Protein AF-A0A951NUY1-F1 (afdb_monomer_lite)

Sequence (379 aa):
MERYWPQEQVYLFAQLSLFPEKLAGEALGEEAFKRYVPASPRGDFDLMATLHQYERAGYFKFETTLSNQYTDRVRKLALMADRADLLGPAAMHAAAGHNGLSSEVALKVAATAPLTTAEVETLPNEAKRYLLFTLTDINRQKFTDELTAYLEKYSEDKLTTGRETRPENFASQQMKLWRAAVQDYPQHGYRPIIKSSVVPGATFWELILAHQLVTGDVWLVGMGYDDSVGSIAAGLSYRHAGTIAFAELEIKAKPVQQLVAAQARSVKPAIAALDDESEHEEYKGVAVDSDNRISYRGTPIPFTFQEQQVMFVFLDNPERLLTKDAFTNNPDVFTREHYPDKDATLRKLIWAVHTKLKRVIGKDCIENVPREGWRLEIK

Radius of gyration: 27.58 Å; chains: 1; bounding box: 68×48×79 Å

Secondary structure (DSSP, 8-state):
-PBPPPHHHHHHHHHHHH-GGGTBT-EEEHHHHTTTSPPPTTS---HHHHHHHHHHTTS-EEEEEE-HHHHHHHHHHHHHHHTGGGT-HHHHHHHHTT--S-HHHHHHHHTTPPBPHHHHHHS-HHHHTTEEEEEES--HHHHHHHHHHHHHHHHTT--B-SSS-PPPPHHHHHHHHHHHHHHHTTTTTT--EEETTTS-GGGHHHHHHHIIIII--EEEEEEEEE--S----SSS----TT-EEEEEEEE--HHHHHHHHHHHHHS--TTS-TTS------BTTEEE-TTS-EEETTEE----HHHHHHHHHHHTSTTS-B-HHHHHT-TTTT-SS--S-HHHHHHHHHHHHHHHHHHHHSS--EEEETTTEEEE---

Structure (mmCIF, N/CA/C/O backbone):
data_AF-A0A951NUY1-F1
#
_entry.id   AF-A0A951NUY1-F1
#
loop_
_atom_site.group_PDB
_atom_site.id
_atom_site.type_symbol
_atom_site.label_atom_id
_atom_site.label_alt_id
_atom_site.label_comp_id
_atom_site.label_asym_id
_atom_site.label_entity_id
_atom_site.label_seq_id
_atom_site.pdbx_PDB_ins_code
_atom_site.Cartn_x
_atom_site.Cartn_y
_atom_site.Cartn_z
_atom_site.occupancy
_atom_site.B_iso_or_equiv
_atom_site.auth_seq_id
_atom_site.auth_comp_id
_atom_site.auth_asym_id
_atom_site.auth_atom_id
_atom_site.pdbx_PDB_model_num
ATOM 1 N N . MET A 1 1 ? 15.004 16.073 12.065 1.00 77.31 1 MET A N 1
ATOM 2 C CA . MET A 1 1 ? 13.908 15.112 12.297 1.00 77.31 1 MET A CA 1
ATOM 3 C C . MET A 1 1 ? 13.635 14.422 10.976 1.00 77.31 1 MET A C 1
ATOM 5 O O . MET A 1 1 ? 13.639 15.100 9.952 1.00 77.31 1 MET A O 1
ATOM 9 N N . GLU A 1 2 ? 13.523 13.101 10.985 1.00 92.25 2 GLU A N 1
ATOM 10 C CA . GLU A 1 2 ? 13.328 12.305 9.771 1.00 92.25 2 GLU A CA 1
ATOM 11 C C . GLU A 1 2 ? 11.897 12.434 9.253 1.00 92.25 2 GLU A C 1
ATOM 13 O O . GLU A 1 2 ? 10.973 12.659 10.037 1.00 92.25 2 GLU A O 1
ATOM 18 N N . ARG A 1 3 ? 11.725 12.369 7.931 1.00 94.25 3 ARG A N 1
ATOM 19 C CA . ARG A 1 3 ? 10.421 12.556 7.291 1.00 94.25 3 ARG A CA 1
ATOM 20 C C . ARG A 1 3 ? 9.716 11.224 7.071 1.00 94.25 3 ARG A C 1
ATOM 22 O O . ARG A 1 3 ? 10.384 10.216 6.867 1.00 94.25 3 ARG A O 1
ATOM 29 N N . TYR A 1 4 ? 8.385 11.255 7.052 1.00 93.94 4 TYR A N 1
ATOM 30 C CA . TYR A 1 4 ? 7.588 10.131 6.555 1.00 93.94 4 TYR A CA 1
ATOM 31 C C . TYR A 1 4 ? 8.000 9.772 5.124 1.00 93.94 4 TYR A C 1
ATOM 33 O O . TYR A 1 4 ? 8.212 10.663 4.292 1.00 93.94 4 TYR A O 1
ATOM 41 N N . TRP A 1 5 ? 8.114 8.475 4.856 1.00 94.19 5 TRP A N 1
ATOM 42 C CA . TRP A 1 5 ? 8.316 7.953 3.511 1.00 94.19 5 TRP A CA 1
ATOM 43 C C . TRP A 1 5 ? 7.002 8.007 2.716 1.00 94.19 5 TRP A C 1
ATOM 45 O O . TRP A 1 5 ? 5.918 7.973 3.304 1.00 94.19 5 TRP A O 1
ATOM 55 N N . PRO A 1 6 ? 7.063 8.097 1.377 1.00 91.81 6 PRO A N 1
ATOM 56 C CA . PRO A 1 6 ? 5.899 7.850 0.532 1.00 91.81 6 PRO A CA 1
ATOM 57 C C . PRO A 1 6 ? 5.319 6.452 0.792 1.00 91.81 6 PRO A C 1
ATOM 59 O O . PRO A 1 6 ? 6.074 5.494 0.966 1.00 91.81 6 PRO A O 1
ATOM 62 N N . GLN A 1 7 ? 3.990 6.321 0.783 1.00 91.44 7 GLN A N 1
ATOM 63 C CA . GLN A 1 7 ? 3.315 5.042 1.048 1.00 91.44 7 GLN A CA 1
ATOM 64 C C . GLN A 1 7 ? 3.713 3.962 0.033 1.00 91.44 7 GLN A C 1
ATOM 66 O O . GLN A 1 7 ? 3.845 2.798 0.398 1.00 91.44 7 GLN A O 1
ATOM 71 N N . GLU A 1 8 ? 3.973 4.346 -1.218 1.00 91.00 8 GLU A N 1
ATOM 72 C CA . GLU A 1 8 ? 4.449 3.465 -2.288 1.00 91.00 8 GLU A CA 1
ATOM 73 C C . GLU A 1 8 ? 5.818 2.861 -1.946 1.00 91.00 8 GLU A C 1
ATOM 75 O O . GLU A 1 8 ? 6.041 1.667 -2.142 1.00 91.00 8 GLU A O 1
ATOM 80 N N . GLN A 1 9 ? 6.710 3.664 -1.355 1.00 93.62 9 GLN A N 1
ATOM 81 C CA . GLN A 1 9 ? 8.023 3.204 -0.908 1.00 93.62 9 GLN A CA 1
ATOM 82 C C . GLN A 1 9 ? 7.899 2.252 0.286 1.00 93.62 9 GLN A C 1
ATOM 84 O O . GLN A 1 9 ? 8.536 1.200 0.288 1.00 93.62 9 GLN A O 1
ATOM 89 N N . VAL A 1 10 ? 7.080 2.593 1.289 1.00 96.25 10 VAL A N 1
ATOM 90 C CA . VAL A 1 10 ? 6.836 1.715 2.450 1.00 96.25 10 VAL A CA 1
ATOM 91 C C . VAL A 1 10 ? 6.263 0.375 1.981 1.00 96.25 10 VAL A C 1
ATOM 93 O O . VAL A 1 10 ? 6.738 -0.682 2.397 1.00 96.25 10 VAL A O 1
ATOM 96 N N . TYR A 1 11 ? 5.302 0.417 1.055 1.00 95.50 11 TYR A N 1
ATOM 97 C CA . TYR A 1 11 ? 4.687 -0.762 0.459 1.00 95.50 11 TYR A CA 1
ATOM 98 C C . TYR A 1 11 ? 5.696 -1.615 -0.323 1.00 95.50 11 TYR A C 1
ATOM 100 O O . TYR A 1 11 ? 5.751 -2.823 -0.109 1.00 95.50 11 TYR A O 1
ATOM 108 N N . LEU A 1 12 ? 6.543 -1.015 -1.169 1.00 95.38 12 LEU A N 1
ATOM 109 C CA . LEU A 1 12 ? 7.604 -1.732 -1.890 1.00 95.38 12 LEU A CA 1
ATOM 110 C C . LEU A 1 12 ? 8.591 -2.411 -0.932 1.00 95.38 12 LEU A C 1
ATOM 112 O O . LEU A 1 12 ? 8.920 -3.584 -1.110 1.00 95.38 12 LEU A O 1
ATOM 116 N N . PHE A 1 13 ? 9.049 -1.689 0.094 1.00 97.56 13 PHE A N 1
ATOM 117 C CA . PHE A 1 13 ? 9.992 -2.223 1.079 1.00 97.56 13 PHE A CA 1
ATOM 118 C C . PHE A 1 13 ? 9.376 -3.390 1.851 1.00 97.56 13 PHE A C 1
ATOM 120 O O . PHE A 1 13 ? 10.033 -4.410 2.060 1.00 97.56 13 PHE A O 1
ATOM 127 N N . ALA A 1 14 ? 8.104 -3.281 2.230 1.00 97.38 14 ALA A N 1
ATOM 128 C CA . ALA A 1 14 ? 7.365 -4.366 2.860 1.00 97.38 14 ALA A CA 1
ATOM 129 C C . ALA A 1 14 ? 7.214 -5.576 1.934 1.00 97.38 14 ALA A C 1
ATOM 131 O O . ALA A 1 14 ? 7.475 -6.705 2.339 1.00 97.38 14 ALA A O 1
ATOM 132 N N . GLN A 1 15 ? 6.860 -5.339 0.673 1.00 96.12 15 GLN A N 1
ATOM 133 C CA . GLN A 1 15 ? 6.677 -6.386 -0.320 1.00 96.12 15 GLN A CA 1
ATOM 134 C C . GLN A 1 15 ? 7.969 -7.185 -0.532 1.00 96.12 15 GLN A C 1
ATOM 136 O O . GLN A 1 15 ? 7.947 -8.409 -0.465 1.00 96.12 15 GLN A O 1
ATOM 141 N N . LEU A 1 16 ? 9.106 -6.509 -0.712 1.00 96.62 16 LEU A N 1
ATOM 142 C CA . LEU A 1 16 ? 10.399 -7.160 -0.953 1.00 96.62 16 LEU A CA 1
ATOM 143 C C . LEU A 1 16 ? 11.029 -7.753 0.321 1.00 96.62 16 LEU A C 1
ATOM 145 O O . LEU A 1 16 ? 11.824 -8.689 0.229 1.00 96.62 16 LEU A O 1
ATOM 149 N N . SER A 1 17 ? 10.673 -7.254 1.509 1.00 97.25 17 SER A N 1
ATOM 150 C CA . SER A 1 17 ? 11.132 -7.822 2.789 1.00 97.25 17 SER A CA 1
ATOM 151 C C . SER A 1 17 ? 10.302 -9.019 3.254 1.00 97.25 17 SER A C 1
ATOM 153 O O . SER A 1 17 ? 10.855 -9.957 3.830 1.00 97.25 17 SER A O 1
ATOM 155 N N . LEU A 1 18 ? 8.988 -9.023 3.032 1.00 96.25 18 LEU A N 1
ATOM 156 C CA . LEU A 1 18 ? 8.083 -10.047 3.563 1.00 96.25 18 LEU A CA 1
ATOM 157 C C . LEU A 1 18 ? 7.686 -11.086 2.513 1.00 96.25 18 LEU A C 1
ATOM 159 O O . LEU A 1 18 ? 7.664 -12.271 2.844 1.00 96.25 18 LEU A O 1
ATOM 163 N N . PHE A 1 19 ? 7.456 -10.654 1.270 1.00 95.50 19 PHE A N 1
ATOM 164 C CA . PHE A 1 19 ? 6.941 -11.471 0.165 1.00 95.50 19 PHE A CA 1
ATOM 165 C C . PHE A 1 19 ? 7.747 -11.277 -1.134 1.00 95.50 19 PHE A C 1
ATOM 167 O O . PHE A 1 19 ? 7.169 -10.924 -2.174 1.00 95.50 19 PHE A O 1
ATOM 174 N N . PRO A 1 20 ? 9.086 -11.441 -1.109 1.00 95.25 20 PRO A N 1
ATOM 175 C CA . PRO A 1 20 ? 9.921 -11.197 -2.283 1.00 95.25 20 PRO A CA 1
ATOM 176 C C . PRO A 1 20 ? 9.492 -12.033 -3.491 1.00 95.25 20 PRO A C 1
ATOM 178 O O . PRO A 1 20 ? 9.602 -11.563 -4.616 1.00 95.25 20 PRO A O 1
ATOM 181 N N . GLU A 1 21 ? 8.951 -13.232 -3.280 1.00 93.25 21 GLU A N 1
ATOM 182 C CA . GLU A 1 21 ? 8.463 -14.139 -4.323 1.00 93.25 21 GLU A CA 1
ATOM 183 C C . GLU A 1 21 ? 7.333 -13.566 -5.186 1.00 93.25 21 GLU A C 1
ATOM 185 O O . GLU A 1 21 ? 7.118 -14.049 -6.291 1.00 93.25 21 GLU A O 1
ATOM 190 N N . LYS A 1 22 ? 6.626 -12.532 -4.713 1.00 90.38 22 LYS A N 1
ATOM 191 C CA . LYS A 1 22 ? 5.584 -11.845 -5.490 1.00 90.38 22 LYS A CA 1
ATOM 192 C C . LYS A 1 22 ? 6.139 -10.857 -6.521 1.00 90.38 22 LYS A C 1
ATOM 194 O O . LYS A 1 22 ? 5.356 -10.291 -7.267 1.00 90.38 22 LYS A O 1
ATOM 199 N N . LEU A 1 23 ? 7.444 -10.574 -6.50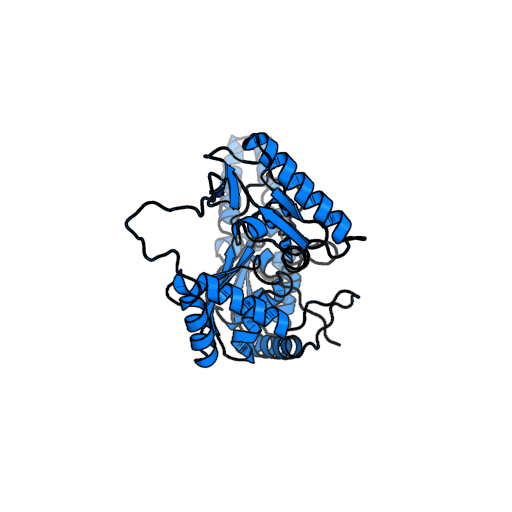1 1.00 92.44 23 LEU A N 1
ATOM 200 C CA . LEU A 1 23 ? 8.099 -9.641 -7.430 1.00 92.44 23 LEU A CA 1
ATOM 201 C C . LEU A 1 23 ? 9.402 -10.203 -8.025 1.00 92.44 23 LEU A C 1
ATOM 203 O O . LEU A 1 23 ? 9.793 -9.821 -9.126 1.00 92.44 23 LEU A O 1
ATOM 207 N N . ALA A 1 24 ? 10.102 -11.087 -7.310 1.00 94.38 24 ALA A N 1
ATOM 208 C CA . ALA A 1 24 ? 11.327 -11.727 -7.780 1.00 94.38 24 ALA A CA 1
ATOM 209 C C . ALA A 1 24 ? 11.070 -12.572 -9.024 1.00 94.38 24 ALA A C 1
ATOM 211 O O . ALA A 1 24 ? 10.224 -13.462 -9.015 1.00 94.38 24 ALA A O 1
ATOM 212 N N . GLY A 1 25 ? 11.872 -12.348 -10.065 1.00 92.44 25 GLY A N 1
ATOM 213 C CA . GLY A 1 25 ? 11.820 -13.147 -11.288 1.00 92.44 25 GLY A CA 1
ATOM 214 C C . GLY A 1 25 ? 10.576 -12.920 -12.152 1.00 92.44 25 GLY A C 1
ATOM 215 O O . GLY A 1 25 ? 10.495 -13.492 -13.237 1.00 92.44 25 GLY A O 1
ATOM 216 N N . GLU A 1 26 ? 9.629 -12.083 -11.721 1.00 93.81 26 GLU A N 1
ATOM 217 C CA . GLU A 1 26 ? 8.469 -11.718 -12.526 1.00 93.81 26 GLU A CA 1
ATOM 218 C C . GLU A 1 26 ? 8.814 -10.554 -13.460 1.00 93.81 26 GLU A C 1
ATOM 220 O O . GLU A 1 26 ? 9.384 -9.544 -13.043 1.00 93.81 26 GLU A O 1
ATOM 225 N N . ALA A 1 27 ? 8.466 -10.697 -14.739 1.00 93.12 27 ALA A N 1
ATOM 226 C CA . ALA A 1 27 ? 8.669 -9.665 -15.745 1.00 93.12 27 ALA A CA 1
ATOM 227 C C . ALA A 1 27 ? 7.501 -8.668 -15.714 1.00 93.12 27 ALA A C 1
ATOM 229 O O . ALA A 1 27 ? 6.433 -8.914 -16.277 1.00 93.12 27 ALA A O 1
ATOM 230 N N . LEU A 1 28 ? 7.714 -7.530 -15.058 1.00 92.75 28 LEU A N 1
ATOM 231 C CA . LEU A 1 28 ? 6.677 -6.542 -14.770 1.00 92.75 28 LEU A CA 1
ATOM 232 C C . LEU A 1 28 ? 6.801 -5.312 -15.674 1.00 92.75 28 LEU A C 1
ATOM 234 O O . LEU A 1 28 ? 7.883 -4.757 -15.854 1.00 92.75 28 LEU A O 1
ATOM 238 N N . GLY A 1 29 ? 5.679 -4.866 -16.237 1.00 91.06 29 GLY A N 1
ATOM 239 C CA . GLY A 1 29 ? 5.617 -3.628 -17.017 1.00 91.06 29 GLY A CA 1
ATOM 240 C C . GLY A 1 29 ? 5.536 -2.372 -16.144 1.00 91.06 29 GLY A C 1
ATOM 241 O O . GLY A 1 29 ? 5.273 -2.439 -14.944 1.00 91.06 29 GLY A O 1
ATOM 242 N N . GLU A 1 30 ? 5.687 -1.207 -16.773 1.00 87.88 30 GLU A N 1
ATOM 243 C CA . GLU A 1 30 ? 5.664 0.105 -16.107 1.00 87.88 30 GLU A CA 1
ATOM 244 C C . GLU A 1 30 ? 4.421 0.324 -15.219 1.00 87.88 30 GLU A C 1
ATOM 246 O O . GLU A 1 30 ? 4.534 0.777 -14.081 1.00 87.88 30 GLU A O 1
ATOM 251 N N . GLU A 1 31 ? 3.234 -0.058 -15.705 1.00 84.88 31 GLU A N 1
ATOM 252 C CA . GLU A 1 31 ? 1.967 0.084 -14.972 1.00 84.88 31 GLU A CA 1
ATOM 253 C C . GLU A 1 31 ? 1.946 -0.691 -13.648 1.00 84.88 31 GLU A C 1
ATOM 255 O O . GLU A 1 31 ? 1.395 -0.203 -12.660 1.00 84.88 31 GLU A O 1
ATOM 260 N N . ALA A 1 32 ? 2.575 -1.870 -13.596 1.00 87.56 32 ALA A N 1
ATOM 261 C CA . ALA A 1 32 ? 2.661 -2.656 -12.367 1.00 87.56 32 ALA A CA 1
ATOM 262 C C . ALA A 1 32 ? 3.529 -1.946 -11.313 1.00 87.56 32 ALA A C 1
ATOM 264 O O . ALA A 1 32 ? 3.225 -1.990 -10.121 1.00 87.56 32 ALA A O 1
ATOM 265 N N . PHE A 1 33 ? 4.560 -1.214 -11.753 1.00 87.69 33 PHE A N 1
ATOM 266 C CA . PHE A 1 33 ? 5.456 -0.473 -10.866 1.00 87.69 33 PHE A CA 1
ATOM 267 C C . PHE A 1 33 ? 4.884 0.822 -10.300 1.00 87.69 33 PHE A C 1
ATOM 269 O O . PHE A 1 33 ? 5.401 1.324 -9.299 1.00 87.69 33 PHE A O 1
ATOM 276 N N . LYS A 1 34 ? 3.793 1.348 -10.865 1.00 84.25 34 LYS A N 1
ATOM 277 C CA . LYS A 1 34 ? 3.161 2.578 -10.360 1.00 84.25 34 LYS A CA 1
ATOM 278 C C . LYS A 1 34 ? 2.711 2.479 -8.904 1.00 84.25 34 LYS A C 1
ATOM 280 O O . LYS A 1 34 ? 2.635 3.496 -8.231 1.00 84.25 34 LYS A O 1
ATOM 285 N N . ARG A 1 35 ? 2.444 1.266 -8.407 1.00 82.50 35 ARG A N 1
ATOM 286 C CA . ARG A 1 35 ? 2.067 1.018 -7.002 1.00 82.50 35 ARG A CA 1
ATOM 287 C C . ARG A 1 35 ? 3.260 1.055 -6.033 1.00 82.50 35 ARG A C 1
ATOM 289 O O . ARG A 1 35 ? 3.054 1.099 -4.824 1.00 82.50 35 ARG A O 1
ATOM 296 N N . TYR A 1 36 ? 4.486 1.009 -6.554 1.00 86.69 36 TYR A N 1
ATOM 297 C CA . TYR A 1 36 ? 5.725 0.853 -5.784 1.00 86.69 36 TYR A CA 1
ATOM 298 C C . TYR A 1 36 ? 6.650 2.066 -5.862 1.00 86.69 36 TYR A C 1
ATOM 300 O O . TYR A 1 36 ? 7.473 2.280 -4.973 1.00 86.69 36 TYR A O 1
ATOM 308 N N . VAL A 1 37 ? 6.544 2.848 -6.935 1.00 85.69 37 VAL A N 1
ATOM 309 C CA . VAL A 1 37 ? 7.412 3.996 -7.179 1.00 85.69 37 VAL A CA 1
ATOM 310 C C . VAL A 1 37 ? 6.601 5.280 -7.023 1.00 85.69 37 VAL A C 1
ATOM 312 O O . VAL A 1 37 ? 5.638 5.480 -7.766 1.00 85.69 37 VAL A O 1
ATOM 315 N N . PRO A 1 38 ? 6.973 6.165 -6.080 1.00 79.38 38 PRO A N 1
ATOM 316 C CA . PRO A 1 38 ? 6.259 7.415 -5.891 1.00 79.38 38 PRO A CA 1
ATOM 317 C C . PRO A 1 38 ? 6.395 8.293 -7.137 1.00 79.38 38 PRO A C 1
ATOM 319 O O . PRO A 1 38 ? 7.489 8.468 -7.679 1.00 79.38 38 PRO A O 1
ATOM 322 N N . ALA A 1 39 ? 5.288 8.894 -7.570 1.00 76.00 39 ALA A N 1
ATOM 323 C CA . ALA A 1 39 ? 5.335 9.914 -8.610 1.00 76.00 39 ALA A CA 1
ATOM 324 C C . ALA A 1 39 ? 6.187 11.100 -8.133 1.00 76.00 39 ALA A C 1
ATOM 326 O O . ALA A 1 39 ? 6.088 11.531 -6.977 1.00 76.00 39 ALA A O 1
ATOM 327 N N . SER A 1 40 ? 7.015 11.664 -9.017 1.00 72.75 40 SER A N 1
ATOM 328 C CA . SER A 1 40 ? 7.781 12.855 -8.655 1.00 72.75 40 SER A CA 1
ATOM 329 C C . SER A 1 40 ? 6.836 14.022 -8.317 1.00 72.75 40 SER A C 1
ATOM 331 O O . SER A 1 40 ? 5.698 14.067 -8.797 1.00 72.75 40 SER A O 1
ATOM 333 N N . PRO A 1 41 ? 7.291 15.044 -7.567 1.00 65.06 41 PRO A N 1
ATOM 334 C CA . PRO A 1 41 ? 6.488 16.241 -7.304 1.00 65.06 41 PRO A CA 1
ATOM 335 C C . PRO A 1 41 ? 6.016 16.975 -8.570 1.00 65.06 41 PRO A C 1
ATOM 337 O O . PRO A 1 41 ? 5.078 17.767 -8.501 1.00 65.06 41 PRO A O 1
ATOM 340 N N . ARG A 1 42 ? 6.673 16.735 -9.715 1.00 67.19 42 ARG A N 1
ATOM 341 C CA . ARG A 1 42 ? 6.308 17.288 -11.028 1.00 67.19 42 ARG A CA 1
ATOM 342 C C . ARG A 1 42 ? 5.274 16.438 -11.773 1.00 67.19 42 ARG A C 1
ATOM 344 O O . ARG A 1 42 ? 4.797 16.861 -12.816 1.00 67.19 42 ARG A O 1
ATOM 351 N N . GLY A 1 43 ? 4.898 15.284 -11.222 1.00 63.38 43 GLY A N 1
ATOM 352 C CA . GLY A 1 43 ? 4.000 14.315 -11.847 1.00 63.38 43 GLY A CA 1
ATOM 353 C C . GLY A 1 43 ? 4.702 13.356 -12.807 1.00 63.38 43 GLY A C 1
ATOM 354 O O . GLY A 1 43 ? 4.060 12.433 -13.298 1.00 63.38 43 GLY A O 1
ATOM 355 N N . ASP A 1 44 ? 6.003 13.538 -13.042 1.00 69.06 44 ASP A N 1
ATOM 356 C CA . ASP A 1 44 ? 6.792 12.644 -13.884 1.00 69.06 44 ASP A CA 1
ATOM 357 C C . ASP A 1 44 ? 7.073 11.340 -13.128 1.00 69.06 44 ASP A C 1
ATOM 359 O O . ASP A 1 44 ? 7.513 11.364 -11.971 1.00 69.06 44 ASP A O 1
ATOM 363 N N . PHE A 1 45 ? 6.797 10.216 -13.782 1.00 75.31 45 PHE A N 1
ATOM 364 C CA . PHE A 1 45 ? 7.108 8.870 -13.317 1.00 75.31 45 PHE A CA 1
ATOM 365 C C . PHE A 1 45 ? 8.397 8.416 -14.009 1.00 75.31 45 PHE A C 1
ATOM 367 O O . PHE A 1 45 ? 8.386 8.133 -15.203 1.00 75.31 45 PHE A O 1
ATOM 374 N N . ASP A 1 46 ? 9.515 8.398 -13.280 1.00 86.38 46 ASP A N 1
ATOM 375 C CA . ASP A 1 46 ? 10.810 7.949 -13.809 1.00 86.38 46 ASP A CA 1
ATOM 376 C C . ASP A 1 46 ? 11.216 6.621 -13.167 1.00 86.38 46 ASP A C 1
ATOM 378 O O . ASP A 1 46 ? 12.072 6.547 -12.282 1.00 86.38 46 ASP A O 1
ATOM 382 N N . LEU A 1 47 ? 10.548 5.555 -13.614 1.00 89.38 47 LEU A N 1
ATOM 383 C CA . LEU A 1 47 ? 10.790 4.199 -13.131 1.00 89.38 47 LEU A CA 1
ATOM 384 C C . LEU A 1 47 ? 12.252 3.784 -13.290 1.00 89.38 47 LEU A C 1
ATOM 386 O O . LEU A 1 47 ? 12.836 3.229 -12.363 1.00 89.38 47 LEU A O 1
ATOM 390 N N . MET A 1 48 ? 12.853 4.074 -14.444 1.00 89.31 48 MET A N 1
ATOM 391 C CA . MET A 1 48 ? 14.226 3.674 -14.748 1.00 89.31 48 MET A CA 1
ATOM 392 C C . MET A 1 48 ? 15.226 4.303 -13.784 1.00 89.31 48 MET A C 1
ATOM 394 O O . MET A 1 48 ? 16.080 3.600 -13.237 1.00 89.31 48 MET A O 1
ATOM 398 N N . ALA A 1 49 ? 15.114 5.611 -13.532 1.00 90.25 49 ALA A N 1
ATOM 399 C CA . ALA A 1 49 ? 15.990 6.274 -12.575 1.00 90.25 49 ALA A CA 1
ATOM 400 C C . ALA A 1 49 ? 15.816 5.708 -11.160 1.00 90.25 49 ALA A C 1
ATOM 402 O O . ALA A 1 49 ? 16.812 5.492 -10.463 1.00 90.25 49 ALA A O 1
ATOM 403 N N . THR A 1 50 ? 14.576 5.423 -10.746 1.00 91.94 50 THR A N 1
ATOM 404 C CA . THR A 1 50 ? 14.292 4.819 -9.439 1.00 91.94 50 THR A CA 1
ATOM 405 C C . THR A 1 50 ? 14.864 3.403 -9.316 1.00 91.94 50 THR A C 1
ATOM 407 O O . THR A 1 50 ? 15.530 3.107 -8.323 1.00 91.94 50 THR A O 1
ATOM 410 N N . LEU A 1 51 ? 14.690 2.538 -10.320 1.00 93.69 51 LEU A N 1
ATOM 411 C CA . LEU A 1 51 ? 15.247 1.179 -10.305 1.00 93.69 51 LEU A CA 1
ATOM 412 C C . LEU A 1 51 ? 16.781 1.200 -10.250 1.00 93.69 51 LEU A C 1
ATOM 414 O O . LEU A 1 51 ? 17.372 0.533 -9.402 1.00 93.69 51 LEU A O 1
ATOM 418 N N . HIS A 1 52 ? 17.439 2.043 -11.052 1.00 93.88 52 HIS A N 1
ATOM 419 C CA . HIS A 1 52 ? 18.896 2.212 -10.984 1.00 93.88 52 HIS A CA 1
ATOM 420 C C . HIS A 1 52 ? 19.378 2.843 -9.671 1.00 93.88 52 HIS A C 1
ATOM 422 O O . HIS A 1 52 ? 20.523 2.634 -9.260 1.00 93.88 52 HIS A O 1
ATOM 428 N N . GLN A 1 53 ? 18.560 3.657 -9.001 1.00 94.62 53 GLN A N 1
ATOM 429 C CA . GLN A 1 53 ? 18.881 4.144 -7.661 1.00 94.62 53 GLN A CA 1
ATOM 430 C C . GLN A 1 53 ? 18.883 2.993 -6.650 1.00 94.62 53 GLN A C 1
ATOM 432 O O . GLN A 1 53 ? 19.842 2.878 -5.885 1.00 94.62 53 GLN A O 1
ATOM 437 N N . TYR A 1 54 ? 17.862 2.132 -6.666 1.00 95.88 54 TYR A N 1
ATOM 438 C CA . TYR A 1 54 ? 17.802 0.964 -5.785 1.00 95.88 54 TYR A CA 1
ATOM 439 C C . TYR A 1 54 ? 18.911 -0.054 -6.083 1.00 95.88 54 TYR A C 1
ATOM 441 O O . TYR A 1 54 ? 19.531 -0.579 -5.156 1.00 95.88 54 TYR A O 1
ATOM 449 N N . GLU A 1 55 ? 19.236 -0.265 -7.357 1.00 96.44 55 GLU A N 1
ATOM 450 C CA . GLU A 1 55 ? 20.340 -1.134 -7.764 1.00 96.44 55 GLU A CA 1
ATOM 451 C C . GLU A 1 55 ? 21.693 -0.629 -7.257 1.00 96.44 55 GLU A C 1
ATOM 453 O O . GLU A 1 55 ? 22.422 -1.360 -6.588 1.00 96.44 55 GLU A O 1
ATOM 458 N N . ARG A 1 56 ? 22.012 0.654 -7.480 1.00 97.31 56 ARG A N 1
ATOM 459 C CA . ARG A 1 56 ? 23.260 1.262 -6.982 1.00 97.31 56 ARG A CA 1
ATOM 460 C C . ARG A 1 56 ? 23.344 1.277 -5.464 1.00 97.31 56 ARG A C 1
ATOM 462 O O . ARG A 1 56 ? 24.434 1.178 -4.907 1.00 97.31 56 ARG A O 1
ATOM 469 N N . ALA A 1 57 ? 22.205 1.411 -4.795 1.00 97.06 57 ALA A N 1
ATOM 470 C CA . ALA A 1 57 ? 22.137 1.304 -3.350 1.00 97.06 57 ALA A CA 1
ATOM 471 C C . ALA A 1 57 ? 22.242 -0.154 -2.865 1.00 97.06 57 ALA A C 1
ATOM 473 O O . ALA A 1 57 ? 22.390 -0.362 -1.668 1.00 97.06 57 ALA A O 1
ATOM 474 N N . GLY A 1 58 ? 22.233 -1.164 -3.739 1.00 97.69 58 GLY A N 1
ATOM 475 C CA . GLY A 1 58 ? 22.441 -2.568 -3.375 1.00 97.69 58 GLY A CA 1
ATOM 476 C C . GLY A 1 58 ? 21.215 -3.247 -2.764 1.00 97.69 58 GLY A C 1
ATOM 477 O O . GLY A 1 58 ? 21.369 -4.145 -1.933 1.00 97.69 58 GLY A O 1
ATOM 478 N N . TYR A 1 59 ? 20.010 -2.799 -3.128 1.00 97.81 59 TYR A N 1
ATOM 479 C CA . TYR A 1 59 ? 18.763 -3.443 -2.706 1.00 97.81 59 TYR A CA 1
ATOM 480 C C . TYR A 1 59 ? 18.408 -4.663 -3.556 1.00 97.81 59 TYR A C 1
ATOM 482 O O . TYR A 1 59 ? 17.910 -5.650 -3.029 1.00 97.81 59 TYR A O 1
ATOM 490 N N . PHE A 1 60 ? 18.642 -4.597 -4.861 1.00 97.75 60 PHE A N 1
ATOM 491 C CA . PHE A 1 60 ? 18.421 -5.685 -5.813 1.00 97.75 60 PHE A CA 1
ATOM 492 C C . PHE A 1 60 ? 19.211 -5.398 -7.090 1.00 97.75 60 PHE A C 1
ATOM 494 O O . PHE A 1 60 ? 19.737 -4.300 -7.257 1.00 97.75 60 PHE A O 1
ATOM 501 N N . LYS A 1 61 ? 19.263 -6.356 -8.009 1.00 97.50 61 LYS A N 1
ATOM 502 C CA . LYS A 1 61 ? 19.561 -6.107 -9.422 1.00 97.50 61 LYS A CA 1
ATOM 503 C C . LYS A 1 61 ? 18.272 -6.170 -10.227 1.00 97.50 61 LYS A C 1
ATOM 505 O O . LYS A 1 61 ? 17.252 -6.664 -9.743 1.00 97.50 61 LYS A O 1
ATOM 510 N N . PHE A 1 62 ? 18.294 -5.656 -11.446 1.00 96.44 62 PHE A N 1
ATOM 511 C CA . PHE A 1 62 ? 17.169 -5.848 -12.345 1.00 96.44 62 PHE A CA 1
ATOM 512 C C . PHE A 1 62 ? 17.625 -6.012 -13.786 1.00 96.44 62 PHE A C 1
ATOM 514 O O . PHE A 1 62 ? 18.636 -5.464 -14.216 1.00 96.44 62 PHE A O 1
ATOM 521 N N . GLU A 1 63 ? 16.845 -6.775 -14.534 1.00 96.00 63 GLU A N 1
ATOM 522 C CA . GLU A 1 63 ? 17.022 -6.964 -15.964 1.00 96.00 63 GLU A CA 1
ATOM 523 C C . GLU A 1 63 ? 15.888 -6.272 -16.706 1.00 96.00 63 GLU A C 1
ATOM 525 O O . GLU A 1 63 ? 14.739 -6.280 -16.260 1.00 96.00 63 GLU A O 1
ATOM 530 N N . THR A 1 64 ? 16.209 -5.673 -17.850 1.00 94.56 64 THR A N 1
ATOM 531 C CA . THR A 1 64 ? 15.226 -5.011 -18.708 1.00 94.56 64 THR A CA 1
ATOM 532 C C . THR A 1 64 ? 15.071 -5.804 -19.996 1.00 94.56 64 THR A C 1
ATOM 534 O O . THR A 1 64 ? 16.055 -6.066 -20.676 1.00 94.56 64 THR A O 1
ATOM 537 N N . THR A 1 65 ? 13.850 -6.169 -20.367 1.00 91.38 65 THR A N 1
ATOM 538 C CA . THR A 1 65 ? 13.540 -6.848 -21.635 1.00 91.38 65 THR A CA 1
ATOM 539 C C . THR A 1 65 ? 12.400 -6.129 -22.353 1.00 91.38 65 THR A C 1
ATOM 541 O O . THR A 1 65 ? 11.762 -5.239 -21.792 1.00 91.38 65 THR A O 1
ATOM 544 N N . LEU A 1 66 ? 12.141 -6.473 -23.616 1.00 87.31 66 LEU A N 1
ATOM 545 C CA . LEU A 1 66 ? 10.945 -6.019 -24.330 1.00 87.31 66 LEU A CA 1
ATOM 546 C C . LEU A 1 66 ? 9.891 -7.121 -24.327 1.00 87.31 66 LEU A C 1
ATOM 548 O O . LEU A 1 66 ? 10.200 -8.290 -24.543 1.00 87.31 66 LEU A O 1
ATOM 552 N N . SER A 1 67 ? 8.633 -6.736 -24.127 1.00 86.19 67 SER A N 1
ATOM 553 C CA . SER A 1 67 ? 7.520 -7.682 -24.131 1.00 86.19 67 SER A CA 1
ATOM 554 C C . SER A 1 67 ? 7.355 -8.389 -25.479 1.00 86.19 67 SER A C 1
ATOM 556 O O . SER A 1 67 ? 7.510 -7.790 -26.551 1.00 86.19 67 SER A O 1
ATOM 558 N N . ASN A 1 68 ? 6.910 -9.648 -25.424 1.00 79.69 68 ASN A N 1
ATOM 559 C CA . ASN A 1 68 ? 6.597 -10.444 -26.613 1.00 79.69 68 ASN A CA 1
ATOM 560 C C . ASN A 1 68 ? 5.564 -9.759 -27.521 1.00 79.69 68 ASN A C 1
ATOM 562 O O . ASN A 1 68 ? 5.665 -9.862 -28.740 1.00 79.69 68 ASN A O 1
ATOM 566 N N . GLN A 1 69 ? 4.637 -8.977 -26.957 1.00 77.88 69 GLN A N 1
ATOM 567 C CA . GLN A 1 69 ? 3.647 -8.215 -27.726 1.00 77.88 69 GLN A CA 1
ATOM 568 C C . GLN A 1 69 ? 4.297 -7.227 -28.699 1.00 77.88 69 GLN A C 1
ATOM 570 O O . GLN A 1 69 ? 3.871 -7.106 -29.851 1.00 77.88 69 GLN A O 1
ATOM 575 N N . TYR A 1 70 ? 5.348 -6.539 -28.254 1.00 76.81 70 TYR A N 1
ATOM 576 C CA . TYR A 1 70 ? 6.105 -5.646 -29.119 1.00 76.81 70 TYR A CA 1
ATOM 577 C C . TYR A 1 70 ? 6.880 -6.433 -30.172 1.00 76.81 70 TYR A C 1
ATOM 579 O O . TYR A 1 70 ? 6.834 -6.085 -31.352 1.00 76.81 70 TYR A O 1
ATOM 587 N N . THR A 1 71 ? 7.505 -7.546 -29.775 1.00 69.06 71 THR A N 1
ATOM 588 C CA . THR A 1 71 ? 8.246 -8.414 -30.705 1.00 69.06 71 THR A CA 1
ATOM 589 C C . THR A 1 71 ? 7.350 -8.958 -31.824 1.00 69.06 71 THR A C 1
ATOM 591 O O . THR A 1 71 ? 7.720 -8.913 -32.998 1.00 69.06 71 THR A O 1
ATOM 594 N N . ASP A 1 72 ? 6.126 -9.374 -31.491 1.00 71.12 72 ASP A N 1
ATOM 595 C CA . ASP A 1 72 ? 5.143 -9.892 -32.438 1.00 71.12 72 ASP A CA 1
ATOM 596 C C . ASP A 1 72 ? 4.635 -8.801 -33.370 1.00 71.12 72 ASP A C 1
ATOM 598 O O . ASP A 1 72 ? 4.431 -9.040 -34.562 1.00 71.12 72 ASP A O 1
ATOM 602 N N . ARG A 1 73 ? 4.438 -7.588 -32.846 1.00 70.06 73 ARG A N 1
ATOM 603 C CA . ARG A 1 73 ? 4.047 -6.436 -33.656 1.00 70.06 73 ARG A CA 1
ATOM 604 C C . ARG A 1 73 ? 5.132 -6.090 -34.669 1.00 70.06 73 ARG A C 1
ATOM 606 O O . ARG A 1 73 ? 4.815 -5.948 -35.847 1.00 70.06 73 ARG A O 1
ATOM 613 N N . VAL A 1 74 ? 6.392 -6.031 -34.241 1.00 66.50 74 VAL A N 1
ATOM 614 C CA . VAL A 1 74 ? 7.539 -5.779 -35.127 1.00 66.50 74 VAL A CA 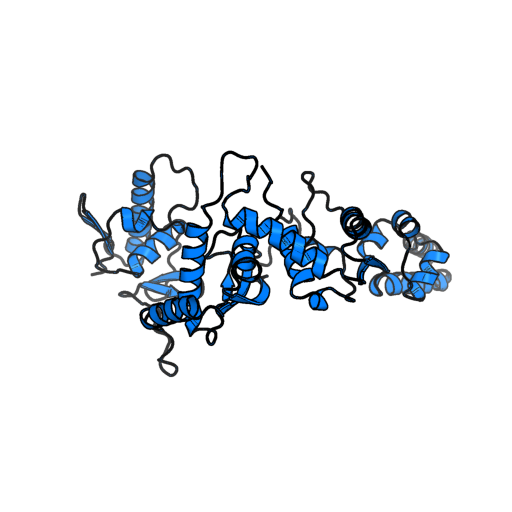1
ATOM 615 C C . VAL A 1 74 ? 7.678 -6.897 -36.165 1.00 66.50 74 VAL A C 1
ATOM 617 O O . VAL A 1 74 ? 7.825 -6.613 -37.351 1.00 66.50 74 VAL A O 1
ATOM 620 N N . ARG A 1 75 ? 7.530 -8.170 -35.773 1.00 66.69 75 ARG A N 1
ATOM 621 C CA . ARG A 1 75 ? 7.565 -9.305 -36.712 1.00 66.69 75 ARG A CA 1
ATOM 622 C C . ARG A 1 75 ? 6.436 -9.237 -37.744 1.00 66.69 75 ARG A C 1
ATOM 624 O O . ARG A 1 75 ? 6.679 -9.469 -38.926 1.00 66.69 75 ARG A O 1
ATOM 631 N N . LYS A 1 76 ? 5.208 -8.912 -37.329 1.00 68.19 76 LYS A N 1
ATOM 632 C CA . LYS A 1 76 ? 4.068 -8.738 -38.247 1.00 68.19 76 LYS A CA 1
ATOM 633 C C . LYS A 1 76 ? 4.309 -7.585 -39.218 1.00 68.19 76 LYS A C 1
ATOM 635 O O . LYS A 1 76 ? 4.057 -7.748 -40.405 1.00 68.19 76 LYS A O 1
ATOM 640 N N . LEU A 1 77 ? 4.838 -6.462 -38.736 1.00 63.41 77 LEU A N 1
ATOM 641 C CA . LEU A 1 77 ? 5.200 -5.323 -39.580 1.00 63.41 77 LEU A CA 1
ATOM 642 C C . LEU A 1 77 ? 6.302 -5.679 -40.583 1.00 63.41 77 LEU A C 1
ATOM 644 O O . LEU A 1 77 ? 6.180 -5.328 -41.751 1.00 63.41 77 LEU A O 1
ATOM 648 N N . ALA A 1 78 ? 7.323 -6.431 -40.167 1.00 62.25 78 ALA A N 1
ATOM 649 C CA . ALA A 1 78 ? 8.372 -6.923 -41.058 1.00 62.25 78 ALA A CA 1
ATOM 650 C C . ALA A 1 78 ? 7.816 -7.863 -42.144 1.00 62.25 78 ALA A C 1
ATOM 652 O O . ALA A 1 78 ? 8.112 -7.681 -43.318 1.00 62.25 78 ALA A O 1
ATOM 653 N N . LEU A 1 79 ? 6.933 -8.803 -41.788 1.00 65.50 79 LEU A N 1
ATOM 654 C CA . LEU A 1 79 ? 6.263 -9.680 -42.762 1.00 65.50 79 LEU A CA 1
ATOM 655 C C . LEU A 1 79 ? 5.360 -8.910 -43.738 1.00 65.50 79 LEU A C 1
ATOM 657 O O . LEU A 1 79 ? 5.205 -9.313 -44.889 1.00 65.50 79 LEU A O 1
ATOM 661 N N . MET A 1 80 ? 4.735 -7.821 -43.284 1.00 58.78 80 MET A N 1
ATOM 662 C CA . MET A 1 80 ? 3.957 -6.931 -44.149 1.00 58.78 80 MET A CA 1
ATOM 663 C C . MET A 1 80 ? 4.861 -6.095 -45.059 1.00 58.78 80 MET A C 1
ATOM 665 O O . MET A 1 80 ? 4.483 -5.863 -46.203 1.00 58.78 80 MET A O 1
ATOM 669 N N . ALA A 1 81 ? 6.045 -5.694 -44.585 1.00 59.03 81 ALA A N 1
ATOM 670 C CA . ALA A 1 81 ? 7.064 -5.005 -45.375 1.00 59.03 81 ALA A CA 1
ATOM 671 C C . ALA A 1 81 ? 7.644 -5.907 -46.477 1.00 59.03 81 ALA A C 1
ATOM 673 O O . ALA A 1 81 ? 7.709 -5.485 -47.624 1.00 59.03 81 ALA A O 1
ATOM 674 N N . ASP A 1 82 ? 7.952 -7.171 -46.172 1.00 61.66 82 ASP A N 1
ATOM 675 C CA . ASP A 1 82 ? 8.402 -8.171 -47.161 1.00 61.66 82 ASP A CA 1
ATOM 676 C C . ASP A 1 82 ? 7.332 -8.489 -48.215 1.00 61.66 82 ASP A C 1
ATOM 678 O O . ASP A 1 82 ? 7.626 -8.961 -49.310 1.00 61.66 82 ASP A O 1
ATOM 682 N N . ARG A 1 83 ? 6.060 -8.236 -47.891 1.00 60.50 83 ARG A N 1
ATOM 683 C CA . ARG A 1 83 ? 4.931 -8.343 -48.823 1.00 60.50 83 ARG A CA 1
ATOM 684 C C . ARG A 1 83 ? 4.521 -6.989 -49.408 1.00 60.50 83 ARG A C 1
ATOM 686 O O . ARG A 1 83 ? 3.538 -6.935 -50.147 1.00 60.50 83 ARG A O 1
ATOM 693 N N . ALA A 1 84 ? 5.224 -5.901 -49.087 1.00 52.66 84 ALA A N 1
ATOM 694 C CA . ALA A 1 84 ? 4.817 -4.543 -49.446 1.00 52.66 84 ALA A CA 1
ATOM 695 C C . ALA A 1 84 ? 4.929 -4.256 -50.947 1.00 52.66 84 ALA A C 1
ATOM 697 O O . ALA A 1 84 ? 4.184 -3.414 -51.451 1.00 52.66 84 ALA A O 1
ATOM 698 N N . ASP A 1 85 ? 5.740 -5.026 -51.675 1.00 57.91 85 ASP A N 1
ATOM 699 C CA . ASP A 1 85 ? 5.789 -5.018 -53.142 1.00 57.91 85 ASP A CA 1
ATOM 700 C C . ASP A 1 85 ? 4.407 -5.298 -53.773 1.00 57.91 85 ASP A C 1
ATOM 702 O O . ASP A 1 85 ? 4.121 -4.852 -54.882 1.00 57.91 85 ASP A O 1
ATOM 706 N N . LEU A 1 86 ? 3.509 -5.981 -53.046 1.00 57.88 86 LEU A N 1
ATOM 707 C CA . LEU A 1 86 ? 2.124 -6.259 -53.452 1.00 57.88 86 LEU A CA 1
ATOM 708 C C . LEU A 1 86 ? 1.116 -5.177 -53.011 1.00 57.88 86 LEU A C 1
ATOM 710 O O . LEU A 1 86 ? -0.030 -5.203 -53.454 1.00 57.88 86 LEU A O 1
ATOM 714 N N . LEU A 1 87 ? 1.505 -4.252 -52.123 1.00 54.66 87 LEU A N 1
ATOM 715 C CA . LEU A 1 87 ? 0.612 -3.299 -51.438 1.00 54.66 87 LEU A CA 1
ATOM 716 C C . LEU A 1 87 ? 0.855 -1.825 -51.829 1.00 54.66 87 LEU A C 1
ATOM 718 O O . LEU A 1 87 ? 0.063 -0.953 -51.466 1.00 54.66 87 LEU A O 1
ATOM 722 N N . GLY A 1 88 ? 1.912 -1.542 -52.597 1.00 56.16 88 GLY A N 1
ATOM 723 C CA . GLY A 1 88 ? 2.215 -0.225 -53.161 1.00 56.16 88 GLY A CA 1
ATOM 724 C C . GLY A 1 88 ? 2.939 0.755 -52.212 1.00 56.16 88 GLY A C 1
ATOM 725 O O . GLY A 1 88 ? 3.111 0.485 -51.021 1.00 56.16 88 GLY A O 1
ATOM 726 N N . PRO A 1 89 ? 3.361 1.937 -52.715 1.00 53.56 89 PRO A N 1
ATOM 727 C CA . PRO A 1 89 ? 4.294 2.844 -52.023 1.00 53.56 89 PRO A CA 1
ATOM 728 C C . PRO A 1 89 ? 3.796 3.393 -50.675 1.00 53.56 89 PRO A C 1
ATOM 730 O O . PRO A 1 89 ? 4.588 3.677 -49.777 1.00 53.56 89 PRO A O 1
ATOM 733 N N . ALA A 1 90 ? 2.476 3.527 -50.510 1.00 53.03 90 ALA A N 1
ATOM 734 C CA . ALA A 1 90 ? 1.865 4.006 -49.270 1.00 53.03 90 ALA A CA 1
ATOM 735 C C . ALA A 1 90 ? 2.002 2.991 -48.117 1.00 53.03 90 ALA A C 1
ATOM 737 O O . ALA A 1 90 ? 2.229 3.384 -46.973 1.00 53.03 90 ALA A O 1
ATOM 738 N N . ALA A 1 91 ? 1.928 1.688 -48.416 1.00 50.56 91 ALA A N 1
ATOM 739 C CA . ALA A 1 91 ? 2.117 0.625 -47.431 1.00 50.56 91 ALA A CA 1
ATOM 740 C C . ALA A 1 91 ? 3.590 0.493 -47.009 1.00 50.56 91 ALA A C 1
ATOM 742 O O . ALA A 1 91 ? 3.875 0.269 -45.833 1.00 50.56 91 ALA A O 1
ATOM 743 N N . MET A 1 92 ? 4.524 0.719 -47.940 1.00 46.06 92 MET A N 1
ATOM 744 C CA . MET A 1 92 ? 5.960 0.764 -47.644 1.00 46.06 92 MET A CA 1
ATOM 745 C C . MET A 1 92 ? 6.328 1.892 -46.674 1.00 46.06 92 MET A C 1
ATOM 747 O O . MET A 1 92 ? 7.054 1.658 -45.709 1.00 46.06 92 MET A O 1
ATOM 751 N N . HIS A 1 93 ? 5.806 3.104 -46.886 1.00 48.69 93 HIS A N 1
ATOM 752 C CA . HIS A 1 93 ? 6.050 4.227 -45.974 1.00 48.69 93 HIS A CA 1
ATOM 753 C C . HIS A 1 93 ? 5.450 3.998 -44.579 1.00 48.69 93 HIS A C 1
ATOM 755 O O . HIS A 1 93 ? 6.075 4.361 -43.583 1.00 48.69 93 HIS A O 1
ATOM 761 N N . ALA A 1 94 ? 4.282 3.352 -44.493 1.00 48.25 94 ALA A N 1
ATOM 762 C CA . ALA A 1 94 ? 3.671 2.987 -43.217 1.00 48.25 94 ALA A CA 1
ATOM 763 C C . ALA A 1 94 ? 4.482 1.910 -42.467 1.00 48.25 94 ALA A C 1
ATOM 765 O O . ALA A 1 94 ? 4.706 2.044 -41.268 1.00 48.25 94 ALA A O 1
ATOM 766 N N . ALA A 1 95 ? 4.984 0.878 -43.155 1.00 48.03 95 ALA A N 1
ATOM 767 C CA . ALA A 1 95 ? 5.785 -0.179 -42.531 1.00 48.03 95 ALA A CA 1
ATOM 768 C C . ALA A 1 95 ? 7.178 0.309 -42.077 1.00 48.03 95 ALA A C 1
ATOM 770 O O . ALA A 1 95 ? 7.642 -0.062 -40.998 1.00 48.03 95 ALA A O 1
ATOM 771 N N . ALA A 1 96 ? 7.820 1.194 -42.849 1.00 46.66 96 ALA A N 1
ATOM 772 C CA . ALA A 1 96 ? 9.120 1.780 -42.509 1.00 46.66 96 ALA A CA 1
ATOM 773 C C . ALA A 1 96 ? 9.060 2.739 -41.303 1.00 46.66 96 ALA A C 1
ATOM 775 O O . ALA A 1 96 ? 10.035 2.861 -40.563 1.00 46.66 96 ALA A O 1
ATOM 776 N N . GLY A 1 97 ? 7.912 3.382 -41.063 1.00 48.31 97 GLY A N 1
ATOM 777 C CA . GLY A 1 97 ? 7.702 4.271 -39.916 1.00 48.31 97 GLY A CA 1
ATOM 778 C C . GLY A 1 97 ? 7.537 3.563 -38.565 1.00 48.31 97 GLY A C 1
ATOM 779 O O . GLY A 1 97 ? 7.594 4.226 -37.532 1.00 48.31 97 GLY A O 1
ATOM 780 N N . HIS A 1 98 ? 7.348 2.237 -38.544 1.00 50.72 98 HIS A N 1
ATOM 781 C CA . HIS A 1 98 ? 6.999 1.492 -37.326 1.00 50.72 98 HIS A CA 1
ATOM 782 C C . HIS A 1 98 ? 8.112 0.601 -36.748 1.00 50.72 98 HIS A C 1
ATOM 784 O O . HIS A 1 98 ? 7.927 0.023 -35.677 1.00 50.72 98 HIS A O 1
ATOM 790 N N . ASN A 1 99 ? 9.278 0.513 -37.392 1.00 56.00 99 ASN A N 1
ATOM 791 C CA . ASN A 1 99 ? 10.338 -0.430 -37.008 1.00 56.00 99 ASN A CA 1
ATOM 792 C C . ASN A 1 99 ? 11.517 0.212 -36.258 1.00 56.00 99 ASN A C 1
ATOM 794 O O . ASN A 1 99 ? 12.614 -0.315 -36.340 1.00 56.00 99 ASN A O 1
ATOM 798 N N . GLY A 1 100 ? 11.326 1.323 -35.534 1.00 58.56 100 GLY A N 1
ATOM 799 C CA . GLY A 1 100 ? 12.391 2.176 -34.960 1.00 58.56 100 GLY A CA 1
ATOM 800 C C . GLY A 1 100 ? 13.438 1.548 -34.007 1.00 58.56 100 GLY A C 1
ATOM 801 O O . GLY A 1 100 ? 14.149 2.290 -33.339 1.00 58.56 100 GLY A O 1
ATOM 802 N N . LEU A 1 101 ? 13.549 0.223 -33.910 1.00 60.69 101 LEU A N 1
ATOM 803 C CA . LEU A 1 101 ? 14.653 -0.478 -33.255 1.00 60.69 101 LEU A CA 1
ATOM 804 C C . LEU A 1 101 ? 15.868 -0.598 -34.183 1.00 60.69 101 LEU A C 1
ATOM 806 O O . LEU A 1 101 ? 15.729 -0.801 -35.388 1.00 60.69 101 LEU A O 1
ATOM 810 N N . SER A 1 102 ? 17.072 -0.570 -33.610 1.00 60.69 102 SER A N 1
ATOM 811 C CA . SER A 1 102 ? 18.277 -0.988 -34.331 1.00 60.69 102 SER A CA 1
ATOM 812 C C . SER A 1 102 ? 18.271 -2.505 -34.579 1.00 60.69 102 SER A C 1
ATOM 814 O O . SER A 1 102 ? 17.650 -3.265 -33.832 1.00 60.69 102 SER A O 1
ATOM 816 N N . SER A 1 103 ? 18.996 -2.973 -35.604 1.00 57.28 103 SER A N 1
ATOM 817 C CA . SER A 1 103 ? 19.106 -4.408 -35.923 1.00 57.28 103 SER A CA 1
ATOM 818 C C . SER A 1 103 ? 19.655 -5.240 -34.756 1.00 57.28 103 SER A C 1
ATOM 820 O O . SER A 1 103 ? 19.239 -6.378 -34.561 1.00 57.28 103 SER A O 1
ATOM 822 N N . GLU A 1 104 ? 20.560 -4.671 -33.958 1.00 57.00 104 GLU A N 1
ATOM 823 C CA . GLU A 1 104 ? 21.137 -5.320 -32.774 1.00 57.00 104 GLU A CA 1
ATOM 824 C C . GLU A 1 104 ? 20.100 -5.503 -31.659 1.00 57.00 104 GLU A C 1
ATOM 826 O O . GLU A 1 104 ? 19.935 -6.606 -31.132 1.00 57.00 104 GLU A O 1
ATOM 831 N N . VAL A 1 105 ? 19.327 -4.453 -31.367 1.00 59.44 105 VAL A N 1
ATOM 832 C CA . VAL A 1 105 ? 18.230 -4.522 -30.397 1.00 59.44 105 VAL A CA 1
ATOM 833 C C . VAL A 1 105 ? 17.164 -5.506 -30.878 1.00 59.44 105 VAL A C 1
ATOM 835 O O . VAL A 1 105 ? 16.708 -6.333 -30.098 1.00 59.44 105 VAL A O 1
ATOM 838 N N . ALA A 1 106 ? 16.818 -5.505 -32.168 1.00 62.09 106 ALA A N 1
ATOM 839 C CA . ALA A 1 106 ? 15.856 -6.452 -32.731 1.00 62.09 106 ALA A CA 1
ATOM 840 C C . ALA A 1 106 ? 16.285 -7.923 -32.551 1.00 62.09 106 ALA A C 1
ATOM 842 O O . ALA A 1 106 ? 15.447 -8.773 -32.242 1.00 62.09 106 ALA A O 1
ATOM 843 N N . LEU A 1 107 ? 17.583 -8.226 -32.687 1.00 58.41 107 LEU A N 1
ATOM 844 C CA . LEU A 1 107 ? 18.125 -9.571 -32.464 1.00 58.41 107 LEU A CA 1
ATOM 845 C C . LEU A 1 107 ? 18.078 -9.985 -30.987 1.00 58.41 107 LEU A C 1
ATOM 847 O O . LEU A 1 107 ? 17.646 -11.098 -30.690 1.00 58.41 107 LEU A O 1
ATOM 851 N N . LYS A 1 108 ? 18.459 -9.100 -30.054 1.00 59.72 108 LYS A N 1
ATOM 852 C CA . LYS A 1 108 ? 18.347 -9.375 -28.606 1.00 59.72 108 LYS A CA 1
ATOM 853 C C . LYS A 1 108 ? 16.906 -9.609 -28.179 1.00 59.72 108 LYS A C 1
ATOM 855 O O . LYS A 1 108 ? 16.620 -10.539 -27.435 1.00 59.72 108 LYS A O 1
ATOM 860 N N . VAL A 1 109 ? 16.000 -8.799 -28.708 1.00 64.31 109 VAL A N 1
ATOM 861 C CA . VAL A 1 109 ? 14.563 -8.889 -28.463 1.00 64.31 109 VAL A CA 1
ATOM 862 C C . VAL A 1 109 ? 14.001 -10.220 -28.964 1.00 64.31 109 VAL A C 1
ATOM 864 O O . VAL A 1 109 ? 13.284 -10.893 -28.229 1.00 64.31 109 VAL A O 1
ATOM 867 N N . ALA A 1 110 ? 14.387 -10.659 -30.166 1.00 61.94 110 ALA A N 1
ATOM 868 C CA . ALA A 1 110 ? 14.019 -11.978 -30.685 1.00 61.94 110 ALA A CA 1
ATOM 869 C C . ALA A 1 110 ? 14.579 -13.139 -29.840 1.00 61.94 110 ALA A C 1
ATOM 871 O O . ALA A 1 110 ? 13.973 -14.207 -29.791 1.00 61.94 110 ALA A O 1
ATOM 872 N N . ALA A 1 111 ? 15.716 -12.925 -29.176 1.00 62.69 111 ALA A N 1
ATOM 873 C CA . ALA A 1 111 ? 16.353 -13.883 -28.279 1.00 62.69 111 ALA A CA 1
ATOM 874 C C . ALA A 1 111 ? 15.919 -13.740 -26.807 1.00 62.69 111 ALA A C 1
ATOM 876 O O . ALA A 1 111 ? 16.472 -14.430 -25.952 1.00 62.69 111 ALA A O 1
ATOM 877 N N . THR A 1 112 ? 14.964 -12.853 -26.488 1.00 72.81 112 THR A N 1
ATOM 878 C CA . THR A 1 112 ? 14.543 -12.524 -25.107 1.00 72.81 112 THR A CA 1
ATOM 879 C C . THR A 1 112 ? 15.704 -12.130 -24.180 1.00 72.81 112 THR A C 1
ATOM 881 O O . THR A 1 112 ? 15.646 -12.326 -22.970 1.00 72.81 112 THR A O 1
ATOM 884 N N . ALA A 1 113 ? 16.780 -11.585 -24.748 1.00 79.06 113 ALA A N 1
ATOM 885 C CA . ALA A 1 113 ? 17.972 -11.210 -24.005 1.00 79.06 113 ALA A CA 1
ATOM 886 C C . ALA A 1 113 ? 17.778 -9.861 -23.283 1.00 79.06 113 ALA A C 1
ATOM 888 O O . ALA A 1 113 ? 17.143 -8.960 -23.847 1.00 79.06 113 ALA A O 1
ATOM 889 N N . PRO A 1 114 ? 18.363 -9.681 -22.082 1.00 89.25 114 PRO A N 1
ATOM 890 C CA . PRO A 1 114 ? 18.355 -8.397 -21.392 1.00 89.25 114 PRO A CA 1
ATOM 891 C C . PRO A 1 114 ? 18.998 -7.268 -22.212 1.00 89.25 114 PRO A C 1
ATOM 893 O O . PRO A 1 114 ? 20.008 -7.452 -22.899 1.00 89.25 114 PRO A O 1
ATOM 896 N N . LEU A 1 115 ? 18.411 -6.079 -22.104 1.00 87.12 115 LEU A N 1
ATOM 897 C CA . LEU A 1 115 ? 18.892 -4.824 -22.667 1.00 87.12 115 LEU A CA 1
ATOM 898 C C . LEU A 1 115 ? 19.779 -4.095 -21.655 1.00 87.12 115 LEU A C 1
ATOM 900 O O . LEU A 1 115 ? 19.507 -4.082 -20.455 1.00 87.12 115 LEU A O 1
ATOM 904 N N . THR A 1 116 ? 20.820 -3.439 -22.154 1.00 88.75 116 THR A N 1
ATOM 905 C CA . THR A 1 116 ? 21.649 -2.512 -21.375 1.00 88.75 116 THR A CA 1
ATOM 906 C C . THR A 1 116 ? 20.968 -1.148 -21.232 1.00 88.75 116 THR A C 1
ATOM 908 O O . THR A 1 116 ? 20.119 -0.777 -22.044 1.00 88.75 116 THR A O 1
ATOM 911 N N . THR A 1 117 ? 21.381 -0.346 -20.245 1.00 86.19 117 THR A N 1
ATOM 912 C CA . THR A 1 117 ? 20.867 1.024 -20.052 1.00 86.19 117 THR A CA 1
ATOM 913 C C . THR A 1 117 ? 21.021 1.886 -21.308 1.00 86.19 117 THR A C 1
ATOM 915 O O . THR A 1 117 ? 20.068 2.545 -21.716 1.00 86.19 117 THR A O 1
ATOM 918 N N . ALA A 1 118 ? 22.182 1.829 -21.970 1.00 86.75 118 ALA A N 1
ATOM 919 C CA . ALA A 1 118 ? 22.432 2.588 -23.196 1.00 86.75 118 ALA A CA 1
ATOM 920 C C . ALA A 1 118 ? 21.473 2.182 -24.329 1.00 86.75 118 ALA A C 1
ATOM 922 O O . ALA A 1 118 ? 20.948 3.036 -25.039 1.00 86.75 118 ALA A O 1
ATOM 923 N N . GLU A 1 119 ? 21.185 0.885 -24.474 1.00 85.56 119 GLU A N 1
ATOM 924 C CA . GLU A 1 119 ? 20.215 0.407 -25.464 1.00 85.56 119 GLU A CA 1
ATOM 925 C C . GLU A 1 119 ? 18.807 0.919 -25.150 1.00 85.56 119 GLU A C 1
ATOM 927 O O . GLU A 1 119 ? 18.142 1.441 -26.045 1.00 85.56 119 GLU A O 1
ATOM 932 N N . VAL A 1 120 ? 18.381 0.852 -23.883 1.00 87.12 120 VAL A N 1
ATOM 933 C CA . VAL A 1 120 ? 17.075 1.356 -23.429 1.00 87.12 120 VAL A CA 1
ATOM 934 C C . VAL A 1 120 ? 16.915 2.852 -23.715 1.00 87.12 120 VAL A C 1
ATOM 936 O O . VAL A 1 120 ? 15.854 3.280 -24.173 1.00 87.12 120 VAL A O 1
ATOM 939 N N . GLU A 1 121 ? 17.956 3.658 -23.505 1.00 86.44 121 GLU A N 1
ATOM 940 C CA . GLU A 1 121 ? 17.924 5.100 -23.775 1.00 86.44 121 GLU A CA 1
ATOM 941 C C . GLU A 1 121 ? 17.680 5.411 -25.255 1.00 86.44 121 GLU A C 1
ATOM 943 O O . GLU A 1 121 ? 16.875 6.298 -25.566 1.00 86.44 121 GLU A O 1
ATOM 948 N N . THR A 1 122 ? 18.301 4.634 -26.150 1.00 84.06 122 THR A N 1
ATOM 949 C CA . THR A 1 122 ? 18.172 4.782 -27.609 1.00 84.06 122 THR A CA 1
ATOM 950 C C . THR A 1 122 ? 16.857 4.252 -28.185 1.00 84.06 122 THR A C 1
ATOM 952 O O . THR A 1 122 ? 16.569 4.489 -29.359 1.00 84.06 122 THR A O 1
ATOM 955 N N . LEU A 1 123 ? 16.036 3.559 -27.385 1.00 82.12 123 LEU A N 1
ATOM 956 C CA . LEU A 1 123 ? 14.751 3.042 -27.848 1.00 82.12 123 LEU A CA 1
ATOM 957 C C . LEU A 1 123 ? 13.785 4.174 -28.237 1.00 82.12 123 LEU A C 1
ATOM 959 O O . LEU A 1 123 ? 13.682 5.182 -27.525 1.00 82.12 123 LEU A O 1
ATOM 963 N N . PRO A 1 124 ? 12.969 3.978 -29.288 1.00 81.25 124 PRO A N 1
ATOM 964 C CA . PRO A 1 124 ? 11.832 4.845 -29.560 1.00 81.25 124 PRO A CA 1
ATOM 965 C C . PRO A 1 124 ? 10.873 4.908 -28.371 1.00 81.25 124 PRO A C 1
ATOM 967 O O . PRO A 1 124 ? 10.634 3.904 -27.696 1.00 81.25 124 PRO A O 1
ATOM 970 N N . ASN A 1 125 ? 10.224 6.058 -28.179 1.00 79.50 125 ASN A N 1
ATOM 971 C CA . ASN A 1 125 ? 9.224 6.247 -27.119 1.00 79.50 125 ASN A CA 1
ATOM 972 C C . ASN A 1 125 ? 8.099 5.201 -27.159 1.00 79.50 125 ASN A C 1
ATOM 974 O O . ASN A 1 125 ? 7.579 4.815 -26.117 1.00 79.50 125 ASN A O 1
ATOM 978 N N . GLU A 1 126 ? 7.724 4.730 -28.352 1.00 78.19 126 GLU A N 1
ATOM 979 C CA . GLU A 1 126 ? 6.734 3.662 -28.494 1.00 78.19 126 GLU A CA 1
ATOM 980 C C . GLU A 1 126 ? 7.229 2.336 -27.901 1.00 78.19 126 GLU A C 1
ATOM 982 O O . GLU A 1 126 ? 6.471 1.688 -27.188 1.00 78.19 126 GLU A O 1
ATOM 987 N N . ALA A 1 127 ? 8.489 1.960 -28.142 1.00 80.56 127 ALA A N 1
ATOM 988 C CA . ALA A 1 127 ? 9.083 0.725 -27.630 1.00 80.56 127 ALA A CA 1
ATOM 989 C C . ALA A 1 127 ? 9.244 0.754 -26.104 1.00 80.56 127 ALA A C 1
ATOM 991 O O . ALA A 1 127 ? 9.025 -0.259 -25.445 1.00 80.56 127 ALA A O 1
ATOM 992 N N . LYS A 1 128 ? 9.552 1.928 -25.533 1.00 84.12 128 LYS A N 1
ATOM 993 C CA . LYS A 1 128 ? 9.708 2.111 -24.079 1.00 84.12 128 LYS A CA 1
ATOM 994 C C . LYS A 1 128 ? 8.462 1.698 -23.281 1.00 84.12 128 LYS A C 1
ATOM 996 O O . LYS A 1 128 ? 8.594 1.177 -22.182 1.00 84.12 128 LYS A O 1
ATOM 1001 N N . ARG A 1 129 ? 7.264 1.813 -23.870 1.00 83.25 129 ARG A N 1
ATOM 1002 C CA . ARG A 1 129 ? 5.991 1.373 -23.257 1.00 83.25 129 ARG A CA 1
ATOM 1003 C C . ARG A 1 129 ? 5.854 -0.143 -23.109 1.00 83.25 129 ARG A C 1
ATOM 1005 O O . ARG A 1 129 ? 4.946 -0.611 -22.432 1.00 83.25 129 ARG A O 1
ATOM 1012 N N . TYR A 1 130 ? 6.710 -0.901 -23.785 1.00 86.19 130 TYR A N 1
ATOM 1013 C CA . TYR A 1 130 ? 6.708 -2.359 -23.782 1.00 86.19 130 TYR A CA 1
ATOM 1014 C C . TYR A 1 130 ? 7.887 -2.936 -23.001 1.00 86.19 130 TYR A C 1
ATOM 1016 O O . TYR A 1 130 ? 8.146 -4.135 -23.111 1.00 86.19 130 TYR A O 1
ATOM 1024 N N . LEU A 1 131 ? 8.615 -2.100 -22.257 1.00 90.62 131 LEU A N 1
ATOM 1025 C CA . LEU A 1 131 ? 9.673 -2.565 -21.375 1.00 90.62 131 LEU A CA 1
ATOM 1026 C C . LEU A 1 131 ? 9.080 -3.381 -20.231 1.00 90.62 131 LEU A C 1
ATOM 1028 O O . LEU A 1 131 ? 8.071 -3.005 -19.631 1.00 90.62 131 LEU A O 1
ATOM 1032 N N . LEU A 1 132 ? 9.736 -4.497 -19.954 1.00 93.62 132 LEU A N 1
ATOM 1033 C CA . LEU A 1 132 ? 9.492 -5.346 -18.806 1.00 93.62 132 LEU A CA 1
ATOM 1034 C C . LEU A 1 132 ? 10.743 -5.335 -17.935 1.00 93.62 132 LEU A C 1
ATOM 1036 O O . LEU A 1 132 ? 11.860 -5.443 -18.445 1.00 93.62 132 LEU A O 1
ATOM 1040 N N . PHE A 1 133 ? 10.548 -5.241 -16.628 1.00 95.38 133 PHE A N 1
ATOM 1041 C CA . PHE A 1 133 ? 11.613 -5.232 -15.638 1.00 95.38 133 PHE A CA 1
ATOM 1042 C C . PHE A 1 133 ? 11.479 -6.463 -14.759 1.00 95.38 133 PHE A C 1
ATOM 1044 O O . PHE A 1 133 ? 10.397 -6.747 -14.252 1.00 95.38 133 PHE A O 1
ATOM 1051 N N . THR A 1 134 ? 12.577 -7.191 -14.593 1.00 96.62 134 THR A N 1
ATOM 1052 C CA . THR A 1 134 ? 12.634 -8.396 -13.763 1.00 96.62 134 THR A CA 1
ATOM 1053 C C . THR A 1 134 ? 13.598 -8.155 -12.617 1.00 96.62 134 THR A C 1
ATOM 1055 O O . THR A 1 134 ? 14.775 -7.898 -12.859 1.00 96.62 134 THR A O 1
ATOM 1058 N N . LEU A 1 135 ? 13.112 -8.218 -11.376 1.00 97.12 135 LEU A N 1
ATOM 1059 C CA . LEU A 1 135 ? 13.957 -8.036 -10.195 1.00 97.12 135 LEU A CA 1
ATOM 1060 C C . LEU A 1 135 ? 14.706 -9.334 -9.872 1.00 97.12 135 LEU A C 1
ATOM 1062 O O . LEU A 1 135 ? 14.106 -10.409 -9.793 1.00 97.12 135 LEU A O 1
ATOM 1066 N N . THR A 1 136 ? 16.011 -9.224 -9.647 1.00 96.56 136 THR A N 1
ATOM 1067 C CA . THR A 1 136 ? 16.921 -10.327 -9.314 1.00 96.56 136 THR A CA 1
ATOM 1068 C C . THR A 1 136 ? 17.798 -9.947 -8.119 1.00 96.56 136 THR A C 1
ATOM 1070 O O . THR A 1 136 ? 17.853 -8.786 -7.721 1.00 96.56 136 THR A O 1
ATOM 1073 N N . ASP A 1 137 ? 18.457 -10.922 -7.487 1.00 97.00 137 ASP A N 1
ATOM 1074 C CA . ASP A 1 137 ? 19.387 -10.689 -6.367 1.00 97.00 137 ASP A CA 1
ATOM 1075 C C . ASP A 1 137 ? 18.829 -9.780 -5.243 1.00 97.00 137 ASP A C 1
ATOM 1077 O O . ASP A 1 137 ? 19.526 -8.903 -4.729 1.00 97.00 137 ASP A O 1
ATOM 1081 N N . ILE A 1 138 ? 17.557 -9.961 -4.862 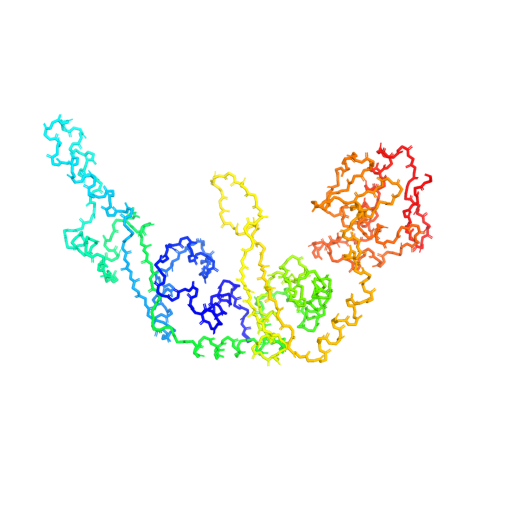1.00 97.69 138 ILE A N 1
ATOM 1082 C CA . ILE A 1 138 ? 16.900 -9.124 -3.845 1.00 97.69 138 ILE A CA 1
ATOM 1083 C C . ILE A 1 138 ? 17.586 -9.298 -2.486 1.00 97.69 138 ILE A C 1
ATOM 1085 O O . ILE A 1 138 ? 17.554 -10.367 -1.871 1.00 97.69 138 ILE A O 1
ATOM 1089 N N . ASN A 1 139 ? 18.137 -8.205 -1.965 1.00 98.19 139 ASN A N 1
ATOM 1090 C CA . ASN A 1 139 ? 18.718 -8.123 -0.635 1.00 98.19 139 ASN A CA 1
ATOM 1091 C C . ASN A 1 139 ? 17.620 -7.930 0.418 1.00 98.19 139 ASN A C 1
ATOM 1093 O O . ASN A 1 139 ? 17.398 -6.834 0.940 1.00 98.19 139 ASN A O 1
ATOM 1097 N N . ARG A 1 140 ? 16.927 -9.029 0.731 1.00 97.69 140 ARG A N 1
ATOM 1098 C CA . ARG A 1 140 ? 15.823 -9.058 1.699 1.00 97.69 140 ARG A CA 1
ATOM 1099 C C . ARG A 1 140 ? 16.214 -8.456 3.049 1.00 97.69 140 ARG A C 1
ATOM 1101 O O . ARG A 1 140 ? 15.451 -7.674 3.603 1.00 97.69 140 ARG A O 1
ATOM 1108 N N . GLN A 1 141 ? 17.399 -8.798 3.561 1.00 98.19 141 GLN A N 1
ATOM 1109 C CA . GLN A 1 141 ? 17.855 -8.327 4.870 1.00 98.19 141 GLN A CA 1
ATOM 1110 C C . GLN A 1 141 ? 17.975 -6.804 4.901 1.00 98.19 141 GLN A C 1
ATOM 1112 O O . GLN A 1 141 ? 17.485 -6.176 5.830 1.00 98.19 141 GLN A O 1
ATOM 1117 N N . LYS A 1 142 ? 18.541 -6.204 3.849 1.00 98.12 142 LYS A N 1
ATOM 1118 C CA . LYS A 1 142 ? 18.663 -4.750 3.751 1.00 98.12 142 LYS A CA 1
ATOM 1119 C C . LYS A 1 142 ? 17.306 -4.044 3.749 1.00 98.12 142 LYS A C 1
ATOM 1121 O O . LYS A 1 142 ? 17.145 -3.050 4.451 1.00 98.12 142 LYS A O 1
ATOM 1126 N N . PHE A 1 143 ? 16.333 -4.563 2.995 1.00 97.62 143 PHE A N 1
ATOM 1127 C CA . PHE A 1 143 ? 14.963 -4.041 3.034 1.00 97.62 143 PHE A CA 1
ATOM 1128 C C . PHE A 1 143 ? 14.369 -4.123 4.439 1.00 97.62 143 PHE A C 1
ATOM 1130 O O . PHE A 1 143 ? 13.825 -3.134 4.923 1.00 97.62 143 PHE A O 1
ATOM 1137 N N . THR A 1 144 ? 14.497 -5.280 5.095 1.00 98.19 144 THR A N 1
ATOM 1138 C CA . THR A 1 144 ? 13.985 -5.496 6.452 1.00 98.19 144 THR A CA 1
ATOM 1139 C C . THR A 1 144 ? 14.636 -4.557 7.462 1.00 98.19 144 THR A C 1
ATOM 1141 O O . THR A 1 144 ? 13.918 -3.927 8.233 1.00 98.19 144 THR A O 1
ATOM 1144 N N . ASP A 1 145 ? 15.964 -4.429 7.458 1.00 98.38 145 ASP A N 1
ATOM 1145 C CA . ASP A 1 145 ? 16.709 -3.627 8.435 1.00 98.38 145 ASP A CA 1
ATOM 1146 C C . ASP A 1 145 ? 16.344 -2.145 8.340 1.00 98.38 145 ASP A C 1
ATOM 1148 O O . ASP A 1 145 ? 16.022 -1.506 9.342 1.00 98.38 145 ASP A O 1
ATOM 1152 N N . GLU A 1 146 ? 16.346 -1.594 7.126 1.00 98.25 146 GLU A N 1
ATOM 1153 C CA . GLU A 1 146 ? 16.035 -0.180 6.926 1.00 98.25 146 GLU A CA 1
ATOM 1154 C C . GLU A 1 146 ? 14.561 0.132 7.181 1.00 98.25 146 GLU A C 1
ATOM 1156 O O . GLU A 1 146 ? 14.251 1.151 7.803 1.00 98.25 146 GLU A O 1
ATOM 1161 N N . LEU A 1 147 ? 13.652 -0.752 6.750 1.00 98.31 147 LEU A N 1
ATOM 1162 C CA . LEU A 1 147 ? 12.230 -0.612 7.044 1.00 98.31 147 LEU A CA 1
ATOM 1163 C C . LEU A 1 147 ? 11.980 -0.685 8.555 1.00 98.31 147 LEU A C 1
ATOM 1165 O O . LEU A 1 147 ? 11.255 0.148 9.087 1.00 98.31 147 LEU A O 1
ATOM 1169 N N . THR A 1 148 ? 12.612 -1.622 9.264 1.00 98.50 148 THR A N 1
ATOM 1170 C CA . THR A 1 148 ? 12.469 -1.757 10.723 1.00 98.50 148 THR A CA 1
ATOM 1171 C C . THR A 1 148 ? 12.970 -0.502 11.436 1.00 98.50 148 THR A C 1
ATOM 1173 O O . THR A 1 148 ? 12.236 0.071 12.235 1.00 98.50 148 THR A O 1
ATOM 1176 N N . ALA A 1 149 ? 14.153 0.007 11.076 1.00 98.25 149 ALA A N 1
ATOM 1177 C CA . ALA A 1 149 ? 14.702 1.233 11.661 1.00 98.25 149 ALA A CA 1
ATOM 1178 C C . ALA A 1 149 ? 13.827 2.477 11.397 1.00 98.25 149 ALA A C 1
ATOM 1180 O O . ALA A 1 149 ? 13.754 3.387 12.229 1.00 98.25 149 ALA A O 1
ATOM 1181 N N . TYR A 1 150 ? 13.164 2.546 10.238 1.00 98.12 150 TYR A N 1
ATOM 1182 C CA . TYR A 1 150 ? 12.165 3.577 9.943 1.00 98.12 150 TYR A CA 1
ATOM 1183 C C . TYR A 1 150 ? 10.912 3.417 10.822 1.00 98.12 150 TYR A C 1
ATOM 1185 O O . TYR A 1 150 ? 10.448 4.390 11.426 1.00 98.12 150 TYR A O 1
ATOM 1193 N N . LEU A 1 151 ? 10.393 2.192 10.946 1.00 98.19 151 LEU A N 1
ATOM 1194 C CA . LEU A 1 151 ? 9.179 1.884 11.708 1.00 98.19 151 LEU A CA 1
ATOM 1195 C C . LEU A 1 151 ? 9.352 2.053 13.220 1.00 98.19 151 LEU A C 1
ATOM 1197 O O . LEU A 1 151 ? 8.407 2.462 13.892 1.00 98.19 151 LEU A O 1
ATOM 1201 N N . GLU A 1 152 ? 10.547 1.817 13.760 1.00 98.19 152 GLU A N 1
ATOM 1202 C CA . GLU A 1 152 ? 10.874 2.132 15.155 1.00 98.19 152 GLU A CA 1
ATOM 1203 C C . GLU A 1 152 ? 10.634 3.623 15.429 1.00 98.19 152 GLU A C 1
ATOM 1205 O O . GLU A 1 152 ? 9.870 3.980 16.326 1.00 98.19 152 GLU A O 1
ATOM 1210 N N . LYS A 1 153 ? 11.165 4.509 14.578 1.00 97.19 153 LYS A N 1
ATOM 1211 C CA . LYS A 1 153 ? 10.980 5.967 14.708 1.00 97.19 153 LYS A CA 1
ATOM 1212 C C . LYS A 1 153 ? 9.528 6.393 14.515 1.00 97.19 153 LYS A C 1
ATOM 1214 O O . LYS A 1 153 ? 9.095 7.362 15.141 1.00 97.19 153 LYS A O 1
ATOM 1219 N N . TYR A 1 154 ? 8.787 5.706 13.646 1.00 96.31 154 TYR A N 1
ATOM 1220 C CA . TYR A 1 154 ? 7.346 5.903 13.497 1.00 96.31 154 TYR A CA 1
ATOM 1221 C C . TYR A 1 154 ? 6.599 5.542 14.789 1.00 96.31 154 TYR A C 1
ATOM 1223 O O . TYR A 1 154 ? 5.840 6.367 15.294 1.00 96.31 154 TYR A O 1
ATOM 1231 N N . SER A 1 155 ? 6.868 4.363 15.362 1.00 96.25 155 SER A N 1
ATOM 1232 C CA . SER A 1 155 ? 6.212 3.879 16.586 1.00 96.25 155 SER A CA 1
ATOM 1233 C C . SER A 1 155 ? 6.514 4.744 17.815 1.00 96.25 155 SER A C 1
ATOM 1235 O O . SER A 1 155 ? 5.685 4.881 18.711 1.00 96.25 155 SER A O 1
ATOM 1237 N N . GLU A 1 156 ? 7.683 5.387 17.827 1.00 96.50 156 GLU A N 1
ATOM 1238 C CA . GLU A 1 156 ? 8.099 6.348 18.848 1.00 96.50 156 GLU A CA 1
ATOM 1239 C C . GLU A 1 156 ? 7.626 7.780 18.575 1.00 96.50 156 GLU A C 1
ATOM 1241 O O . GLU A 1 156 ? 8.017 8.705 19.294 1.00 96.50 156 GLU A O 1
ATOM 1246 N N . ASP A 1 157 ? 6.824 8.004 17.530 1.00 94.38 157 ASP A N 1
ATOM 1247 C CA . ASP A 1 157 ? 6.285 9.324 17.235 1.00 94.38 157 ASP A CA 1
ATOM 1248 C C . ASP A 1 157 ? 7.406 10.365 16.939 1.00 94.38 157 ASP A C 1
ATOM 1250 O O . ASP A 1 157 ? 7.303 11.554 17.271 1.00 94.38 157 ASP A O 1
ATOM 1254 N N . LYS A 1 158 ? 8.503 9.936 16.294 1.00 95.06 158 LYS A N 1
ATOM 1255 C CA . LYS A 1 158 ? 9.684 10.773 15.975 1.00 95.06 158 LYS A CA 1
ATOM 1256 C C . LYS A 1 158 ? 9.756 11.250 14.519 1.00 95.06 158 LYS A C 1
ATOM 1258 O O . LYS A 1 158 ? 10.670 12.005 14.175 1.00 95.06 158 LYS A O 1
ATOM 1263 N N . LEU A 1 159 ? 8.819 10.839 13.665 1.00 93.50 159 LEU A N 1
ATOM 1264 C CA . LEU A 1 159 ? 8.745 11.277 12.267 1.00 93.50 159 LEU A CA 1
ATOM 1265 C C . LEU A 1 159 ? 8.020 12.623 12.119 1.00 93.50 159 LEU A C 1
ATOM 1267 O O . LEU A 1 159 ? 7.076 12.934 12.847 1.00 93.50 159 LEU A O 1
ATOM 1271 N N . THR A 1 160 ? 8.432 13.420 11.130 1.00 91.94 160 THR A N 1
ATOM 1272 C CA . THR A 1 160 ? 7.777 14.685 10.760 1.00 91.94 160 THR A CA 1
ATOM 1273 C C . THR A 1 160 ? 7.233 14.651 9.339 1.00 91.94 160 THR A C 1
ATOM 1275 O O . THR A 1 160 ? 7.853 14.126 8.420 1.00 91.94 160 THR A O 1
ATOM 1278 N N . THR A 1 161 ? 6.080 15.272 9.113 1.00 85.19 161 THR A N 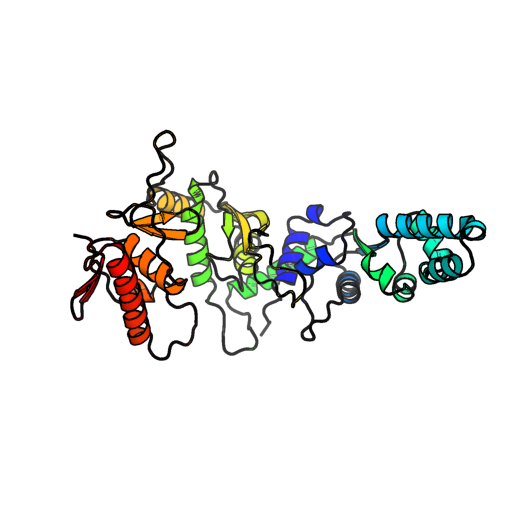1
ATOM 1279 C CA . THR A 1 161 ? 5.549 15.496 7.759 1.00 85.19 161 THR A CA 1
ATOM 1280 C C . THR A 1 161 ? 6.253 16.653 7.046 1.00 85.19 161 THR A C 1
ATOM 1282 O O . THR A 1 161 ? 6.049 16.867 5.853 1.00 85.19 161 THR A O 1
ATOM 1285 N N . GLY A 1 162 ? 7.068 17.437 7.766 1.00 86.06 162 GLY A N 1
ATOM 1286 C CA . GLY A 1 162 ? 7.591 18.716 7.284 1.00 86.06 162 GLY A CA 1
ATOM 1287 C C . GLY A 1 162 ? 6.508 19.786 7.091 1.00 86.06 162 GLY A C 1
ATOM 1288 O O . GLY A 1 162 ? 6.783 20.807 6.465 1.00 86.06 162 GLY A O 1
ATOM 1289 N N . ARG A 1 163 ? 5.288 19.548 7.593 1.00 79.75 163 ARG A N 1
ATOM 1290 C CA . ARG A 1 163 ? 4.127 20.450 7.560 1.00 79.75 163 ARG A CA 1
ATOM 1291 C C . ARG A 1 163 ? 3.548 20.597 8.970 1.00 79.75 163 ARG A C 1
ATOM 1293 O O . ARG A 1 163 ? 3.920 19.849 9.869 1.00 79.75 163 ARG A O 1
ATOM 1300 N N . GLU A 1 164 ? 2.633 21.547 9.151 1.00 67.00 164 GLU A N 1
ATOM 1301 C CA . GLU A 1 164 ? 1.970 21.788 10.445 1.00 67.00 164 GLU A CA 1
ATOM 1302 C C . GLU A 1 164 ? 1.073 20.618 10.874 1.00 67.00 164 GLU A C 1
ATOM 1304 O O . GLU A 1 164 ? 0.999 20.292 12.056 1.00 67.00 164 GLU A O 1
ATOM 1309 N N . THR A 1 165 ? 0.432 19.941 9.918 1.00 76.81 165 THR A N 1
ATOM 1310 C CA . THR A 1 165 ? -0.437 18.792 10.190 1.00 76.81 165 THR A CA 1
ATOM 1311 C C . THR A 1 165 ? 0.394 17.530 10.395 1.00 76.81 165 THR A C 1
ATOM 1313 O O . THR A 1 165 ? 1.066 17.044 9.473 1.00 76.81 165 THR A O 1
ATOM 1316 N N . ARG A 1 166 ? 0.334 16.991 11.611 1.00 82.25 166 ARG A N 1
ATOM 1317 C CA . ARG A 1 166 ? 0.952 15.727 12.006 1.00 82.25 166 ARG A CA 1
ATOM 1318 C C . ARG A 1 166 ? -0.125 14.631 12.074 1.00 82.25 166 ARG A C 1
ATOM 1320 O O . ARG A 1 166 ? -1.219 14.932 12.546 1.00 82.25 166 ARG A O 1
ATOM 1327 N N . PRO A 1 167 ? 0.164 13.388 11.646 1.00 85.81 167 PRO A N 1
ATOM 1328 C CA . PRO A 1 167 ? -0.724 12.258 11.887 1.00 85.81 167 PRO A CA 1
ATOM 1329 C C . PRO A 1 167 ? -1.023 12.084 13.379 1.00 85.81 167 PRO A C 1
ATOM 1331 O O . PRO A 1 167 ? -0.275 12.561 14.239 1.00 85.81 167 PRO A O 1
ATOM 1334 N N . GLU A 1 168 ? -2.100 11.365 13.683 1.00 88.25 168 GLU A N 1
ATOM 1335 C CA . GLU A 1 168 ? -2.383 10.921 15.048 1.00 88.25 168 GLU A CA 1
ATOM 1336 C C . GLU A 1 168 ? -1.181 10.168 15.635 1.00 88.25 168 GLU A C 1
ATOM 1338 O O . GLU A 1 168 ? -0.415 9.544 14.903 1.00 88.25 168 GLU A O 1
ATOM 1343 N N . ASN A 1 169 ? -1.014 10.207 16.957 1.00 92.75 169 ASN A N 1
ATOM 1344 C CA . ASN A 1 169 ? 0.060 9.455 17.605 1.00 92.75 169 ASN A CA 1
ATOM 1345 C C . ASN A 1 169 ? -0.123 7.938 17.427 1.00 92.75 169 ASN A C 1
ATOM 1347 O O . ASN A 1 169 ? -1.246 7.457 17.228 1.00 92.75 169 ASN A O 1
ATOM 1351 N N . PHE A 1 170 ? 0.972 7.186 17.528 1.00 93.56 170 PHE A N 1
ATOM 1352 C CA . PHE A 1 170 ? 0.983 5.749 17.252 1.00 93.56 170 PHE A CA 1
ATOM 1353 C C . PHE A 1 170 ? -0.043 4.984 18.104 1.00 93.56 170 PHE A C 1
ATOM 1355 O O . PHE A 1 170 ? -0.812 4.181 17.581 1.00 93.56 170 PHE A O 1
ATOM 1362 N N . ALA A 1 171 ? -0.148 5.310 19.397 1.00 92.25 171 ALA A N 1
ATOM 1363 C CA . ALA A 1 171 ? -1.098 4.677 20.313 1.00 92.25 171 ALA A CA 1
ATOM 1364 C C . ALA A 1 171 ? -2.568 4.849 19.877 1.00 92.25 171 ALA A C 1
ATOM 1366 O O . ALA A 1 171 ? -3.368 3.918 19.978 1.00 92.25 171 ALA A O 1
ATOM 1367 N N . SER A 1 172 ? -2.939 6.024 19.358 1.00 90.38 172 SER A N 1
ATOM 1368 C CA . SER A 1 172 ? -4.298 6.286 18.861 1.00 90.38 172 SER A CA 1
ATOM 1369 C C . SER A 1 172 ? -4.598 5.494 17.594 1.00 90.38 172 SER A C 1
ATOM 1371 O O . SER A 1 172 ? -5.683 4.922 17.466 1.00 90.38 172 SER A O 1
ATOM 1373 N N . GLN A 1 173 ? -3.623 5.407 16.688 1.00 93.12 173 GLN A N 1
ATOM 1374 C CA . GLN A 1 173 ? -3.743 4.602 15.475 1.00 93.12 173 GLN A CA 1
ATOM 1375 C C . GLN A 1 173 ? -3.859 3.108 15.810 1.00 93.12 173 GLN A C 1
ATOM 1377 O O . GLN A 1 173 ? -4.744 2.426 15.293 1.00 93.12 173 GLN A O 1
ATOM 1382 N N . GLN A 1 174 ? -3.048 2.620 16.751 1.00 93.69 174 GLN A N 1
ATOM 1383 C CA . GLN A 1 174 ? -3.087 1.244 17.247 1.00 93.69 174 GLN A CA 1
ATOM 1384 C C . GLN A 1 174 ? -4.457 0.883 17.839 1.00 93.69 174 GLN A C 1
ATOM 1386 O O . GLN A 1 174 ? -4.997 -0.184 17.551 1.00 93.69 174 GLN A O 1
ATOM 1391 N N . MET A 1 175 ? -5.073 1.772 18.626 1.00 88.81 175 MET A N 1
ATOM 1392 C CA . MET A 1 175 ? -6.429 1.534 19.139 1.00 88.81 175 MET A CA 1
ATOM 1393 C C . MET A 1 175 ? -7.459 1.361 18.013 1.00 88.81 175 MET A C 1
ATOM 1395 O O . MET A 1 175 ? -8.346 0.512 18.123 1.00 88.81 175 MET A O 1
ATOM 1399 N N . LYS A 1 176 ? -7.351 2.139 16.927 1.00 90.44 176 LYS A N 1
ATOM 1400 C CA . LYS A 1 176 ? -8.230 2.001 15.753 1.00 90.44 176 LYS A CA 1
ATOM 1401 C C . LYS A 1 176 ? -7.988 0.685 15.020 1.00 90.44 176 LYS A C 1
ATOM 1403 O O . LYS A 1 176 ? -8.959 0.013 14.682 1.00 90.44 176 LYS A O 1
ATOM 1408 N N . LEU A 1 177 ? -6.724 0.286 14.853 1.00 93.38 177 LEU A N 1
ATOM 1409 C CA . LEU A 1 177 ? -6.365 -1.009 14.275 1.00 93.38 177 LEU A CA 1
ATOM 1410 C C . LEU A 1 177 ? -7.014 -2.158 15.043 1.00 93.38 177 LEU A C 1
ATOM 1412 O O . LEU A 1 177 ? -7.669 -3.000 14.437 1.00 93.38 177 LEU A O 1
ATOM 1416 N N . TRP A 1 178 ? -6.886 -2.185 16.371 1.00 92.12 178 TRP A N 1
ATOM 1417 C CA . TRP A 1 178 ? -7.458 -3.276 17.159 1.00 92.12 178 TRP A CA 1
ATOM 1418 C C . TRP A 1 178 ? -8.978 -3.271 17.173 1.00 92.12 178 TRP A C 1
ATOM 1420 O O . TRP A 1 178 ? -9.580 -4.341 17.155 1.00 92.12 178 TRP A O 1
ATOM 1430 N N . ARG A 1 179 ? -9.613 -2.096 17.137 1.00 88.19 179 ARG A N 1
ATOM 1431 C CA . ARG A 1 179 ? -11.068 -2.009 16.972 1.00 88.19 179 ARG A CA 1
ATOM 1432 C C . ARG A 1 179 ? -11.515 -2.601 15.633 1.00 88.19 179 ARG A C 1
ATOM 1434 O O . ARG A 1 179 ? -12.451 -3.392 15.622 1.00 88.19 179 ARG A O 1
ATOM 1441 N N . ALA A 1 180 ? -10.831 -2.258 14.541 1.00 89.19 180 ALA A N 1
ATOM 1442 C CA . ALA A 1 180 ? -11.102 -2.831 13.225 1.00 89.19 180 ALA A CA 1
ATOM 1443 C C . ALA A 1 180 ? -10.859 -4.350 13.215 1.00 89.19 180 ALA A C 1
ATOM 1445 O O . ALA A 1 180 ? -11.695 -5.111 12.737 1.00 89.19 180 ALA A O 1
ATOM 1446 N N . ALA A 1 181 ? -9.765 -4.808 13.830 1.00 90.19 181 ALA A N 1
ATOM 1447 C CA . ALA A 1 181 ? -9.457 -6.227 13.946 1.00 90.19 181 ALA A CA 1
ATOM 1448 C C . ALA A 1 181 ? -10.542 -6.989 14.709 1.00 90.19 181 ALA A C 1
ATOM 1450 O O . ALA A 1 181 ? -10.938 -8.054 14.264 1.00 90.19 181 ALA A O 1
ATOM 1451 N N . VAL A 1 182 ? -11.060 -6.446 15.815 1.00 86.94 182 VAL A N 1
ATOM 1452 C CA . VAL A 1 182 ? -12.154 -7.048 16.596 1.00 86.94 182 VAL A CA 1
ATOM 1453 C C . VAL A 1 182 ? -13.417 -7.256 15.770 1.00 86.94 182 VAL A C 1
ATOM 1455 O O . VAL A 1 182 ? -14.055 -8.298 15.909 1.00 86.94 182 VAL A O 1
ATOM 1458 N N . GLN A 1 183 ? -13.776 -6.283 14.931 1.00 84.06 183 GLN A N 1
ATOM 1459 C CA . GLN A 1 183 ? -14.970 -6.360 14.088 1.00 84.06 183 GLN A CA 1
ATOM 1460 C C . GLN A 1 183 ? -14.860 -7.485 13.050 1.00 84.06 183 GLN A C 1
ATOM 1462 O O . GLN A 1 183 ? -15.837 -8.190 12.798 1.00 84.06 183 GLN A O 1
ATOM 1467 N N . ASP A 1 184 ? -13.662 -7.686 12.505 1.00 81.94 184 ASP A N 1
ATOM 1468 C CA . ASP A 1 184 ? -13.421 -8.610 11.398 1.00 81.94 184 ASP A CA 1
ATOM 1469 C C . ASP A 1 184 ? -12.936 -10.010 11.846 1.00 81.94 184 ASP A C 1
ATOM 1471 O O . ASP A 1 184 ? -13.057 -11.004 11.129 1.00 81.94 184 ASP A O 1
ATOM 1475 N N . TYR A 1 185 ? -12.447 -10.129 13.088 1.00 79.62 185 TYR A N 1
ATOM 1476 C CA . TYR A 1 185 ? -11.881 -11.358 13.664 1.00 79.62 185 TYR A CA 1
ATOM 1477 C C . TYR A 1 185 ? -12.785 -12.604 13.540 1.00 79.62 185 TYR A C 1
ATOM 1479 O O . TYR A 1 185 ? -12.262 -13.676 13.213 1.00 79.62 185 TYR A O 1
ATOM 1487 N N . PRO A 1 186 ? -14.115 -12.530 13.782 1.00 71.44 186 PRO A N 1
ATOM 1488 C CA . PRO A 1 186 ? -15.009 -13.682 13.636 1.00 71.44 186 PRO A CA 1
ATOM 1489 C C . PRO A 1 186 ? -15.298 -14.058 12.179 1.00 71.44 186 PRO A C 1
ATOM 1491 O O . PRO A 1 186 ? -15.595 -15.219 11.910 1.00 71.44 186 PRO A O 1
ATOM 1494 N N . GLN A 1 187 ? -15.232 -13.092 11.257 1.00 69.44 187 GLN A N 1
ATOM 1495 C CA . GLN A 1 187 ? -15.661 -13.250 9.862 1.00 69.44 187 GLN A CA 1
ATOM 1496 C C . GLN A 1 187 ? -14.671 -14.090 9.050 1.00 69.44 187 GLN A C 1
ATOM 1498 O O . GLN A 1 187 ? -15.072 -14.895 8.213 1.00 69.44 187 GLN A O 1
ATOM 1503 N N . HIS A 1 188 ? -13.378 -13.967 9.353 1.00 66.94 188 HIS A N 1
ATOM 1504 C CA . HIS A 1 188 ? -12.300 -14.537 8.543 1.00 66.94 188 HIS A CA 1
ATOM 1505 C C . HIS A 1 188 ? -11.480 -15.603 9.282 1.00 66.94 188 HIS A C 1
ATOM 1507 O O . HIS A 1 188 ? -10.269 -15.720 9.107 1.00 66.94 188 HIS A O 1
ATOM 1513 N N . GLY A 1 189 ? -12.125 -16.396 10.145 1.00 65.31 189 GLY A N 1
ATOM 1514 C CA . GLY A 1 189 ? -11.477 -17.547 10.783 1.00 65.31 189 GLY A CA 1
ATOM 1515 C C . GLY A 1 189 ? -10.272 -17.169 11.651 1.00 65.31 189 GLY A C 1
ATOM 1516 O O . GLY A 1 189 ? -9.251 -17.856 11.616 1.00 65.31 189 GLY A O 1
ATOM 1517 N N . TYR A 1 190 ? -10.391 -16.078 12.420 1.00 75.62 190 TYR A N 1
ATOM 1518 C CA . TYR A 1 190 ? -9.338 -15.525 13.282 1.00 75.62 190 TYR A CA 1
ATOM 1519 C C . TYR A 1 190 ? -8.164 -14.858 12.544 1.00 75.62 190 TYR A C 1
ATOM 1521 O O . TYR A 1 190 ? -7.110 -14.633 13.147 1.00 75.62 190 TYR A O 1
ATOM 1529 N N . ARG A 1 191 ? -8.353 -14.504 11.265 1.00 87.88 191 ARG A N 1
ATOM 1530 C CA . ARG A 1 191 ? -7.404 -13.732 10.451 1.00 87.88 191 ARG A CA 1
ATOM 1531 C C . ARG A 1 191 ? -8.046 -12.455 9.900 1.00 87.88 191 ARG A C 1
ATOM 1533 O O . ARG A 1 191 ? -8.537 -12.468 8.775 1.00 87.88 191 ARG A O 1
ATOM 1540 N N . PRO A 1 192 ? -8.114 -11.371 10.686 1.00 90.50 192 PRO A N 1
ATOM 1541 C CA . PRO A 1 192 ? -8.809 -10.167 10.254 1.00 90.50 192 PRO A CA 1
ATOM 1542 C C . PRO A 1 192 ? -8.129 -9.529 9.032 1.00 90.50 192 PRO A C 1
ATOM 1544 O O . PRO A 1 192 ? -6.900 -9.427 8.966 1.00 90.50 192 PRO A O 1
ATOM 1547 N N . ILE A 1 193 ? -8.951 -9.067 8.097 1.00 91.25 193 ILE A N 1
ATOM 1548 C CA . ILE A 1 193 ? -8.612 -8.283 6.916 1.00 91.25 193 ILE A CA 1
ATOM 1549 C C . ILE A 1 193 ? -8.898 -6.812 7.222 1.00 91.25 193 ILE A C 1
ATOM 1551 O O . ILE A 1 193 ? -10.030 -6.331 7.209 1.00 91.25 193 ILE A O 1
ATOM 1555 N N . ILE A 1 194 ? -7.839 -6.054 7.476 1.00 92.50 194 ILE A N 1
ATOM 1556 C CA . ILE A 1 194 ? -7.933 -4.629 7.781 1.00 92.50 194 ILE A CA 1
ATOM 1557 C C . ILE A 1 194 ? -7.815 -3.832 6.491 1.00 92.50 194 ILE A C 1
ATOM 1559 O O . ILE A 1 194 ? -6.854 -4.004 5.746 1.00 92.50 194 ILE A O 1
ATOM 1563 N N . LYS A 1 195 ? -8.758 -2.920 6.253 1.00 91.38 195 LYS A N 1
ATOM 1564 C CA . LYS A 1 195 ? -8.742 -1.998 5.111 1.00 91.38 195 LYS A CA 1
ATOM 1565 C C . LYS A 1 195 ? -8.316 -0.588 5.529 1.00 91.38 195 LYS A C 1
ATOM 1567 O O . LYS A 1 195 ? -8.641 -0.127 6.620 1.00 91.38 195 LYS A O 1
ATOM 1572 N N . SER A 1 196 ? -7.670 0.158 4.638 1.00 90.88 196 SER A N 1
ATOM 1573 C CA . SER A 1 196 ? -7.250 1.547 4.883 1.00 90.88 196 SER A CA 1
ATOM 1574 C C . SER A 1 196 ? -8.407 2.545 4.985 1.00 90.88 196 SER A C 1
ATOM 1576 O O . SER A 1 196 ? -8.175 3.731 5.188 1.00 90.88 196 SER A O 1
ATOM 1578 N N . SER A 1 197 ? -9.650 2.095 4.799 1.00 86.38 197 SER A N 1
ATOM 1579 C CA . SER A 1 197 ? -10.860 2.887 5.023 1.00 86.38 197 SER A CA 1
ATOM 1580 C C . SER A 1 197 ? -11.271 2.952 6.497 1.00 86.38 197 SER A C 1
ATOM 1582 O O . SER A 1 197 ? -11.963 3.888 6.874 1.00 86.38 197 SER A O 1
ATOM 1584 N N . VAL A 1 198 ? -10.860 1.983 7.327 1.00 83.44 198 VAL A N 1
ATOM 1585 C CA . VAL A 1 198 ? -11.238 1.902 8.758 1.00 83.44 198 VAL A CA 1
ATOM 1586 C C . VAL A 1 198 ? -10.119 2.341 9.711 1.00 83.44 198 VAL A C 1
ATOM 1588 O O . VAL A 1 198 ? -10.328 2.517 10.910 1.00 83.44 198 VAL A O 1
ATOM 1591 N N . VAL A 1 199 ? -8.921 2.554 9.176 1.00 84.75 199 VAL A N 1
ATOM 1592 C CA . VAL A 1 199 ? -7.729 3.051 9.876 1.00 84.75 199 VAL A CA 1
ATOM 1593 C C . VAL A 1 199 ? -7.105 4.189 9.064 1.00 84.75 199 VAL A C 1
ATOM 1595 O O . VAL A 1 199 ? -7.381 4.288 7.872 1.00 84.75 199 VAL A O 1
ATOM 1598 N N . PRO A 1 200 ? -6.287 5.077 9.662 1.00 76.56 200 PRO A N 1
ATOM 1599 C CA . PRO A 1 200 ? -5.746 6.238 8.955 1.00 76.56 200 PRO A CA 1
ATOM 1600 C C . PRO A 1 200 ? -5.003 5.857 7.665 1.00 76.56 200 PRO A C 1
ATOM 1602 O O . PRO A 1 200 ? -3.908 5.302 7.705 1.00 76.56 200 PRO A O 1
ATOM 1605 N N . GLY A 1 201 ? -5.585 6.190 6.508 1.00 74.62 201 GLY A N 1
ATOM 1606 C CA . GLY A 1 201 ? -5.057 5.761 5.209 1.00 74.62 201 GLY A CA 1
ATOM 1607 C C . GLY A 1 201 ? -3.664 6.304 4.872 1.00 74.62 201 GLY A C 1
ATOM 1608 O O . GLY A 1 201 ? -2.929 5.667 4.128 1.00 74.62 201 GLY A O 1
ATOM 1609 N N . ALA A 1 202 ? -3.273 7.451 5.438 1.00 83.31 202 ALA A N 1
ATOM 1610 C CA . ALA A 1 202 ? -1.976 8.080 5.169 1.00 83.31 202 ALA A CA 1
ATOM 1611 C C . ALA A 1 202 ? -0.784 7.401 5.867 1.00 83.31 202 ALA A C 1
ATOM 1613 O O . ALA A 1 202 ? 0.351 7.699 5.513 1.00 83.31 202 ALA A O 1
ATOM 1614 N N . THR A 1 203 ? -1.037 6.547 6.860 1.00 91.69 203 THR A N 1
ATOM 1615 C CA . THR A 1 203 ? -0.019 5.836 7.657 1.00 91.69 203 THR A CA 1
ATOM 1616 C C . THR A 1 203 ? -0.377 4.358 7.821 1.00 91.69 203 THR A C 1
ATOM 1618 O O . THR A 1 203 ? 0.027 3.702 8.783 1.00 91.69 203 THR A O 1
ATOM 1621 N N . PHE A 1 204 ? -1.204 3.843 6.906 1.00 94.50 204 PHE A N 1
ATOM 1622 C CA . PHE A 1 204 ? -1.770 2.504 6.992 1.00 94.50 204 PHE A CA 1
ATOM 1623 C C . PHE A 1 204 ? -0.673 1.441 7.011 1.00 94.50 204 PHE A C 1
ATOM 1625 O O . PHE A 1 204 ? -0.658 0.582 7.895 1.00 94.50 204 PHE A O 1
ATOM 1632 N N . TRP A 1 205 ? 0.265 1.517 6.064 1.00 96.19 205 TRP A N 1
ATOM 1633 C CA . TRP A 1 205 ? 1.329 0.528 5.968 1.00 96.19 205 TRP A CA 1
ATOM 1634 C C . TRP A 1 205 ? 2.278 0.604 7.155 1.00 96.19 205 TRP A C 1
ATOM 1636 O O . TRP A 1 205 ? 2.614 -0.441 7.705 1.00 96.19 205 TRP A O 1
ATOM 1646 N N . GLU A 1 206 ? 2.658 1.797 7.617 1.00 97.31 206 GLU A N 1
ATOM 1647 C CA . GLU A 1 206 ? 3.504 1.923 8.804 1.00 97.31 206 GLU A CA 1
ATOM 1648 C C . GLU A 1 206 ? 2.866 1.299 10.039 1.00 97.31 206 GLU A C 1
ATOM 1650 O O . GLU A 1 206 ? 3.541 0.581 10.774 1.00 97.31 206 GLU A O 1
ATOM 1655 N N . LEU A 1 207 ? 1.566 1.519 10.247 1.00 97.00 207 LEU A N 1
ATOM 1656 C CA . LEU A 1 207 ? 0.846 0.955 11.382 1.00 97.00 207 LEU A CA 1
ATOM 1657 C C . LEU A 1 207 ? 0.878 -0.578 11.367 1.00 97.00 207 LEU A C 1
ATOM 1659 O O . LEU A 1 207 ? 1.253 -1.201 12.360 1.00 97.00 207 LEU A O 1
ATOM 1663 N N . ILE A 1 208 ? 0.526 -1.187 10.233 1.00 97.19 208 ILE A N 1
ATOM 1664 C CA . ILE A 1 208 ? 0.516 -2.647 10.081 1.00 97.19 208 ILE A CA 1
ATOM 1665 C C . ILE A 1 208 ? 1.930 -3.223 10.225 1.00 97.19 208 ILE A C 1
ATOM 1667 O O . ILE A 1 208 ? 2.146 -4.195 10.952 1.00 97.19 208 ILE A O 1
ATOM 1671 N N . LEU A 1 209 ? 2.911 -2.616 9.559 1.00 98.12 209 LEU A N 1
ATOM 1672 C CA . LEU A 1 209 ? 4.275 -3.131 9.516 1.00 98.12 209 LEU A CA 1
ATOM 1673 C C . LEU A 1 209 ? 5.019 -2.921 10.834 1.00 98.12 209 LEU A C 1
ATOM 1675 O O . LEU A 1 209 ? 5.846 -3.756 11.184 1.00 98.12 209 LEU A O 1
ATOM 1679 N N . ALA A 1 210 ? 4.719 -1.873 11.606 1.00 97.88 210 ALA A N 1
ATOM 1680 C CA . ALA A 1 210 ? 5.256 -1.724 12.958 1.00 97.88 210 ALA A CA 1
ATOM 1681 C C . ALA A 1 210 ? 4.782 -2.871 13.867 1.00 97.88 210 ALA A C 1
ATOM 1683 O O . ALA A 1 210 ? 5.557 -3.402 14.670 1.00 97.88 210 ALA A O 1
ATOM 1684 N N . HIS A 1 211 ? 3.536 -3.328 13.696 1.00 96.81 211 HIS A N 1
ATOM 1685 C CA . HIS A 1 211 ? 3.056 -4.509 14.411 1.00 96.81 211 HIS A CA 1
ATOM 1686 C C . HIS A 1 211 ? 3.733 -5.811 13.965 1.00 96.81 211 HIS A C 1
ATOM 1688 O O . HIS A 1 211 ? 3.949 -6.697 14.788 1.00 96.81 211 HIS A O 1
ATOM 1694 N N . GLN A 1 212 ? 4.127 -5.909 12.694 1.00 96.88 212 GLN A N 1
ATOM 1695 C CA . GLN A 1 212 ? 4.870 -7.051 12.158 1.00 96.88 212 GLN A CA 1
ATOM 1696 C C . GLN A 1 212 ? 6.340 -7.076 12.605 1.00 96.88 212 GLN A C 1
ATOM 1698 O O . GLN A 1 212 ? 6.827 -8.093 13.091 1.00 96.88 212 GLN A O 1
ATOM 1703 N N . LEU A 1 213 ? 7.067 -5.986 12.352 1.00 97.50 213 LEU A N 1
ATOM 1704 C CA . LEU A 1 213 ? 8.532 -5.953 12.349 1.00 97.50 213 LEU A CA 1
ATOM 1705 C C . LEU A 1 213 ? 9.130 -5.411 13.648 1.00 97.50 213 LEU A C 1
ATOM 1707 O O . LEU A 1 213 ? 10.239 -5.798 13.997 1.00 97.50 213 LEU A O 1
ATOM 1711 N N . VAL A 1 214 ? 8.410 -4.542 14.366 1.00 97.31 214 VAL A N 1
ATOM 1712 C CA . VAL A 1 214 ? 8.918 -3.909 15.596 1.00 97.31 214 VAL A CA 1
ATOM 1713 C C . VAL A 1 214 ? 8.396 -4.633 16.834 1.00 97.31 214 VAL A C 1
ATOM 1715 O O . VAL A 1 214 ? 9.173 -5.065 17.680 1.00 97.31 214 VAL A O 1
ATOM 1718 N N . THR A 1 215 ? 7.076 -4.790 16.948 1.00 95.06 215 THR A N 1
ATOM 1719 C CA . THR A 1 215 ? 6.468 -5.421 18.139 1.00 95.06 215 THR A CA 1
ATOM 1720 C C . THR A 1 215 ? 6.350 -6.941 18.019 1.00 95.06 215 THR A C 1
ATOM 1722 O O . THR A 1 215 ? 6.391 -7.638 19.030 1.00 95.06 215 THR A O 1
ATOM 1725 N N . GLY A 1 216 ? 6.220 -7.467 16.795 1.00 94.94 216 GLY A N 1
ATOM 1726 C CA . GLY A 1 216 ? 5.971 -8.891 16.552 1.00 94.94 216 GLY A CA 1
ATOM 1727 C C . GLY A 1 216 ? 4.575 -9.354 16.985 1.00 94.94 216 GLY A C 1
ATOM 1728 O O . GLY A 1 216 ? 4.356 -10.550 17.192 1.00 94.94 216 GLY A O 1
ATOM 1729 N N . ASP A 1 217 ? 3.629 -8.424 17.143 1.00 94.12 217 ASP A N 1
ATOM 1730 C CA . ASP A 1 217 ? 2.268 -8.713 17.598 1.00 94.12 217 ASP A CA 1
ATOM 1731 C C . ASP A 1 217 ? 1.452 -9.492 16.560 1.00 94.12 217 ASP A C 1
ATOM 1733 O O . ASP A 1 217 ? 0.562 -10.273 16.921 1.00 94.12 217 ASP A O 1
ATOM 1737 N N . VAL A 1 218 ? 1.747 -9.287 15.273 1.00 94.62 218 VAL A N 1
ATOM 1738 C CA . VAL A 1 218 ? 1.018 -9.874 14.141 1.00 94.62 218 VAL A CA 1
ATOM 1739 C C . VAL A 1 218 ? 1.970 -10.505 13.136 1.00 94.62 218 VAL A C 1
ATOM 1741 O O . VAL A 1 218 ? 3.133 -10.119 13.054 1.00 94.62 218 VAL A O 1
ATOM 1744 N N . TRP A 1 219 ? 1.450 -11.459 12.366 1.00 95.44 219 TRP A N 1
ATOM 1745 C CA . TRP A 1 219 ? 2.018 -11.942 11.114 1.00 95.44 219 TRP A CA 1
ATOM 1746 C C . TRP A 1 219 ? 1.154 -11.497 9.939 1.00 95.44 219 TRP A C 1
ATOM 1748 O O . TRP A 1 219 ? -0.025 -11.828 9.866 1.00 95.44 219 TRP A O 1
ATOM 1758 N N . LEU A 1 220 ? 1.744 -10.761 9.009 1.00 95.44 220 LEU A N 1
ATOM 1759 C CA . LEU A 1 220 ? 1.125 -10.376 7.756 1.00 95.44 220 LEU A CA 1
ATOM 1760 C C . LEU A 1 220 ? 1.050 -11.621 6.868 1.00 95.44 220 LEU A C 1
ATOM 1762 O O . LEU A 1 220 ? 2.075 -12.189 6.495 1.00 95.44 220 LEU A O 1
ATOM 1766 N N . VAL A 1 221 ? -0.168 -12.061 6.566 1.00 93.81 221 VAL A N 1
ATOM 1767 C CA . VAL A 1 221 ? -0.440 -13.210 5.688 1.00 93.81 221 VAL A CA 1
ATOM 1768 C C . VAL A 1 221 ? -0.599 -12.733 4.247 1.00 93.81 221 VAL A C 1
ATOM 1770 O O . VAL A 1 221 ? -0.081 -13.342 3.312 1.00 93.81 221 VAL A O 1
ATOM 1773 N N . GLY A 1 222 ? -1.274 -11.598 4.077 1.00 91.62 222 GLY A N 1
ATOM 1774 C CA . GLY A 1 222 ? -1.549 -10.986 2.789 1.00 91.62 222 GLY A CA 1
ATOM 1775 C C . GLY A 1 222 ? -1.527 -9.469 2.887 1.00 91.62 222 GLY A C 1
ATOM 1776 O O . GLY A 1 222 ? -1.875 -8.887 3.910 1.00 91.62 222 GLY A O 1
ATOM 1777 N N . MET A 1 223 ? -1.114 -8.819 1.805 1.00 94.50 223 MET A N 1
ATOM 1778 C CA . MET A 1 223 ? -1.176 -7.371 1.66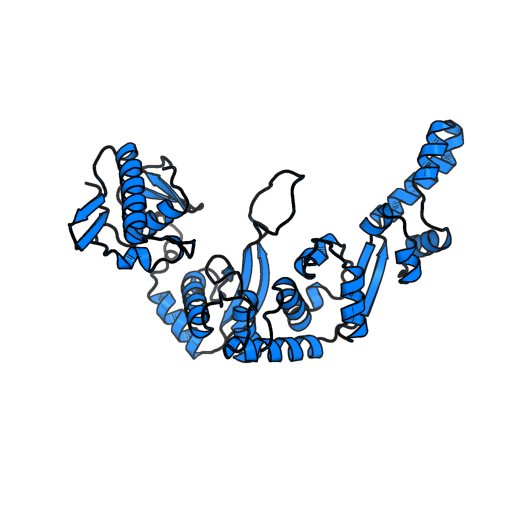1 1.00 94.50 223 MET A CA 1
ATOM 1779 C C . MET A 1 223 ? -1.411 -7.009 0.203 1.00 94.50 223 MET A C 1
ATOM 1781 O O . MET A 1 223 ? -0.927 -7.706 -0.696 1.00 94.50 223 MET A O 1
ATOM 1785 N N . GLY A 1 224 ? -2.135 -5.923 -0.030 1.00 91.69 224 GLY A N 1
ATOM 1786 C CA . GLY A 1 224 ? -2.440 -5.470 -1.375 1.00 91.69 224 GLY A CA 1
ATOM 1787 C C . GLY A 1 224 ? -3.284 -4.210 -1.406 1.00 91.69 224 GLY A C 1
ATOM 1788 O O . GLY A 1 224 ? -3.471 -3.526 -0.400 1.00 91.69 224 GLY A O 1
ATOM 1789 N N . TYR A 1 225 ? -3.799 -3.933 -2.595 1.00 89.19 225 TYR A N 1
ATOM 1790 C CA . TYR A 1 225 ? -4.785 -2.896 -2.840 1.00 89.19 225 TYR A CA 1
ATOM 1791 C C . TYR A 1 225 ? -6.008 -3.549 -3.469 1.00 89.19 225 TYR A C 1
ATOM 1793 O O . TYR A 1 225 ? -5.874 -4.336 -4.405 1.00 89.19 225 TYR A O 1
ATOM 1801 N N . ASP A 1 226 ? -7.174 -3.238 -2.918 1.00 82.81 226 ASP A N 1
ATOM 1802 C CA . ASP A 1 226 ? -8.465 -3.625 -3.457 1.00 82.81 226 ASP A CA 1
ATOM 1803 C C . ASP A 1 226 ? -8.788 -2.682 -4.621 1.00 82.81 226 ASP A C 1
ATOM 1805 O O . ASP A 1 226 ? -8.907 -1.465 -4.438 1.00 82.81 226 ASP A O 1
ATOM 1809 N N . ASP A 1 227 ? -8.886 -3.244 -5.825 1.00 67.56 227 ASP A N 1
ATOM 1810 C CA . ASP A 1 227 ? -9.231 -2.507 -7.046 1.00 67.56 227 ASP A CA 1
ATOM 1811 C C . ASP A 1 227 ? -10.760 -2.292 -7.165 1.00 67.56 227 ASP A C 1
ATOM 1813 O O . ASP A 1 227 ? -11.262 -1.837 -8.196 1.00 67.56 227 ASP A O 1
ATOM 1817 N N . SER A 1 228 ? -11.526 -2.591 -6.108 1.00 49.38 228 SER A N 1
ATOM 1818 C CA . SER A 1 228 ? -12.986 -2.506 -6.064 1.00 49.38 228 SER A CA 1
ATOM 1819 C C . SER A 1 228 ? -13.540 -1.074 -5.952 1.00 49.38 228 SER A C 1
ATOM 1821 O O . SER A 1 228 ? -14.385 -0.811 -5.102 1.00 49.38 228 SER A O 1
ATOM 1823 N N . VAL A 1 229 ? -13.126 -0.129 -6.804 1.00 41.38 229 VAL A N 1
ATOM 1824 C CA . VAL A 1 229 ? -13.896 1.108 -7.054 1.00 41.38 229 VAL A CA 1
ATOM 1825 C C . VAL A 1 229 ? -13.749 1.557 -8.514 1.00 41.38 229 VAL A C 1
ATOM 1827 O O . VAL A 1 229 ? -12.841 2.300 -8.867 1.00 41.38 229 VAL A O 1
ATOM 1830 N N . GLY A 1 230 ? -14.729 1.161 -9.333 1.00 35.97 230 GLY A N 1
ATOM 1831 C CA . GLY A 1 230 ? -15.275 1.966 -10.430 1.00 35.97 230 GLY A CA 1
ATOM 1832 C C . GLY A 1 230 ? -14.460 2.068 -11.720 1.00 35.97 230 GLY A C 1
ATOM 1833 O O . GLY A 1 230 ? -13.461 2.774 -11.804 1.00 35.97 230 GLY A O 1
ATOM 1834 N N . SER A 1 231 ? -15.017 1.507 -12.795 1.00 31.02 231 SER A N 1
ATOM 1835 C CA . SER A 1 231 ? -14.768 1.956 -14.163 1.00 31.02 231 SER A CA 1
ATOM 1836 C C . SER A 1 231 ? -15.088 3.456 -14.294 1.00 31.02 231 SER A C 1
ATOM 1838 O O . SER A 1 231 ? -16.206 3.842 -14.639 1.00 31.02 231 SER A O 1
ATOM 1840 N N . ILE A 1 232 ? -14.131 4.330 -13.997 1.00 34.03 232 ILE A N 1
ATOM 1841 C CA . ILE A 1 232 ? -14.212 5.735 -14.386 1.00 34.03 232 ILE A CA 1
ATOM 1842 C C . ILE A 1 232 ? -13.472 5.852 -15.710 1.00 34.03 232 ILE A C 1
ATOM 1844 O O . ILE A 1 232 ? -12.314 5.467 -15.848 1.00 34.03 232 ILE A O 1
ATOM 1848 N N . ALA A 1 233 ? -14.232 6.303 -16.701 1.00 30.98 233 ALA A N 1
ATOM 1849 C CA . ALA A 1 233 ? -13.866 6.400 -18.096 1.00 30.98 233 ALA A CA 1
ATOM 1850 C C . ALA A 1 233 ? -12.476 7.014 -18.320 1.00 30.98 233 ALA A C 1
ATOM 1852 O O . ALA A 1 233 ? -12.052 7.949 -17.639 1.00 30.98 233 ALA A O 1
ATOM 1853 N N . ALA A 1 234 ? -11.808 6.476 -19.338 1.00 33.91 234 ALA A N 1
ATOM 1854 C CA . ALA A 1 234 ? -10.539 6.931 -19.868 1.00 33.91 234 ALA A CA 1
ATOM 1855 C C . ALA A 1 234 ? -10.446 8.466 -19.961 1.00 33.91 234 ALA A C 1
ATOM 1857 O O . ALA A 1 234 ? -11.278 9.102 -20.607 1.00 33.91 234 ALA A O 1
ATOM 1858 N N . GLY A 1 235 ? -9.380 9.043 -19.396 1.00 34.25 235 GLY A N 1
ATOM 1859 C CA . GLY A 1 235 ? -8.819 10.282 -19.943 1.00 34.25 235 GLY A CA 1
ATOM 1860 C C . GLY A 1 235 ? -8.365 11.383 -18.987 1.00 34.25 235 GLY A C 1
ATOM 1861 O O . GLY A 1 235 ? -7.765 12.331 -19.481 1.00 34.25 235 GLY A O 1
ATOM 1862 N N . LEU A 1 236 ? -8.583 11.321 -17.667 1.00 30.66 236 LEU A N 1
ATOM 1863 C CA . LEU A 1 236 ? -8.222 12.447 -16.786 1.00 30.66 236 LEU A CA 1
ATOM 1864 C C . LEU A 1 236 ? -7.516 11.997 -15.495 1.00 30.66 236 LEU A C 1
ATOM 1866 O O . LEU A 1 236 ? -8.122 11.408 -14.613 1.00 30.66 236 LEU A O 1
ATOM 1870 N N . SER A 1 237 ? -6.215 12.306 -15.424 1.00 34.97 237 SER A N 1
ATOM 1871 C CA . SER A 1 237 ? -5.321 12.307 -14.251 1.00 34.97 237 SER A CA 1
ATOM 1872 C C . SER A 1 237 ? -5.512 11.185 -13.217 1.00 34.97 237 SER A C 1
ATOM 1874 O O . SER A 1 237 ? -6.263 11.324 -12.251 1.00 34.97 237 SER A O 1
ATOM 1876 N N . TYR A 1 238 ? -4.715 10.126 -13.368 1.00 38.03 238 TYR A N 1
ATOM 1877 C CA . TYR A 1 238 ? -4.458 9.085 -12.373 1.00 38.03 238 TYR A CA 1
ATOM 1878 C C . TYR A 1 238 ? -3.827 9.678 -11.102 1.00 38.03 238 TYR A C 1
ATOM 1880 O O . TYR A 1 238 ? -2.613 9.693 -10.929 1.00 38.03 238 TYR A O 1
ATOM 1888 N N . ARG A 1 239 ? -4.650 10.182 -10.186 1.00 41.38 239 ARG A N 1
ATOM 1889 C CA . ARG A 1 239 ? -4.370 10.008 -8.758 1.00 41.38 239 ARG A CA 1
ATOM 1890 C C . ARG A 1 239 ? -5.106 8.742 -8.350 1.00 41.38 239 ARG A C 1
ATOM 1892 O O . ARG A 1 239 ? -6.215 8.542 -8.831 1.00 41.38 239 ARG A O 1
ATOM 1899 N N . HIS A 1 240 ? -4.509 7.920 -7.495 1.00 46.53 240 HIS A N 1
ATOM 1900 C CA . HIS A 1 240 ? -5.045 6.674 -6.923 1.00 46.53 240 HIS A CA 1
ATOM 1901 C C . HIS A 1 240 ? -6.339 6.854 -6.087 1.00 46.53 240 HIS A C 1
ATOM 1903 O O . HIS A 1 240 ? -6.518 6.245 -5.037 1.00 46.53 240 HIS A O 1
ATOM 1909 N N . ALA A 1 241 ? -7.253 7.719 -6.525 1.00 39.09 241 ALA A N 1
ATOM 1910 C CA . ALA A 1 241 ? -8.567 7.944 -5.961 1.00 39.09 241 ALA A CA 1
ATOM 1911 C C . ALA A 1 241 ? -9.442 6.716 -6.252 1.00 39.09 241 ALA A C 1
ATOM 1913 O O . ALA A 1 241 ? -10.207 6.706 -7.209 1.00 39.09 241 ALA A O 1
ATOM 1914 N N . GLY A 1 242 ? -9.281 5.665 -5.450 1.00 54.19 242 GLY A N 1
ATOM 1915 C CA . GLY A 1 242 ? -10.149 4.488 -5.499 1.00 54.19 242 GLY A CA 1
ATOM 1916 C C . GLY A 1 242 ? -9.549 3.197 -4.952 1.00 54.19 242 GLY A C 1
ATOM 1917 O O . GLY A 1 242 ? -10.311 2.311 -4.591 1.00 54.19 242 GLY A O 1
ATOM 1918 N N . THR A 1 243 ? -8.223 3.074 -4.839 1.00 73.31 243 THR A N 1
ATOM 1919 C CA . THR A 1 243 ? -7.608 1.827 -4.356 1.00 73.31 243 THR A CA 1
ATOM 1920 C C . THR A 1 243 ? -7.534 1.817 -2.834 1.00 73.31 243 THR A C 1
ATOM 1922 O O . THR A 1 243 ? -6.812 2.622 -2.242 1.00 73.31 243 THR A O 1
ATOM 1925 N N . ILE A 1 244 ? -8.273 0.911 -2.196 1.00 86.06 244 ILE A N 1
ATOM 1926 C CA . ILE A 1 244 ? -8.266 0.743 -0.738 1.00 86.06 244 ILE A CA 1
ATOM 1927 C C . ILE A 1 244 ? -7.167 -0.259 -0.391 1.00 86.06 244 ILE A C 1
ATOM 1929 O O . ILE A 1 244 ? -7.228 -1.411 -0.811 1.00 86.06 244 ILE A O 1
ATOM 1933 N N . ALA A 1 245 ? -6.148 0.159 0.359 1.00 91.25 245 ALA A N 1
ATOM 1934 C CA . ALA A 1 245 ? -5.124 -0.771 0.825 1.00 91.25 245 ALA A CA 1
ATOM 1935 C C . ALA A 1 245 ? -5.734 -1.770 1.817 1.00 91.25 245 ALA A C 1
ATOM 1937 O O . ALA A 1 245 ? -6.620 -1.411 2.595 1.00 91.25 245 ALA A O 1
ATOM 1938 N N . PHE A 1 246 ? -5.268 -3.016 1.801 1.00 93.81 246 PHE A N 1
ATOM 1939 C CA . PHE A 1 246 ? -5.711 -4.038 2.744 1.00 93.81 246 PHE A CA 1
ATOM 1940 C C . PHE A 1 246 ? -4.552 -4.891 3.264 1.00 93.81 246 PHE A C 1
ATOM 1942 O O . PHE A 1 246 ? -3.549 -5.098 2.577 1.00 93.81 246 PHE A O 1
ATOM 1949 N N . ALA A 1 247 ? -4.722 -5.415 4.475 1.00 95.12 247 ALA A N 1
ATOM 1950 C CA . ALA A 1 247 ? -3.792 -6.315 5.139 1.00 95.12 247 ALA A CA 1
ATOM 1951 C C . ALA A 1 247 ? -4.555 -7.458 5.821 1.00 95.12 247 ALA A C 1
ATOM 1953 O O . ALA A 1 247 ? -5.411 -7.206 6.663 1.00 95.12 247 ALA A O 1
ATOM 1954 N N . GLU A 1 248 ? -4.231 -8.701 5.477 1.00 94.44 248 GLU A N 1
ATOM 1955 C CA . GLU A 1 248 ? -4.695 -9.897 6.185 1.00 94.44 248 GLU A CA 1
ATOM 1956 C C . GLU A 1 248 ? -3.683 -10.243 7.279 1.00 94.44 248 GLU A C 1
ATOM 1958 O O . GLU A 1 248 ? -2.497 -10.457 6.999 1.00 94.44 248 GLU A O 1
ATOM 1963 N N . LEU A 1 249 ? -4.147 -10.288 8.526 1.00 94.81 249 LEU A N 1
ATOM 1964 C CA . LEU A 1 249 ? -3.299 -10.431 9.704 1.00 94.81 249 LEU A CA 1
ATOM 1965 C C . LEU A 1 249 ? -3.569 -11.747 10.423 1.00 94.81 249 LEU A C 1
ATOM 1967 O O . LEU A 1 249 ? -4.710 -12.136 10.629 1.00 94.81 249 LEU A O 1
ATOM 1971 N N . GLU A 1 250 ? -2.521 -12.379 10.928 1.00 93.50 250 GLU A N 1
ATOM 1972 C CA . GLU A 1 250 ? -2.601 -13.415 11.949 1.00 93.50 250 GLU A CA 1
ATOM 1973 C C . GLU A 1 250 ? -2.062 -12.853 13.272 1.00 93.50 250 GLU A C 1
ATOM 1975 O O . GLU A 1 250 ? -0.885 -12.521 13.384 1.00 93.50 250 GLU A O 1
ATOM 1980 N N . ILE A 1 251 ? -2.904 -12.741 14.301 1.00 91.19 251 ILE A N 1
ATOM 1981 C CA . ILE A 1 251 ? -2.496 -12.171 15.596 1.00 91.19 251 ILE A CA 1
ATOM 1982 C C . ILE A 1 251 ? -1.700 -13.214 16.395 1.00 91.19 251 ILE A C 1
ATOM 1984 O O . ILE A 1 251 ? -2.237 -14.259 16.766 1.00 91.19 251 ILE A O 1
ATOM 1988 N N . LYS A 1 252 ? -0.426 -12.926 16.690 1.00 90.38 252 LYS A N 1
ATOM 1989 C CA . LYS A 1 252 ? 0.499 -13.848 17.374 1.00 90.38 252 LYS A CA 1
ATOM 1990 C C . LYS A 1 252 ? 0.639 -13.584 18.861 1.00 90.38 252 LYS A C 1
ATOM 1992 O O . LYS A 1 252 ? 0.757 -14.530 19.645 1.00 90.38 252 LYS A O 1
ATOM 1997 N N . ALA A 1 253 ? 0.626 -12.319 19.271 1.00 87.56 253 ALA A N 1
ATOM 1998 C CA . ALA A 1 253 ? 0.742 -11.973 20.678 1.00 87.56 253 ALA A CA 1
ATOM 1999 C C . ALA A 1 253 ? -0.496 -12.464 21.444 1.00 87.56 253 ALA A C 1
ATOM 2001 O O . ALA A 1 253 ? -1.593 -11.934 21.277 1.00 87.56 253 ALA A O 1
ATOM 2002 N N . LYS A 1 254 ? -0.323 -13.459 22.329 1.00 86.56 254 LYS A N 1
ATOM 2003 C CA . LYS A 1 254 ? -1.423 -14.016 23.143 1.00 86.56 254 LYS A CA 1
ATOM 2004 C C . LYS A 1 254 ? -2.248 -12.948 23.876 1.00 86.56 254 LYS A C 1
ATOM 2006 O O . LYS A 1 254 ? -3.469 -13.083 23.864 1.00 86.56 254 LYS A O 1
ATOM 2011 N N . PRO A 1 255 ? -1.656 -11.901 24.488 1.00 86.31 255 PRO A N 1
ATOM 2012 C CA . PRO A 1 255 ? -2.444 -10.852 25.135 1.00 86.31 255 PRO A CA 1
ATOM 2013 C C . PRO A 1 255 ? -3.352 -10.108 24.150 1.00 86.31 255 PRO A C 1
ATOM 2015 O O . PRO A 1 255 ? -4.522 -9.880 24.446 1.00 86.31 255 PRO A O 1
ATOM 2018 N N . VAL A 1 256 ? -2.841 -9.792 22.956 1.00 84.19 256 VAL A N 1
ATOM 2019 C CA . VAL A 1 256 ? -3.608 -9.135 21.890 1.00 84.19 256 VAL A CA 1
ATOM 2020 C C . VAL A 1 256 ? -4.694 -10.072 21.372 1.00 84.19 256 VAL A C 1
ATOM 2022 O O . VAL A 1 256 ? -5.847 -9.675 21.264 1.00 84.19 256 VAL A O 1
ATOM 2025 N N . GLN A 1 257 ? -4.366 -11.344 21.141 1.00 85.06 257 GLN A N 1
ATOM 2026 C CA . GLN A 1 257 ? -5.327 -12.355 20.710 1.00 85.06 257 GLN A CA 1
ATOM 2027 C C . GLN A 1 257 ? -6.467 -12.526 21.723 1.00 85.06 257 GLN A C 1
ATOM 2029 O O . GLN A 1 257 ? -7.629 -12.597 21.335 1.00 85.06 257 GLN A O 1
ATOM 2034 N N . GLN A 1 258 ? -6.156 -12.570 23.022 1.00 84.31 258 GLN A N 1
ATOM 2035 C CA . GLN A 1 258 ? -7.154 -12.662 24.090 1.00 84.31 258 GLN A CA 1
ATOM 2036 C C . GLN A 1 258 ? -8.024 -11.410 24.161 1.00 84.31 258 GLN A C 1
ATOM 2038 O O . GLN A 1 258 ? -9.238 -11.538 24.289 1.00 84.31 258 GLN A O 1
ATOM 2043 N N . LEU A 1 259 ? -7.425 -10.222 24.048 1.00 83.81 259 LEU A N 1
ATOM 2044 C CA . LEU A 1 259 ? -8.149 -8.954 24.017 1.00 83.81 259 LEU A CA 1
ATOM 2045 C C . LEU A 1 259 ? -9.117 -8.910 22.830 1.00 83.81 259 LEU A C 1
ATOM 2047 O O . LEU A 1 259 ? -10.308 -8.667 23.016 1.00 83.81 259 LEU A O 1
ATOM 2051 N N . VAL A 1 260 ? -8.610 -9.204 21.631 1.00 82.31 260 VAL A N 1
ATOM 2052 C CA . VAL A 1 260 ? -9.386 -9.185 20.392 1.00 82.31 260 VAL A CA 1
ATOM 2053 C C . VAL A 1 260 ? -10.483 -10.244 20.432 1.00 82.31 260 VAL A C 1
ATOM 2055 O O . VAL A 1 260 ? -11.633 -9.926 20.167 1.00 82.31 260 VAL A O 1
ATOM 2058 N N . ALA A 1 261 ? -10.184 -11.474 20.857 1.00 81.19 261 ALA A N 1
ATOM 2059 C CA . ALA A 1 261 ? -11.180 -12.538 20.967 1.00 81.19 261 ALA A CA 1
ATOM 2060 C C . ALA A 1 261 ? -12.240 -12.260 22.047 1.00 81.19 261 ALA A C 1
ATOM 2062 O O . ALA A 1 261 ? -13.412 -12.567 21.842 1.00 81.19 261 ALA A O 1
ATOM 2063 N N . ALA A 1 262 ? -11.863 -11.696 23.199 1.00 80.25 262 ALA A N 1
ATOM 2064 C CA . ALA A 1 262 ? -12.811 -11.349 24.257 1.00 80.25 262 ALA A CA 1
ATOM 2065 C C . ALA A 1 262 ? -13.764 -10.240 23.801 1.00 80.25 262 ALA A C 1
ATOM 2067 O O . ALA A 1 262 ? -14.977 -10.360 23.978 1.00 80.25 262 ALA A O 1
ATOM 2068 N N . GLN A 1 263 ? -13.228 -9.200 23.157 1.00 80.25 263 GLN A N 1
ATOM 2069 C CA . GLN A 1 263 ? -14.042 -8.129 22.593 1.00 80.25 263 GLN A CA 1
ATOM 2070 C C . GLN A 1 263 ? -14.901 -8.643 21.434 1.00 80.25 263 GLN A C 1
ATOM 2072 O O . GLN A 1 263 ? -16.097 -8.380 21.417 1.00 80.25 263 GLN A O 1
ATOM 2077 N N . ALA A 1 264 ? -14.358 -9.471 20.545 1.00 77.06 264 ALA A N 1
ATOM 2078 C CA . ALA A 1 264 ? -15.096 -10.053 19.427 1.00 77.06 264 ALA A CA 1
ATOM 2079 C C . ALA A 1 264 ? -16.213 -11.014 19.866 1.00 77.06 264 ALA A C 1
ATOM 2081 O O . ALA A 1 264 ? -17.184 -11.179 19.147 1.00 77.06 264 ALA A O 1
ATOM 2082 N N . ARG A 1 265 ? -16.120 -11.636 21.051 1.00 71.38 265 ARG A N 1
ATOM 2083 C CA . ARG A 1 265 ? -17.233 -12.400 21.653 1.00 71.38 265 ARG A CA 1
ATOM 2084 C C . ARG A 1 265 ? -18.325 -11.501 22.229 1.00 71.38 265 ARG A C 1
ATOM 2086 O O . ARG A 1 265 ? -19.475 -11.919 22.307 1.00 71.38 265 ARG A O 1
ATOM 2093 N N . SER A 1 266 ? -17.952 -10.305 22.689 1.00 62.56 266 SER A N 1
ATOM 2094 C CA . SER A 1 266 ? -18.894 -9.300 23.198 1.00 62.56 266 SER A CA 1
ATOM 2095 C C . SER A 1 266 ? -19.582 -8.523 22.074 1.00 62.56 266 SER A C 1
ATOM 2097 O O . SER A 1 266 ? -20.727 -8.103 22.228 1.00 62.56 266 SER A O 1
ATOM 2099 N N . VAL A 1 267 ? -18.912 -8.396 20.925 1.00 56.84 267 VAL A N 1
ATOM 2100 C CA . VAL A 1 267 ? -19.529 -8.029 19.654 1.00 56.84 267 VAL A CA 1
ATOM 2101 C C . VAL A 1 267 ? -20.348 -9.238 19.228 1.00 56.84 267 VAL A C 1
ATOM 2103 O O . VAL A 1 267 ? -19.804 -10.225 18.749 1.00 56.84 267 VAL A O 1
ATOM 2106 N N . LYS A 1 268 ? -21.652 -9.217 19.508 1.00 47.28 268 LYS A N 1
ATOM 2107 C CA . LYS A 1 268 ? -22.573 -10.305 19.164 1.00 47.28 268 LYS A CA 1
ATOM 2108 C C . LYS A 1 268 ? -22.334 -10.669 17.686 1.00 47.28 268 LYS A C 1
ATOM 2110 O O . LYS A 1 268 ? -22.563 -9.815 16.832 1.00 47.28 268 LYS A O 1
ATOM 2115 N N . PRO A 1 269 ? -21.810 -11.865 17.364 1.00 43.69 269 PRO A N 1
ATOM 2116 C CA . PRO A 1 269 ? -21.509 -12.187 15.983 1.00 43.69 269 PRO A CA 1
ATOM 2117 C C . PRO A 1 269 ? -22.843 -12.293 15.254 1.00 43.69 269 PRO A C 1
ATOM 2119 O O . PRO A 1 269 ? -23.663 -13.143 15.596 1.00 43.69 269 PRO A O 1
ATOM 2122 N N . ALA A 1 270 ? -23.050 -11.475 14.228 1.00 44.84 270 ALA A N 1
ATOM 2123 C CA . ALA A 1 270 ? -24.193 -11.585 13.321 1.00 44.84 270 ALA A CA 1
ATOM 2124 C C . ALA A 1 270 ? -24.173 -12.888 12.475 1.00 44.84 270 ALA A C 1
ATOM 2126 O O . ALA A 1 270 ? -24.892 -13.006 11.496 1.00 44.84 270 ALA A O 1
ATOM 2127 N N . ILE A 1 271 ? -23.333 -13.875 12.826 1.00 37.62 271 ILE A N 1
ATOM 2128 C CA . ILE A 1 271 ? -22.929 -15.012 11.974 1.00 37.62 271 ILE A CA 1
ATOM 2129 C C . ILE A 1 271 ? -23.286 -16.367 12.617 1.00 37.62 271 ILE A C 1
ATOM 2131 O O . ILE A 1 271 ? -22.752 -17.409 12.259 1.00 37.62 271 ILE A O 1
ATOM 2135 N N . ALA A 1 272 ? -24.208 -16.389 13.580 1.00 34.75 272 ALA A N 1
ATOM 2136 C CA . ALA A 1 272 ? -24.805 -17.631 14.080 1.00 34.75 272 ALA A CA 1
ATOM 2137 C C . ALA A 1 272 ? -26.302 -17.700 13.739 1.00 34.75 272 ALA A C 1
ATOM 2139 O O . ALA A 1 272 ? -27.130 -17.955 14.606 1.00 34.75 272 ALA A O 1
ATOM 2140 N N . ALA A 1 273 ? -26.633 -17.451 12.473 1.00 36.16 273 ALA A N 1
ATOM 2141 C CA . ALA A 1 273 ? -27.914 -17.788 11.855 1.00 36.16 273 ALA A CA 1
ATOM 2142 C C . ALA A 1 273 ? -27.663 -18.080 10.367 1.00 36.16 273 ALA A C 1
ATOM 2144 O O . ALA A 1 273 ? -28.043 -17.328 9.483 1.00 36.16 273 ALA A O 1
ATOM 2145 N N . LEU A 1 274 ? -26.925 -19.156 10.088 1.00 40.50 274 LEU A N 1
ATOM 2146 C CA . LEU A 1 274 ? -26.637 -19.627 8.728 1.00 40.50 274 LEU A CA 1
ATOM 2147 C C . LEU A 1 274 ? -27.771 -20.500 8.155 1.00 40.50 274 LEU A C 1
ATOM 2149 O O . LEU A 1 274 ? -27.495 -21.422 7.404 1.00 40.50 274 LEU A O 1
ATOM 2153 N N . ASP A 1 275 ? -29.025 -20.218 8.518 1.00 38.75 275 ASP A N 1
ATOM 2154 C CA . ASP A 1 275 ? -30.207 -20.860 7.917 1.00 38.75 275 ASP A CA 1
ATOM 2155 C C . ASP A 1 275 ? -31.499 -20.029 8.053 1.00 38.75 275 ASP A C 1
ATOM 2157 O O . ASP A 1 275 ? -32.588 -20.551 7.828 1.00 38.75 275 ASP A O 1
ATOM 2161 N N . ASP A 1 276 ? -31.417 -18.737 8.382 1.00 39.75 276 ASP A N 1
ATOM 2162 C CA . ASP A 1 276 ? -32.589 -17.862 8.303 1.00 39.75 276 ASP A CA 1
ATOM 2163 C C . ASP A 1 276 ? -32.173 -16.506 7.738 1.00 39.75 276 ASP A C 1
ATOM 2165 O O . ASP A 1 276 ? -31.066 -16.028 7.983 1.00 39.75 276 ASP A O 1
ATOM 2169 N N . GLU A 1 277 ? -33.027 -15.965 6.884 1.00 40.19 277 GLU A N 1
ATOM 2170 C CA . GLU A 1 277 ? -32.799 -14.817 6.012 1.00 40.19 277 GLU A CA 1
ATOM 2171 C C . GLU A 1 277 ? -32.092 -13.656 6.729 1.00 40.19 277 GLU A C 1
ATOM 2173 O O . GLU A 1 277 ? -32.385 -13.332 7.876 1.00 40.19 277 GLU A O 1
ATOM 2178 N N . SER A 1 278 ? -31.143 -13.019 6.039 1.00 41.00 278 SER A N 1
ATOM 2179 C CA . SER A 1 278 ? -30.403 -11.859 6.526 1.00 41.00 278 SER A CA 1
ATOM 2180 C C . SER A 1 278 ? -31.354 -10.746 6.977 1.00 41.00 278 SER A C 1
ATOM 2182 O O . SER A 1 278 ? -31.782 -9.916 6.168 1.00 41.00 278 SER A O 1
ATOM 2184 N N . GLU A 1 279 ? -31.648 -10.695 8.274 1.00 43.59 279 GLU A N 1
ATOM 2185 C CA . GLU A 1 279 ? -32.166 -9.502 8.924 1.00 43.59 279 GLU A CA 1
ATOM 2186 C C . GLU A 1 279 ? -31.055 -8.449 8.853 1.00 43.59 279 GLU A C 1
ATOM 2188 O O . GLU A 1 279 ? -30.186 -8.342 9.719 1.00 43.59 279 GLU A O 1
ATOM 2193 N N . HIS A 1 280 ? -31.063 -7.664 7.774 1.00 53.44 280 HIS A N 1
ATOM 2194 C CA . HIS A 1 280 ? -30.585 -6.290 7.834 1.00 53.44 280 HIS A CA 1
ATOM 2195 C C . HIS A 1 280 ? -31.139 -5.685 9.127 1.00 53.44 280 HIS A C 1
ATOM 2197 O O . HIS A 1 280 ? -32.316 -5.904 9.410 1.00 53.44 280 HIS A O 1
ATOM 2203 N N . GLU A 1 281 ? -30.325 -4.966 9.908 1.00 62.44 281 GLU A N 1
ATOM 2204 C CA . GLU A 1 281 ? -30.789 -4.259 11.109 1.00 62.44 281 GLU A CA 1
ATOM 2205 C C . GLU A 1 281 ? -31.853 -3.226 10.697 1.00 62.44 281 GLU A C 1
ATOM 2207 O O . GLU A 1 281 ? -31.577 -2.060 10.412 1.00 62.44 281 GLU A O 1
ATOM 2212 N N . GLU A 1 282 ? -33.090 -3.702 10.563 1.00 82.12 282 GLU A N 1
ATOM 2213 C CA . GLU A 1 282 ? -34.230 -2.955 10.081 1.00 82.12 282 GLU A CA 1
ATOM 2214 C C . GLU A 1 282 ? -34.896 -2.333 11.298 1.00 82.12 282 GLU A C 1
ATOM 2216 O O . GLU A 1 282 ? -35.684 -2.951 12.015 1.00 82.12 282 GLU A O 1
ATOM 2221 N N . TYR A 1 283 ? -34.609 -1.061 11.537 1.00 91.69 283 TYR A N 1
ATOM 2222 C CA . TYR A 1 283 ? -35.317 -0.315 12.557 1.00 91.69 283 TYR A CA 1
ATOM 2223 C C . TYR A 1 283 ? -36.599 0.282 11.967 1.00 91.69 283 TYR A C 1
ATOM 2225 O O . TYR A 1 283 ? -36.596 1.318 11.294 1.00 91.69 283 TYR A O 1
ATOM 2233 N N . LYS A 1 284 ? -37.728 -0.389 12.234 1.00 92.12 284 LYS A N 1
ATOM 2234 C CA . LYS A 1 284 ? -39.091 0.065 11.888 1.00 92.12 284 LYS A CA 1
ATOM 2235 C C . LYS A 1 284 ? -39.266 0.436 10.408 1.00 92.12 284 LYS A C 1
ATOM 2237 O O . LYS A 1 284 ? -39.948 1.414 10.089 1.00 92.12 284 LYS A O 1
ATOM 2242 N N . GLY A 1 285 ? -38.677 -0.334 9.498 1.00 90.12 285 GLY A N 1
ATOM 2243 C CA . GLY A 1 285 ? -38.684 -0.048 8.065 1.00 90.12 285 GLY A CA 1
ATOM 2244 C C . GLY A 1 285 ? -37.383 0.539 7.539 1.00 90.12 285 GLY A C 1
ATOM 2245 O O . GLY A 1 285 ? -37.175 0.475 6.336 1.00 90.12 285 GLY A O 1
ATOM 2246 N N . VAL A 1 286 ? -36.532 1.143 8.375 1.00 94.19 286 VAL A N 1
ATOM 2247 C CA . VAL A 1 286 ? -35.254 1.715 7.928 1.00 94.19 286 VAL A CA 1
ATOM 2248 C C . VAL A 1 286 ? -34.177 0.642 7.969 1.00 94.19 286 VAL A C 1
ATOM 2250 O O . VAL A 1 286 ? -33.893 0.139 9.047 1.00 94.19 286 VAL A O 1
ATOM 2253 N N . ALA A 1 287 ? -33.564 0.336 6.829 1.00 91.62 287 ALA A N 1
ATOM 2254 C CA . ALA A 1 287 ? -32.528 -0.688 6.709 1.00 91.62 287 ALA A CA 1
ATOM 2255 C C . ALA A 1 287 ? -31.285 -0.151 5.990 1.00 91.62 287 ALA A C 1
ATOM 2257 O O . ALA A 1 287 ? -31.386 0.751 5.148 1.00 91.62 287 ALA A O 1
ATOM 2258 N N . VAL A 1 288 ? -30.129 -0.734 6.307 1.00 87.69 288 VAL A N 1
ATOM 2259 C CA . VAL A 1 288 ? -28.856 -0.511 5.609 1.00 87.69 288 VAL A CA 1
ATOM 2260 C C . VAL A 1 288 ? -28.594 -1.698 4.684 1.00 87.69 288 VAL A C 1
ATOM 2262 O O . VAL A 1 288 ? -28.591 -2.844 5.135 1.00 87.69 288 VAL A O 1
ATOM 2265 N N . ASP A 1 289 ? -28.413 -1.435 3.391 1.00 82.50 289 ASP A N 1
ATOM 2266 C CA . ASP A 1 289 ? -28.066 -2.471 2.415 1.00 82.50 289 ASP A CA 1
ATOM 2267 C C . ASP A 1 289 ? -26.558 -2.787 2.406 1.00 82.50 289 ASP A C 1
ATOM 2269 O O . ASP A 1 289 ? -25.758 -2.149 3.093 1.00 82.50 289 ASP A O 1
ATOM 2273 N N . SER A 1 290 ? -26.157 -3.782 1.609 1.00 72.94 290 SER A N 1
ATOM 2274 C CA . SER A 1 290 ? -24.755 -4.207 1.470 1.00 72.94 290 SER A CA 1
ATOM 2275 C C . SER A 1 290 ? -23.819 -3.115 0.938 1.00 72.94 290 SER A C 1
ATOM 2277 O O . SER A 1 290 ? -22.609 -3.205 1.130 1.00 72.94 290 SER A O 1
ATOM 2279 N N . ASP A 1 291 ? -24.364 -2.083 0.288 1.00 72.88 291 ASP A N 1
ATOM 2280 C CA . ASP A 1 291 ? -23.617 -0.949 -0.258 1.00 72.88 291 ASP A CA 1
ATOM 2281 C C . ASP A 1 291 ? -23.585 0.244 0.717 1.00 72.88 291 ASP A C 1
ATOM 2283 O O . ASP A 1 291 ? -23.235 1.364 0.325 1.00 72.88 291 ASP A O 1
ATOM 2287 N N . ASN A 1 292 ? -23.963 0.035 1.986 1.00 76.12 292 ASN A N 1
ATOM 2288 C CA . ASN A 1 292 ? -24.095 1.073 3.011 1.00 76.12 292 ASN A CA 1
ATOM 2289 C C . ASN A 1 292 ? -25.093 2.181 2.630 1.00 76.12 292 ASN A C 1
ATOM 2291 O O . ASN A 1 292 ? -24.965 3.339 3.048 1.00 76.12 292 ASN A O 1
ATOM 2295 N N . ARG A 1 293 ? -26.106 1.863 1.821 1.00 87.38 293 ARG A N 1
ATOM 2296 C CA . ARG A 1 293 ? -27.192 2.793 1.508 1.00 87.38 293 ARG A CA 1
ATOM 2297 C C . ARG A 1 293 ? -28.362 2.530 2.428 1.00 87.38 293 ARG A C 1
ATOM 2299 O O . ARG A 1 293 ? -28.676 1.404 2.795 1.00 87.38 293 ARG A O 1
ATOM 2306 N N . ILE A 1 294 ? -29.032 3.614 2.783 1.00 92.06 294 ILE A N 1
ATOM 2307 C CA . ILE A 1 294 ? -30.150 3.574 3.713 1.00 92.06 294 ILE A CA 1
ATOM 2308 C C . ILE A 1 294 ? -31.433 3.594 2.905 1.00 92.06 294 ILE A C 1
ATOM 2310 O O . ILE A 1 294 ? -31.627 4.467 2.055 1.00 92.06 294 ILE A O 1
ATOM 2314 N N . SER A 1 295 ? -32.316 2.649 3.183 1.00 95.75 295 SER A N 1
ATOM 2315 C CA . SER A 1 295 ? -33.636 2.555 2.572 1.00 95.75 295 SER A CA 1
ATOM 2316 C C . SER A 1 295 ? -34.726 2.567 3.640 1.00 95.75 295 SER A C 1
ATOM 2318 O O . SER A 1 295 ? -34.464 2.272 4.801 1.00 95.75 295 SER A O 1
ATOM 2320 N N . TYR A 1 296 ? -35.948 2.935 3.256 1.00 96.12 296 TYR A N 1
ATOM 2321 C CA . TYR A 1 296 ? -37.143 2.723 4.068 1.00 96.12 296 TYR A CA 1
ATOM 2322 C C . TYR A 1 296 ? -38.109 1.810 3.319 1.00 96.12 296 TYR A C 1
ATOM 2324 O O . TYR A 1 296 ? -38.593 2.186 2.249 1.00 96.12 296 TYR A O 1
ATOM 2332 N N . ARG A 1 297 ? -38.372 0.615 3.858 1.00 92.62 297 ARG A N 1
ATOM 2333 C CA . ARG A 1 297 ? -39.211 -0.428 3.246 1.00 92.62 297 ARG A CA 1
ATOM 2334 C C . ARG A 1 297 ? -38.813 -0.688 1.789 1.00 92.62 297 ARG A C 1
ATOM 2336 O O . ARG A 1 297 ? -39.640 -0.626 0.882 1.00 92.62 297 ARG A O 1
ATOM 2343 N N . GLY A 1 298 ? -37.508 -0.856 1.564 1.00 89.50 298 GLY A N 1
ATOM 2344 C CA . GLY A 1 298 ? -36.914 -1.075 0.242 1.00 89.50 298 GLY A CA 1
ATOM 2345 C C . GLY A 1 298 ? -36.815 0.164 -0.656 1.00 89.50 298 GLY A C 1
ATOM 2346 O O . GLY A 1 298 ? -36.251 0.073 -1.741 1.00 89.50 298 GLY A O 1
ATOM 2347 N N . THR A 1 299 ? -37.314 1.335 -0.238 1.00 93.31 299 THR A N 1
ATOM 2348 C CA . THR A 1 299 ? -37.173 2.584 -1.007 1.00 93.31 299 THR A CA 1
ATOM 2349 C C . THR A 1 299 ? -35.888 3.314 -0.605 1.00 93.31 299 THR A C 1
ATOM 2351 O O . THR A 1 299 ? -35.802 3.772 0.538 1.00 93.31 299 THR A O 1
ATOM 2354 N N . PRO A 1 300 ? -34.894 3.477 -1.499 1.00 94.12 300 PRO A N 1
ATOM 2355 C CA . PRO A 1 300 ? -33.638 4.143 -1.160 1.00 94.12 300 PRO A CA 1
ATOM 2356 C C . PRO A 1 300 ? -33.838 5.608 -0.765 1.00 94.12 300 PRO A C 1
ATOM 2358 O O . PRO A 1 300 ? -34.564 6.359 -1.423 1.00 94.12 300 PRO A O 1
ATOM 2361 N N . ILE A 1 301 ? -33.141 6.041 0.284 1.00 96.06 301 ILE A N 1
ATOM 2362 C CA . ILE A 1 301 ? -33.127 7.429 0.741 1.00 96.06 301 ILE A CA 1
ATOM 2363 C C . ILE A 1 301 ? -31.801 8.063 0.306 1.00 96.06 301 ILE A C 1
ATOM 2365 O O . ILE A 1 301 ? -30.736 7.637 0.754 1.00 96.06 301 ILE A O 1
ATOM 2369 N N . PRO A 1 302 ? -31.822 9.091 -0.565 1.00 94.44 302 PRO A N 1
ATOM 2370 C CA . PRO A 1 302 ? -30.601 9.666 -1.119 1.00 94.44 302 PRO A CA 1
ATOM 2371 C C . PRO A 1 302 ? -29.915 10.577 -0.095 1.00 94.44 302 PRO A C 1
ATOM 2373 O O . PRO A 1 302 ? -30.122 11.797 -0.077 1.00 94.44 302 PRO A O 1
ATOM 2376 N N . PHE A 1 303 ? -29.104 9.985 0.774 1.00 95.56 303 PHE A N 1
ATOM 2377 C CA . PHE A 1 303 ? -28.225 10.697 1.694 1.00 95.56 303 PHE A CA 1
ATOM 2378 C C . PHE A 1 303 ? -26.874 11.014 1.046 1.00 95.56 303 PHE A C 1
ATOM 2380 O O . PHE A 1 303 ? -26.374 10.272 0.204 1.00 95.56 303 PHE A O 1
ATOM 2387 N N . THR A 1 304 ? -26.278 12.137 1.439 1.00 91.88 304 THR A N 1
ATOM 2388 C CA . THR A 1 304 ? -24.846 12.376 1.222 1.00 91.88 304 THR A CA 1
ATOM 2389 C C . THR A 1 304 ? -24.036 11.514 2.186 1.00 91.88 304 THR A C 1
ATOM 2391 O O . THR A 1 304 ? -24.569 11.060 3.195 1.00 91.88 304 THR A O 1
ATOM 2394 N N . PHE A 1 305 ? -22.737 11.346 1.932 1.00 86.75 305 PHE A N 1
ATOM 2395 C CA . PHE A 1 305 ? -21.865 10.571 2.819 1.00 86.75 305 PHE A CA 1
ATOM 2396 C C . PHE A 1 305 ? -21.983 11.005 4.293 1.00 86.75 305 PHE A C 1
ATOM 2398 O O . PHE A 1 305 ? -22.226 10.180 5.161 1.00 86.75 305 PHE A O 1
ATOM 2405 N N . GLN A 1 306 ? -21.914 12.308 4.590 1.00 89.25 306 GLN A N 1
ATOM 2406 C CA . GLN A 1 306 ? -21.989 12.795 5.977 1.00 89.25 306 GLN A CA 1
ATOM 2407 C C . GLN A 1 306 ? -23.357 12.549 6.626 1.00 89.25 306 GLN A C 1
ATOM 2409 O O . GLN A 1 306 ? -23.445 12.280 7.819 1.00 89.25 306 GLN A O 1
ATOM 2414 N N . GLU A 1 307 ? -24.433 12.635 5.846 1.00 95.00 307 GLU A N 1
ATOM 2415 C CA . GLU A 1 307 ? -25.782 12.327 6.325 1.00 95.00 307 GLU A CA 1
ATOM 2416 C C . GLU A 1 307 ? -25.957 10.823 6.594 1.00 95.00 307 GLU A C 1
ATOM 2418 O O . GLU A 1 307 ? -26.620 10.466 7.565 1.00 95.00 307 GLU A O 1
ATOM 2423 N N . GLN A 1 308 ? -25.335 9.952 5.786 1.00 91.50 308 GLN A N 1
ATOM 2424 C CA . GLN A 1 308 ? -25.295 8.506 6.041 1.00 91.50 308 GLN A CA 1
ATOM 2425 C C . GLN A 1 308 ? -24.589 8.210 7.364 1.00 91.50 308 GLN A C 1
ATOM 2427 O O . GLN A 1 308 ? -25.127 7.474 8.180 1.00 91.50 308 GLN A O 1
ATOM 2432 N N . GLN A 1 309 ? -23.450 8.857 7.627 1.00 90.75 309 GLN A N 1
ATOM 2433 C CA . GLN A 1 309 ? -22.723 8.679 8.888 1.00 90.75 309 GLN A CA 1
ATOM 2434 C C . GLN A 1 309 ? -23.542 9.130 10.104 1.00 90.75 309 GLN A C 1
ATOM 2436 O O . GLN A 1 309 ? -23.575 8.443 11.121 1.00 90.75 309 GLN A O 1
ATOM 2441 N N . VAL A 1 310 ? -24.272 10.248 9.996 1.00 95.38 310 VAL A N 1
ATOM 2442 C CA . VAL A 1 310 ? -25.219 10.666 11.047 1.00 95.38 310 VAL A CA 1
ATOM 2443 C C . VAL A 1 310 ? -26.312 9.620 11.256 1.00 95.38 310 VAL A C 1
ATOM 2445 O O . VAL A 1 310 ? -26.685 9.344 12.394 1.00 95.38 310 VAL A O 1
ATOM 2448 N N . MET A 1 311 ? -26.825 9.031 10.178 1.00 96.62 311 MET A N 1
ATOM 2449 C CA . MET A 1 311 ? -27.825 7.977 10.282 1.00 96.62 311 MET A CA 1
ATOM 2450 C C . MET A 1 311 ? -27.288 6.686 10.887 1.00 96.62 311 MET A C 1
ATOM 2452 O O . MET A 1 311 ? -28.013 6.081 11.666 1.00 96.62 311 MET A O 1
ATOM 2456 N N . PHE A 1 312 ? -26.052 6.281 10.597 1.00 91.00 312 PHE A N 1
ATOM 2457 C CA . PHE A 1 312 ? -25.443 5.121 11.253 1.00 91.00 312 PHE A CA 1
ATOM 2458 C C . PHE A 1 312 ? -25.348 5.333 12.762 1.00 91.00 312 PHE A C 1
ATOM 2460 O O . PHE A 1 312 ? -25.787 4.480 13.519 1.00 91.00 312 PHE A O 1
ATOM 2467 N N . VAL A 1 313 ? -24.959 6.531 13.214 1.00 92.50 313 VAL A N 1
ATOM 2468 C CA . VAL A 1 313 ? -24.966 6.864 14.651 1.00 92.50 313 VAL A CA 1
ATOM 2469 C C . VAL A 1 313 ? -26.367 6.728 15.273 1.00 92.50 313 VAL A C 1
ATOM 2471 O O . VAL A 1 313 ? -26.491 6.283 16.415 1.00 92.50 313 VAL A O 1
ATOM 2474 N N . PHE A 1 314 ? -27.431 7.080 14.542 1.00 95.69 314 PHE A N 1
ATOM 2475 C CA . PHE A 1 314 ? -28.808 6.869 15.002 1.00 95.69 314 PHE A CA 1
ATOM 2476 C C . PHE A 1 314 ? -29.238 5.397 14.985 1.00 95.69 314 PHE A C 1
ATOM 2478 O O . PHE A 1 314 ? -29.926 4.968 15.908 1.00 95.69 314 PHE A O 1
ATOM 2485 N N . LEU A 1 315 ? -28.880 4.648 13.941 1.00 93.19 315 LEU A N 1
ATOM 2486 C CA . LEU A 1 315 ? -29.263 3.246 13.753 1.00 93.19 315 LEU A CA 1
ATOM 2487 C C . LEU A 1 315 ? -28.505 2.297 14.686 1.00 93.19 315 LEU A C 1
ATOM 2489 O O . LEU A 1 315 ? -29.078 1.297 15.093 1.00 93.19 315 LEU A O 1
ATOM 2493 N N . ASP A 1 316 ? -27.299 2.664 15.121 1.00 86.12 316 ASP A N 1
ATOM 2494 C CA . ASP A 1 316 ? -26.552 1.940 16.156 1.00 86.12 316 ASP A CA 1
ATOM 2495 C C . ASP A 1 316 ? -27.247 2.010 17.531 1.00 86.12 316 ASP A C 1
ATOM 2497 O O . ASP A 1 316 ? -26.998 1.197 18.420 1.00 86.12 316 ASP A O 1
ATOM 2501 N N . ASN A 1 317 ? -28.066 3.043 17.763 1.00 87.88 317 ASN A N 1
ATOM 2502 C CA . ASN A 1 317 ? -28.716 3.314 19.048 1.00 87.88 317 ASN A CA 1
ATOM 2503 C C . ASN A 1 317 ? -30.128 3.913 18.845 1.00 87.88 317 ASN A C 1
ATOM 2505 O O . ASN A 1 317 ? -30.387 5.044 19.283 1.00 87.88 317 ASN A O 1
ATOM 2509 N N . PRO A 1 318 ? -31.058 3.188 18.196 1.00 90.38 318 PRO A N 1
ATOM 2510 C CA . PRO A 1 318 ? -32.392 3.704 17.929 1.00 90.38 318 PRO A CA 1
ATOM 2511 C C . PRO A 1 318 ? -33.140 3.912 19.250 1.00 90.38 318 PRO A C 1
ATOM 2513 O O . PRO A 1 318 ? -32.873 3.238 20.242 1.00 90.38 318 PRO A O 1
ATOM 2516 N N . GLU A 1 319 ? -34.056 4.883 19.297 1.00 92.31 319 GLU A N 1
ATOM 2517 C CA . GLU A 1 319 ? -34.830 5.250 20.502 1.00 92.31 319 GLU A CA 1
ATOM 2518 C C . GLU A 1 319 ? -34.007 5.745 21.709 1.00 92.31 319 GLU A C 1
ATOM 2520 O O . GLU A 1 319 ? -34.571 6.200 22.709 1.00 92.31 319 GLU A O 1
ATOM 2525 N N . ARG A 1 320 ? -32.674 5.751 21.627 1.00 93.94 320 ARG A N 1
ATOM 2526 C CA . ARG A 1 320 ? -31.818 6.355 22.644 1.00 93.94 320 ARG A CA 1
ATOM 2527 C C . ARG A 1 320 ? -31.671 7.850 22.390 1.00 93.94 320 ARG A C 1
ATOM 2529 O O . ARG A 1 320 ? -31.542 8.297 21.252 1.00 93.94 320 ARG A O 1
ATOM 2536 N N . LEU A 1 321 ? -31.649 8.630 23.468 1.00 96.31 321 LEU A N 1
ATOM 2537 C CA . LEU A 1 321 ? -31.278 10.036 23.391 1.00 96.31 321 LEU A CA 1
ATOM 2538 C C . LEU A 1 321 ? -29.757 10.155 23.236 1.00 96.31 321 LEU A C 1
ATOM 2540 O O . LEU A 1 321 ? -29.000 9.811 24.146 1.00 96.31 321 LEU A O 1
ATOM 2544 N N . LEU A 1 322 ? -29.319 10.609 22.066 1.00 95.19 322 LEU A N 1
ATOM 2545 C CA . LEU A 1 322 ? -27.918 10.746 21.694 1.00 95.19 322 LEU A CA 1
ATOM 2546 C C . LEU A 1 322 ? -27.464 12.185 21.898 1.00 95.19 322 LEU A C 1
ATOM 2548 O O . LEU A 1 322 ? -28.005 13.121 21.304 1.00 95.19 322 LEU A O 1
ATOM 2552 N N . THR A 1 323 ? -26.444 12.351 22.735 1.00 95.62 323 THR A N 1
ATOM 2553 C CA . THR A 1 323 ? -25.815 13.649 22.967 1.00 95.62 323 THR A CA 1
ATOM 2554 C C . THR A 1 323 ? -25.024 14.081 21.737 1.00 95.62 323 THR A C 1
ATOM 2556 O O . THR A 1 323 ? -24.664 13.279 20.877 1.00 95.62 323 THR A O 1
ATOM 2559 N N . LYS A 1 324 ? -24.690 15.369 21.674 1.00 93.44 324 LYS A N 1
ATOM 2560 C CA . LYS A 1 324 ? -23.800 15.922 20.645 1.00 93.44 324 LYS A CA 1
ATOM 2561 C C . LYS A 1 324 ? -22.499 15.122 20.495 1.00 93.44 324 LYS A C 1
ATOM 2563 O O . LYS A 1 324 ? -22.083 14.856 19.368 1.00 93.44 324 LYS A O 1
ATOM 2568 N N . ASP A 1 325 ? -21.899 14.720 21.614 1.00 87.81 325 ASP A N 1
ATOM 2569 C CA . ASP A 1 325 ? -20.616 14.018 21.628 1.00 87.81 325 ASP A CA 1
ATOM 2570 C C . ASP A 1 325 ? -20.686 12.666 20.910 1.00 87.81 325 ASP A C 1
ATOM 2572 O O . ASP A 1 325 ? -19.719 12.273 20.261 1.00 87.81 325 ASP A O 1
ATOM 2576 N N . ALA A 1 326 ? -21.841 11.990 20.938 1.00 88.06 326 ALA A N 1
ATOM 2577 C CA . ALA A 1 326 ? -22.044 10.738 20.209 1.00 88.06 326 ALA A CA 1
ATOM 2578 C C . ALA A 1 326 ? -21.821 10.904 18.696 1.00 88.06 326 ALA A C 1
ATOM 2580 O O . ALA A 1 326 ? -21.262 10.020 18.052 1.00 88.06 326 ALA A O 1
ATOM 2581 N N . PHE A 1 327 ? -22.186 12.062 18.139 1.00 91.62 327 PHE A N 1
ATOM 2582 C CA . PHE A 1 327 ? -21.983 12.365 16.724 1.00 91.62 327 PHE A CA 1
ATOM 2583 C C . PHE A 1 327 ? -20.593 12.937 16.444 1.00 91.62 327 PHE A C 1
ATOM 2585 O O . PHE A 1 327 ? -19.983 12.601 15.435 1.00 91.62 327 PHE A O 1
ATOM 2592 N N . THR A 1 328 ? -20.073 13.814 17.308 1.00 85.25 328 THR A N 1
ATOM 2593 C CA . THR A 1 328 ? -18.774 14.469 17.069 1.00 85.25 328 THR A CA 1
ATOM 2594 C C . THR A 1 328 ? -17.573 13.571 17.327 1.00 85.25 328 THR A C 1
ATOM 2596 O O . THR A 1 328 ? -16.500 13.853 16.798 1.00 85.25 328 THR A O 1
ATOM 2599 N N . ASN A 1 329 ? -17.741 12.503 18.112 1.00 77.31 329 ASN A N 1
ATOM 2600 C CA . ASN A 1 329 ? -16.709 11.488 18.327 1.00 77.31 329 ASN A CA 1
ATOM 2601 C C . ASN A 1 329 ? -16.600 10.496 17.160 1.00 77.31 329 ASN A C 1
ATOM 2603 O O . ASN A 1 329 ? -15.617 9.758 17.094 1.00 77.31 329 ASN A O 1
ATOM 2607 N N . ASN A 1 330 ? -17.574 10.479 16.244 1.00 75.06 330 ASN A N 1
ATOM 2608 C CA . ASN A 1 330 ? -17.470 9.725 15.004 1.00 75.06 330 ASN A CA 1
ATOM 2609 C C . ASN A 1 330 ? -16.670 10.562 13.974 1.00 75.06 330 ASN A C 1
ATOM 2611 O O . ASN A 1 330 ? -17.160 11.607 13.525 1.00 75.06 330 ASN A O 1
ATOM 2615 N N . PRO A 1 331 ? -15.441 10.144 13.603 1.00 74.06 331 PRO A N 1
ATOM 2616 C CA . PRO A 1 331 ? -14.588 10.909 12.691 1.00 74.06 331 PRO A CA 1
ATOM 2617 C C . PRO A 1 331 ? -15.193 11.040 11.286 1.00 74.06 331 PRO A C 1
ATOM 2619 O O . PRO A 1 331 ? -14.937 12.030 10.601 1.00 74.06 331 PRO A O 1
ATOM 2622 N N . ASP A 1 332 ? -16.055 10.105 10.884 1.00 76.81 332 ASP A N 1
ATOM 2623 C CA . ASP A 1 332 ? -16.639 10.062 9.545 1.00 76.81 332 ASP A CA 1
ATOM 2624 C C . ASP A 1 332 ? -17.820 11.029 9.388 1.00 76.81 332 ASP A C 1
ATOM 2626 O O . ASP A 1 332 ? -18.134 11.469 8.279 1.00 76.81 332 ASP A O 1
ATOM 2630 N N . VAL A 1 333 ? -18.433 11.468 10.494 1.00 82.31 333 VAL A N 1
ATOM 2631 C CA . VAL A 1 333 ? -19.417 12.566 10.463 1.00 82.31 333 VAL A CA 1
ATOM 2632 C C . VAL A 1 333 ? -18.728 13.885 10.075 1.00 82.31 333 VAL A C 1
ATOM 2634 O O . VAL A 1 333 ? -19.292 14.691 9.327 1.00 82.31 333 VAL A O 1
ATOM 2637 N N . PHE A 1 334 ? -17.478 14.093 10.507 1.00 82.44 334 PHE A N 1
ATOM 2638 C CA . PHE A 1 334 ? -16.695 15.314 10.275 1.00 82.44 334 PHE A CA 1
ATOM 2639 C C . PHE A 1 334 ? -15.371 15.022 9.554 1.00 82.44 334 PHE A C 1
ATOM 2641 O O . PHE A 1 334 ? -14.293 15.258 10.092 1.00 82.44 334 PHE A O 1
ATOM 2648 N N . THR A 1 335 ? -15.451 14.588 8.295 1.00 64.81 335 THR A N 1
ATOM 2649 C CA . THR A 1 335 ? -14.284 14.191 7.477 1.00 64.81 335 THR A CA 1
ATOM 2650 C C . THR A 1 335 ? -13.309 15.315 7.109 1.00 64.81 335 THR A C 1
ATOM 2652 O O . THR A 1 335 ? -12.216 15.046 6.617 1.00 64.81 335 THR A O 1
ATOM 2655 N N . ARG A 1 336 ? -13.677 16.588 7.306 1.00 61.69 336 ARG A N 1
ATOM 2656 C CA . ARG A 1 336 ? -12.803 17.746 7.054 1.00 61.69 336 ARG A CA 1
ATOM 2657 C C . ARG A 1 336 ? -12.391 18.389 8.375 1.00 61.69 336 ARG A C 1
ATOM 2659 O O . ARG A 1 336 ? -13.242 18.763 9.174 1.00 61.69 336 ARG A O 1
ATOM 2666 N N . GLU A 1 337 ? -11.090 18.590 8.574 1.00 56.97 337 GLU A N 1
ATOM 2667 C CA . GLU A 1 337 ? -10.533 19.120 9.831 1.00 56.97 337 GLU A CA 1
ATOM 2668 C C . GLU A 1 337 ? -10.977 20.559 10.163 1.00 56.97 337 GLU A C 1
ATOM 2670 O O . GLU A 1 337 ? -10.818 21.001 11.295 1.00 56.97 337 GLU A O 1
ATOM 2675 N N . HIS A 1 338 ? -11.560 21.299 9.214 1.00 60.81 338 HIS A N 1
ATOM 2676 C CA . HIS A 1 338 ? -11.895 22.717 9.378 1.00 60.81 338 HIS A CA 1
ATOM 2677 C C . HIS A 1 338 ? -13.392 22.979 9.172 1.00 60.81 338 HIS A C 1
ATOM 2679 O O . HIS A 1 338 ? -13.813 23.536 8.158 1.00 60.81 338 HIS A O 1
ATOM 2685 N N . TYR A 1 339 ? -14.206 22.600 10.159 1.00 75.88 339 TYR A N 1
ATOM 2686 C CA . TYR A 1 339 ? -15.553 23.155 10.313 1.00 75.88 339 TYR A CA 1
ATOM 2687 C C . TYR A 1 339 ? -15.481 24.317 11.312 1.00 75.88 339 TYR A C 1
ATOM 2689 O O . TYR A 1 339 ? -15.205 24.060 12.483 1.00 75.88 339 TYR A O 1
ATOM 2697 N N . PRO A 1 340 ? -15.736 25.574 10.889 1.00 77.56 340 PRO A N 1
ATOM 2698 C CA . PRO A 1 340 ? -15.659 26.747 11.767 1.00 77.56 340 PRO A CA 1
ATOM 2699 C C . PRO A 1 340 ? -16.563 26.643 13.002 1.00 77.56 340 PRO A C 1
ATOM 2701 O O . PRO A 1 340 ? -16.263 27.211 14.045 1.00 77.56 340 PRO A O 1
ATOM 2704 N N . ASP A 1 341 ? -17.665 25.902 12.873 1.00 89.50 341 ASP A N 1
ATOM 2705 C CA . ASP A 1 341 ? -18.598 25.591 13.950 1.00 89.50 341 ASP A CA 1
ATOM 2706 C C . ASP A 1 341 ? -19.168 24.178 13.722 1.00 89.50 341 ASP A C 1
ATOM 2708 O O . ASP A 1 341 ? -20.061 23.961 12.888 1.00 89.50 341 ASP A O 1
ATOM 2712 N N . LYS A 1 342 ? -18.616 23.189 14.439 1.00 87.25 342 LYS A N 1
ATOM 2713 C CA . LYS A 1 342 ? -19.072 21.789 14.375 1.00 87.25 342 LYS A CA 1
ATOM 2714 C C . LYS A 1 342 ? -20.519 21.639 14.850 1.00 87.25 342 LYS A C 1
ATOM 2716 O O . LYS A 1 342 ? -21.225 20.773 14.346 1.00 87.25 342 LYS A O 1
ATOM 2721 N N . ASP A 1 343 ? -21.000 22.506 15.734 1.00 89.06 343 ASP A N 1
ATOM 2722 C CA . ASP A 1 343 ? -22.334 22.416 16.333 1.00 89.06 343 ASP A CA 1
ATOM 2723 C C . ASP A 1 343 ? -23.390 22.895 15.351 1.00 89.06 343 ASP A C 1
ATOM 2725 O O . ASP A 1 343 ? -24.414 22.241 15.144 1.00 89.06 343 ASP A O 1
ATOM 2729 N N . ALA A 1 344 ? -23.139 24.041 14.715 1.00 90.44 344 ALA A N 1
ATOM 2730 C CA . ALA A 1 344 ? -23.979 24.521 13.628 1.00 90.44 344 ALA A CA 1
ATOM 2731 C C . ALA A 1 344 ? -23.994 23.527 12.462 1.00 90.44 344 ALA A C 1
ATOM 2733 O O . ALA A 1 344 ? -25.049 23.297 11.871 1.00 90.44 344 ALA A O 1
ATOM 2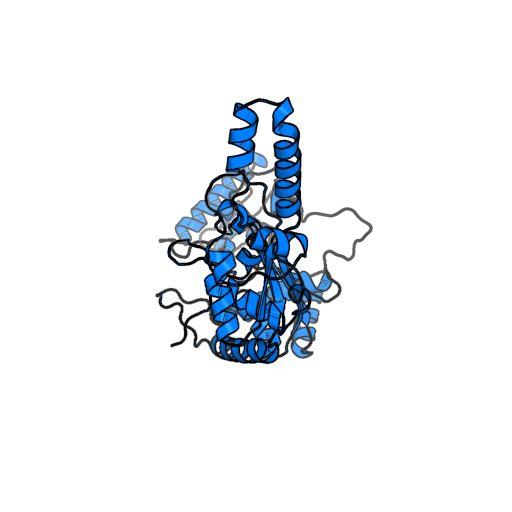734 N N . THR A 1 345 ? -22.849 22.910 12.158 1.00 91.56 345 THR A N 1
ATOM 2735 C CA . THR A 1 345 ? -22.745 21.886 11.111 1.00 91.56 345 THR A CA 1
ATOM 2736 C C . THR A 1 345 ? -23.540 20.632 11.473 1.00 91.56 345 THR A C 1
ATOM 2738 O O . THR A 1 345 ? -24.346 20.181 10.662 1.00 91.56 345 THR A O 1
ATOM 2741 N N . LEU A 1 346 ? -23.405 20.119 12.701 1.00 94.31 346 LEU A N 1
ATOM 2742 C CA . LEU A 1 346 ? -24.156 18.955 13.172 1.00 94.31 346 LEU A CA 1
ATOM 2743 C C . LEU A 1 346 ? -25.663 19.197 13.107 1.00 94.31 346 LEU A C 1
ATOM 2745 O O . LEU A 1 346 ? -26.402 18.374 12.575 1.00 94.31 346 LEU A O 1
ATOM 2749 N N . ARG A 1 347 ? -26.120 20.360 13.590 1.00 94.31 347 ARG A N 1
ATOM 2750 C CA . ARG A 1 347 ? -27.537 20.746 13.532 1.00 94.31 347 ARG A CA 1
ATOM 2751 C C . ARG A 1 347 ? -28.067 20.751 12.099 1.00 94.31 347 ARG A C 1
ATOM 2753 O O . ARG A 1 347 ? -29.173 20.272 11.868 1.00 94.31 347 ARG A O 1
ATOM 2760 N N . LYS A 1 348 ? -27.282 21.253 11.138 1.00 95.25 348 LYS A N 1
ATOM 2761 C CA . LYS A 1 348 ? -27.640 21.231 9.710 1.00 95.25 348 LYS A CA 1
ATOM 2762 C C . LYS A 1 348 ? -27.726 19.806 9.164 1.00 95.25 348 LYS A C 1
ATOM 2764 O O . LYS A 1 348 ? -28.683 19.508 8.456 1.00 95.25 348 LYS A O 1
ATOM 2769 N N . LEU A 1 349 ? -26.767 18.940 9.503 1.00 95.88 349 LEU A N 1
ATOM 2770 C CA . LEU A 1 349 ? -26.760 17.542 9.063 1.00 95.88 349 LEU A CA 1
ATOM 2771 C C . LEU A 1 349 ? -27.955 16.765 9.629 1.00 95.88 349 LEU A C 1
ATOM 2773 O O . LEU A 1 349 ? -28.693 16.157 8.861 1.00 95.88 349 LEU A O 1
ATOM 2777 N N . ILE A 1 350 ? -28.205 16.846 10.940 1.00 97.31 350 ILE A N 1
ATOM 2778 C CA . ILE A 1 350 ? -29.346 16.171 11.582 1.00 97.31 350 ILE A CA 1
ATOM 2779 C C . ILE A 1 350 ? -30.672 16.679 11.003 1.00 97.31 350 ILE A C 1
ATOM 2781 O O . ILE A 1 350 ? -31.564 15.885 10.715 1.00 97.31 350 ILE A O 1
ATOM 2785 N N . TRP A 1 351 ? -30.801 17.988 10.767 1.00 96.94 351 TRP A N 1
ATOM 2786 C CA . TRP A 1 351 ? -31.994 18.555 10.137 1.00 96.94 351 TRP A CA 1
ATOM 2787 C C . TRP A 1 351 ? -32.190 18.074 8.689 1.00 96.94 351 TRP A C 1
ATOM 2789 O O . TRP A 1 351 ? -33.313 17.757 8.287 1.00 96.94 351 TRP A O 1
ATOM 2799 N N . ALA A 1 352 ? -31.112 17.972 7.905 1.00 97.38 352 ALA A N 1
ATOM 2800 C CA . ALA A 1 352 ? -31.165 17.442 6.543 1.00 97.38 352 ALA A CA 1
ATOM 2801 C C . ALA A 1 352 ? -31.579 15.961 6.531 1.00 97.38 352 ALA A C 1
ATOM 2803 O O . ALA A 1 352 ? -32.443 15.565 5.742 1.00 97.38 352 ALA A O 1
ATOM 2804 N N . VAL A 1 353 ? -31.026 15.170 7.455 1.00 97.75 353 VAL A N 1
ATOM 2805 C CA . VAL A 1 353 ? -31.398 13.770 7.671 1.00 97.75 353 VAL A CA 1
ATOM 2806 C C . VAL A 1 353 ? -32.880 13.646 8.031 1.00 97.75 353 VAL A C 1
ATOM 2808 O O . VAL A 1 353 ? -33.620 12.935 7.350 1.00 97.75 353 VAL A O 1
ATOM 2811 N N . HIS A 1 354 ? -33.337 14.399 9.037 1.00 97.62 354 HIS A N 1
ATOM 2812 C CA . HIS A 1 354 ? -34.736 14.432 9.475 1.00 97.62 354 HIS A CA 1
ATOM 2813 C C . HIS A 1 354 ? -35.684 14.784 8.329 1.00 97.62 354 HIS A C 1
ATOM 2815 O O . HIS A 1 354 ? -36.683 14.100 8.126 1.00 97.62 354 HIS A O 1
ATOM 2821 N N . THR A 1 355 ? -35.346 15.798 7.529 1.00 97.62 355 THR A N 1
ATOM 2822 C CA . THR A 1 355 ? -36.161 16.234 6.386 1.00 97.62 355 THR A CA 1
ATOM 2823 C C . THR A 1 355 ? -36.302 15.128 5.337 1.00 97.62 355 THR A C 1
ATOM 2825 O O . THR A 1 355 ? -37.399 14.882 4.830 1.00 97.62 355 THR A O 1
ATOM 2828 N N . LYS A 1 356 ? -35.204 14.433 5.014 1.00 98.06 356 LYS A N 1
ATOM 2829 C CA . LYS A 1 356 ? -35.206 13.337 4.035 1.00 98.06 356 LYS A CA 1
ATOM 2830 C C . LYS A 1 356 ? -35.968 12.117 4.544 1.00 98.06 356 LYS A C 1
ATOM 2832 O O . LYS A 1 356 ? -36.777 11.580 3.790 1.00 98.06 356 LYS A O 1
ATOM 2837 N N . LEU A 1 357 ? -35.774 11.730 5.806 1.00 96.75 357 LEU A N 1
ATOM 2838 C CA . LEU A 1 357 ? -36.538 10.651 6.432 1.00 96.75 357 LEU A CA 1
ATOM 2839 C C . LEU A 1 357 ? -38.031 10.986 6.485 1.00 96.75 357 LEU A C 1
ATOM 2841 O O . LEU A 1 357 ? -38.845 10.202 6.012 1.00 96.75 357 LEU A O 1
ATOM 2845 N N . LYS A 1 358 ? -38.405 12.175 6.976 1.00 96.50 358 LYS A N 1
ATOM 2846 C CA . LYS A 1 358 ? -39.804 12.622 7.058 1.00 96.50 358 LYS A CA 1
ATOM 2847 C C . LYS A 1 358 ? -40.500 12.583 5.701 1.00 96.50 358 LYS A C 1
ATOM 2849 O O . LYS A 1 358 ? -41.661 12.196 5.629 1.00 96.50 358 LYS A O 1
ATOM 2854 N N . ARG A 1 359 ? -39.794 12.943 4.624 1.00 96.62 359 ARG A N 1
ATOM 2855 C CA . ARG A 1 359 ? -40.325 12.887 3.255 1.00 96.62 359 ARG A CA 1
ATOM 2856 C C . ARG A 1 359 ? -40.672 11.464 2.809 1.00 96.62 359 ARG A C 1
ATOM 2858 O O . ARG A 1 359 ? -41.639 11.302 2.077 1.00 96.62 359 ARG A O 1
ATOM 2865 N N . VAL A 1 360 ? -39.888 10.464 3.214 1.00 96.19 360 VAL A N 1
ATOM 2866 C CA . VAL A 1 360 ? -40.086 9.062 2.803 1.00 96.19 360 VAL A CA 1
ATOM 2867 C C . VAL A 1 360 ? -41.030 8.320 3.758 1.00 96.19 360 VAL A C 1
ATOM 2869 O O . VAL A 1 360 ? -41.903 7.588 3.308 1.00 96.19 360 VAL A O 1
ATOM 2872 N N . ILE A 1 361 ? -40.905 8.546 5.067 1.00 95.75 361 ILE A N 1
ATOM 2873 C CA . ILE A 1 361 ? -41.703 7.887 6.115 1.00 95.75 361 ILE A CA 1
ATOM 2874 C C . ILE A 1 361 ? -43.093 8.542 6.257 1.00 95.75 361 ILE A C 1
ATOM 2876 O O . ILE A 1 361 ? -44.054 7.898 6.672 1.00 95.75 361 ILE A O 1
ATOM 2880 N N . GLY A 1 362 ? -43.218 9.831 5.925 1.00 95.38 362 GLY A N 1
ATOM 2881 C CA . GLY A 1 362 ? -44.467 10.598 6.010 1.00 95.38 362 GLY A CA 1
ATOM 2882 C C . GLY A 1 362 ? -44.772 11.188 7.393 1.00 95.38 362 GLY A C 1
ATOM 2883 O O . GLY A 1 362 ? -45.819 11.805 7.575 1.00 95.38 362 GLY A O 1
ATOM 2884 N N . LYS A 1 363 ? -43.875 11.032 8.374 1.00 94.44 363 LYS A N 1
ATOM 2885 C CA . LYS A 1 363 ? -44.031 11.548 9.745 1.00 94.44 363 LYS A CA 1
ATOM 2886 C C . LYS A 1 363 ? -42.699 11.943 10.369 1.00 94.44 363 LYS A C 1
ATOM 2888 O O . LYS A 1 363 ? -41.631 11.589 9.867 1.00 94.44 363 LYS A O 1
ATOM 2893 N N . ASP A 1 364 ? -42.776 12.705 11.456 1.00 94.88 364 ASP A N 1
ATOM 2894 C CA . ASP A 1 364 ? -41.599 13.053 12.245 1.00 94.88 364 ASP A CA 1
ATOM 2895 C C . ASP A 1 364 ? -40.978 11.796 12.858 1.00 94.88 364 ASP A C 1
ATOM 2897 O O . ASP A 1 364 ? -41.672 10.951 13.418 1.00 94.88 364 ASP A O 1
ATOM 2901 N N . CYS A 1 365 ? -39.668 11.673 12.672 1.00 95.00 365 CYS A N 1
ATOM 2902 C CA . CYS A 1 365 ? -38.887 10.473 12.968 1.00 95.00 365 CYS A CA 1
ATOM 2903 C C . CYS A 1 365 ? -37.623 10.771 13.782 1.00 95.00 365 CYS A C 1
ATOM 2905 O O . CYS A 1 365 ? -36.982 9.846 14.263 1.00 95.00 365 CYS A O 1
ATOM 2907 N N . ILE A 1 366 ? -37.263 12.048 13.944 1.00 97.06 366 ILE A N 1
ATOM 2908 C CA . ILE A 1 366 ? -36.181 12.485 14.822 1.00 97.06 366 ILE A CA 1
ATOM 2909 C C . ILE A 1 366 ? -36.770 13.478 15.814 1.00 97.06 366 ILE A C 1
ATOM 2911 O O . ILE A 1 366 ? -37.296 14.522 15.426 1.00 97.06 366 ILE A O 1
ATOM 2915 N N . GLU A 1 367 ? -36.674 13.145 17.092 1.00 97.25 367 GLU A N 1
ATOM 2916 C CA . GLU A 1 367 ? -37.014 14.032 18.191 1.00 97.25 367 GLU A CA 1
ATOM 2917 C C . GLU A 1 367 ? -35.764 14.798 18.632 1.00 97.25 367 GLU A C 1
ATOM 2919 O O . GLU A 1 367 ? -34.679 14.231 18.762 1.00 97.25 367 GLU A O 1
ATOM 2924 N N . ASN A 1 368 ? -35.915 16.100 18.860 1.00 96.44 368 ASN A N 1
ATOM 2925 C CA . ASN A 1 368 ? -34.878 16.954 19.426 1.00 96.44 368 ASN A CA 1
ATOM 2926 C C . ASN A 1 368 ? -35.283 17.335 20.851 1.00 96.44 368 ASN A C 1
ATOM 2928 O O . ASN A 1 368 ? -36.272 18.049 21.029 1.00 96.44 368 ASN A O 1
ATOM 2932 N N . VAL A 1 369 ? -34.507 16.898 21.842 1.00 95.56 369 VAL A N 1
ATOM 2933 C CA . VAL A 1 369 ? -34.696 17.269 23.246 1.00 95.56 369 VAL A CA 1
ATOM 2934 C C . VAL A 1 369 ? -33.750 18.432 23.557 1.00 95.56 369 VAL A C 1
ATOM 2936 O O . VAL A 1 369 ? -32.525 18.251 23.547 1.00 95.56 369 VAL A O 1
ATOM 2939 N N . PRO A 1 370 ? -34.269 19.653 23.797 1.00 91.88 370 PRO A N 1
ATOM 2940 C CA . PRO A 1 370 ? -33.440 20.846 23.924 1.00 91.88 370 PRO A CA 1
ATOM 2941 C C . PRO A 1 370 ? -32.334 20.690 24.969 1.00 91.88 370 PRO A C 1
ATOM 2943 O O . PRO A 1 370 ? -32.606 20.383 26.121 1.00 91.88 370 PRO A O 1
ATOM 2946 N N . ARG A 1 371 ? -31.089 20.983 24.568 1.00 90.06 371 ARG A N 1
ATOM 2947 C CA . ARG A 1 371 ? -29.860 20.882 25.389 1.00 90.06 371 ARG A CA 1
ATOM 2948 C C . ARG A 1 371 ? -29.437 19.464 25.785 1.00 90.06 371 ARG A C 1
ATOM 2950 O O . ARG A 1 371 ? -28.350 19.328 26.335 1.00 90.06 371 ARG A O 1
ATOM 2957 N N . GLU A 1 372 ? -30.224 18.443 25.469 1.00 93.00 372 GLU A N 1
ATOM 2958 C CA . GLU A 1 372 ? -29.902 17.056 25.811 1.00 93.00 372 GLU A CA 1
ATOM 2959 C C . GLU A 1 372 ? -29.415 16.273 24.588 1.00 93.00 372 GLU A C 1
ATOM 2961 O O . GLU A 1 372 ? -28.372 15.622 24.656 1.00 93.00 372 GLU A O 1
ATOM 2966 N N . GLY A 1 373 ? -30.100 16.389 23.445 1.00 96.12 373 GLY A N 1
ATOM 2967 C CA . GLY A 1 373 ? -29.672 15.706 22.226 1.00 96.12 373 GLY A CA 1
ATOM 2968 C C . GLY A 1 373 ? -30.792 15.368 21.252 1.00 96.12 373 GLY A C 1
ATOM 2969 O O . GLY A 1 373 ? -31.831 16.027 21.212 1.00 96.12 373 GLY A O 1
ATOM 2970 N N . TRP A 1 374 ? -30.563 14.321 20.462 1.00 98.00 374 TRP A N 1
ATOM 2971 C CA . TRP A 1 374 ? -31.484 13.853 19.428 1.00 98.00 374 TRP A CA 1
ATOM 2972 C C . TRP A 1 374 ? -31.764 12.366 19.565 1.00 98.00 374 TRP A C 1
ATOM 2974 O O . TRP A 1 374 ? -30.895 11.602 19.975 1.00 98.00 374 TRP A O 1
ATOM 2984 N N . ARG A 1 375 ? -32.963 11.945 19.179 1.00 97.56 375 ARG A N 1
ATOM 2985 C CA . ARG A 1 375 ? -33.390 10.546 19.217 1.00 97.56 375 ARG A CA 1
ATOM 2986 C C . ARG A 1 375 ? -34.092 10.172 17.919 1.00 97.56 375 ARG A C 1
ATOM 2988 O O . ARG A 1 375 ? -34.976 10.901 17.479 1.00 97.56 375 ARG A O 1
ATOM 2995 N N . LEU A 1 376 ? -33.740 9.025 17.337 1.00 96.81 376 LEU A N 1
ATOM 2996 C CA . LEU A 1 376 ? -34.486 8.440 16.221 1.00 96.81 376 LEU A CA 1
ATOM 2997 C C . LEU A 1 376 ? -35.700 7.674 16.770 1.00 96.81 376 LEU A C 1
ATOM 2999 O O . LEU A 1 376 ? -35.562 6.605 17.364 1.00 96.81 376 LEU A O 1
ATOM 3003 N N . GLU A 1 377 ? -36.895 8.220 16.568 1.00 95.12 377 GLU A N 1
ATOM 3004 C CA . GLU A 1 377 ? -38.164 7.661 17.034 1.00 95.12 377 GLU A CA 1
ATOM 3005 C C . GLU A 1 377 ? -39.166 7.629 15.877 1.00 95.12 377 GLU A C 1
ATOM 3007 O O . GLU A 1 377 ? -39.820 8.622 15.561 1.00 95.12 377 GLU A O 1
ATOM 3012 N N . ILE A 1 378 ? -39.296 6.469 15.230 1.00 91.38 378 ILE A N 1
ATOM 3013 C CA . ILE A 1 378 ? -40.326 6.238 14.214 1.00 91.38 378 ILE A CA 1
ATOM 3014 C C . ILE A 1 378 ? -41.550 5.691 14.951 1.00 91.38 378 ILE A C 1
ATOM 3016 O O . ILE A 1 378 ? -41.484 4.620 15.555 1.00 91.38 378 ILE A O 1
ATOM 3020 N N . LYS A 1 379 ? -42.639 6.463 14.977 1.00 83.56 379 LYS A N 1
ATOM 3021 C CA . LYS A 1 379 ? -43.903 6.046 15.612 1.00 83.56 379 LYS A CA 1
ATOM 3022 C C . LYS A 1 379 ? -44.709 5.087 14.753 1.00 83.56 379 LYS A C 1
ATOM 3024 O O . LYS A 1 379 ? -44.268 4.810 13.619 1.00 83.56 379 LYS A O 1
#

pLDDT: mean 82.12, std 17.4, range [30.66, 98.5]

Foldseek 3Di:
DAADDFPLQLVLLCCCQAPVVVAAQDFAFPVVSPSNFDQDPVRDDDPPVVQVVCVVVPQWHKFKAFDVVLLVVLVVLVVQCVVCVVVDDVSNVVSVVNNQADPVNNVCNVVRHTDDPVNLVSDDPVRVRRMIMHTHPGPNVVSLVVSLVVLVCQLVVNHDNVDPDDDDHLVVQLVQVLVQLLQQCVVPVNWRKDKCVSGPVRCVSSNVVCCVRPVVQKDFPDWDWDQPDDDDDDDDDDDVVRTIIITTIHGDPPVSSCVSVVSSVVVPPQPPCPDDDDPALQDQQWGQDPVLFIAGVPHTQDDDQLLSLVVVLQSVPAQDFDAPCSSVVPCSNPVDPDDVDVPVVVVVSVVVNQVSCCVRLVDGQWDADPPRGIHGHDD